Protein AF-A0A8T4HBB5-F1 (afdb_monomer)

Foldseek 3Di:
DDDDDDDDDDDDDDDDDDDDDDDDDDDDDDDDDDDDDPPPPPDDPDLPADDLVLFDDDAFDPDPLPFQFWKDFPDQWFWWFNDQDPSGRTHIDGDDPPWTWTFDDDDDQWTFTWTADVPDRNSIGTTIGGCVGIDTLQPDFCVPPDQQAFQWKAAQNRIDRDDRGCVVWFDKDFDDPVVLVVLLVLFQWDQFAADPQWDDPPFWTDGDDPQQHDLIGGQWDQDPPQGIKGWDWRHDDQLQCWTWTFIDGPPDPWIKIFTARSRPRDGQDIDRFDWTANPVQQKTWFKAADPAFAIKIWIAHQHRHGGPGRTRMITGGGWKHFPPRFPSWGDNDDFKIKGKIATRSRDAGSVRRHDITMMITGTDPVRD

Organism: NCBI:txid2820698

Sequence (368 aa):
MSAQLAFYIALGVILLSSCEGESSKKNATDQIKESPTAEMQPAPKGLKKLTFEDFKSIKGVASVQDVPFFVYSKLDSLHFFAQPDKYAASMKVKNEVLNNYYGFKELEDFYLLHFSVENNLSQSKAVYVLKSEFTAAYKLTLAGVNLQEIRSSTLHGVDDFEIKSFTKFGHIEEISAEAFAMASKHKITYNFQKNPALKFDGKAWSKDSPKSSGFRILQKEDIYEEGVVTRQYSGSFPPLNAEIFLEKLAHDQYVNYSFYDMDQRDIVFYATGFPHVHSAKQWISYIQNNSDVGSDFCIKEYTGKSLQERPLLYVNFTNFKIKDSGVKAFWTDDYTFYVEVFHINARPSLEGKQQTAYLKISLKKELL

Nearest PDB structures (foldseek):
  3iul-assembly1_A  TM=4.028E-01  e=3.862E-01  Aeromonas caviae
  3iur-assembly1_A  TM=3.819E-01  e=8.006E-01  Aeromonas caviae
  7wb4-assembly1_N  TM=3.144E-01  e=1.279E+00  Xenopus laevis
  3iuq-assembly1_A  TM=2.608E-01  e=1.279E+00  Aeromonas caviae
  7ram-assembly1_A  TM=1.305E-01  e=4.953E+00  Human herpesvirus 5 strain AD169

Mean predicted aligned error: 12.15 Å

Solvent-accessible surface area (backbone atoms only — not comparable to full-atom values): 21287 Å² total; per-residue (Å²): 140,80,84,88,88,81,90,90,87,85,89,85,87,82,82,88,82,87,85,87,88,78,90,82,90,86,87,82,90,86,81,90,80,91,80,74,84,76,74,75,74,74,77,78,87,75,81,72,82,63,52,81,81,74,32,53,74,44,82,46,83,90,50,82,85,78,43,50,29,46,46,43,62,90,52,68,55,44,56,39,20,76,45,91,44,95,87,44,66,59,33,82,42,76,56,49,94,85,64,66,48,36,31,73,43,82,53,93,65,25,35,37,27,47,40,45,53,94,76,32,46,90,52,13,26,48,36,24,31,46,50,89,60,34,44,49,16,28,70,35,62,65,79,93,55,66,69,42,42,25,61,30,36,29,50,69,77,46,76,39,72,79,63,45,48,40,66,84,54,29,49,60,43,82,48,52,71,67,58,52,58,55,49,60,78,51,48,56,39,62,77,62,46,74,54,85,69,57,43,74,78,89,56,33,42,32,34,89,41,100,78,25,76,78,45,69,47,61,32,63,44,82,42,88,96,64,43,45,39,37,46,42,85,60,19,37,41,74,66,53,50,20,43,31,27,40,38,39,39,78,82,53,92,62,51,32,34,40,26,29,23,52,78,79,71,42,75,56,43,79,31,68,13,41,73,41,30,39,70,95,76,32,31,44,27,29,32,25,61,51,95,76,58,16,21,39,39,38,34,30,42,51,48,78,80,46,49,60,87,44,47,43,37,37,37,34,30,48,61,36,26,55,44,81,44,30,67,80,38,42,29,52,55,99,42,37,38,35,39,48,29,27,24,54,78,42,41,58,29,73,87,64,48,54,44,70,49,33,37,42,40,37,46,47,77,92,76,113

Structure (mmCIF, N/CA/C/O backbone):
data_AF-A0A8T4HBB5-F1
#
_entry.id   AF-A0A8T4HBB5-F1
#
loop_
_atom_site.group_PDB
_atom_site.id
_atom_site.type_symbol
_atom_site.label_atom_id
_atom_site.label_alt_id
_atom_site.label_comp_id
_atom_site.label_asym_id
_atom_site.label_entity_id
_atom_site.label_seq_id
_atom_site.pdbx_PDB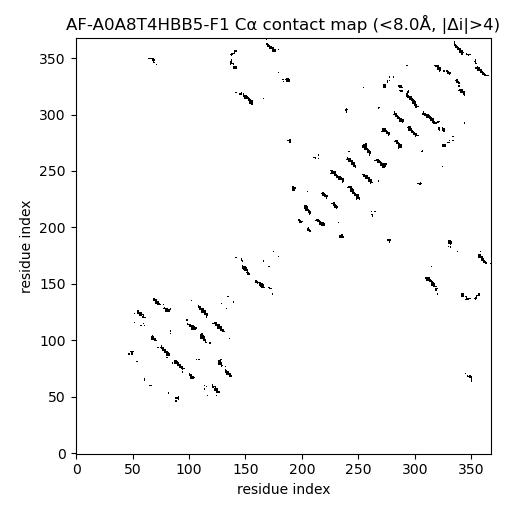_ins_code
_atom_site.Cartn_x
_atom_site.Cartn_y
_atom_site.Cartn_z
_atom_site.occupancy
_atom_site.B_iso_or_equiv
_atom_site.auth_seq_id
_atom_site.auth_comp_id
_atom_site.auth_asym_id
_atom_site.auth_atom_id
_atom_site.pdbx_PDB_model_num
ATOM 1 N N . MET A 1 1 ? 62.523 -15.046 9.045 1.00 33.78 1 MET A N 1
ATOM 2 C CA . MET A 1 1 ? 63.175 -14.510 10.259 1.00 33.78 1 MET A CA 1
ATOM 3 C C . MET A 1 1 ? 62.511 -13.176 10.559 1.00 33.78 1 MET A C 1
ATOM 5 O O . MET A 1 1 ? 62.481 -12.366 9.651 1.00 33.78 1 MET A O 1
ATOM 9 N N . SER A 1 2 ? 61.899 -12.872 11.697 1.00 30.39 2 SER A N 1
ATOM 10 C CA . SER A 1 2 ? 61.655 -13.599 12.946 1.00 30.39 2 SER A CA 1
ATOM 11 C C . SER A 1 2 ? 60.607 -12.798 13.743 1.00 30.39 2 SER A C 1
ATOM 13 O O . SER A 1 2 ? 60.622 -11.578 13.654 1.00 30.39 2 SER A O 1
ATOM 15 N N . ALA A 1 3 ? 59.749 -13.519 14.480 1.00 29.00 3 ALA A N 1
ATOM 16 C CA . ALA A 1 3 ? 59.192 -13.252 15.822 1.00 29.00 3 ALA A CA 1
ATOM 17 C C . ALA A 1 3 ? 58.707 -11.827 16.203 1.00 29.00 3 ALA A C 1
ATOM 19 O O . ALA A 1 3 ? 59.451 -10.865 16.105 1.00 29.00 3 ALA A O 1
ATOM 20 N N . GLN A 1 4 ? 57.436 -11.620 16.581 1.00 30.69 4 GLN A N 1
ATOM 21 C CA . GLN A 1 4 ? 56.715 -12.041 17.812 1.00 30.69 4 GLN A CA 1
ATOM 22 C C . GLN A 1 4 ? 57.048 -11.252 19.097 1.00 30.69 4 GLN A C 1
ATOM 24 O O . GLN A 1 4 ? 58.199 -10.906 19.336 1.00 30.69 4 GLN A O 1
ATOM 29 N N . LEU A 1 5 ? 56.003 -11.162 19.947 1.00 29.25 5 LEU A N 1
ATOM 30 C CA . LEU A 1 5 ? 55.916 -10.775 21.374 1.00 29.25 5 LEU A CA 1
ATOM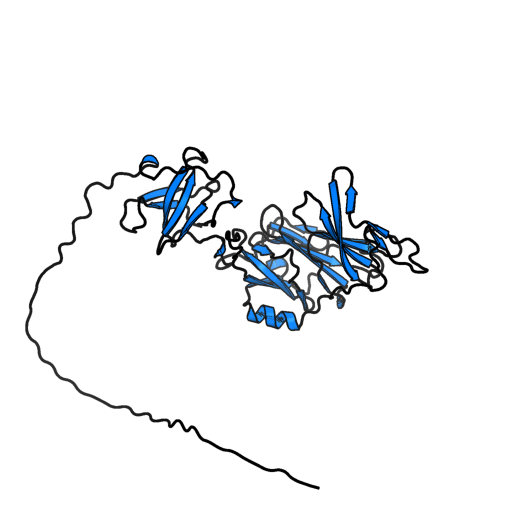 31 C C . LEU A 1 5 ? 55.715 -9.264 21.668 1.00 29.25 5 LEU A C 1
ATOM 33 O O . LEU A 1 5 ? 56.335 -8.434 21.026 1.00 29.25 5 LEU A O 1
ATOM 37 N N . ALA A 1 6 ? 54.868 -8.821 22.615 1.00 31.39 6 ALA A N 1
ATOM 38 C CA . ALA A 1 6 ? 54.281 -9.503 23.776 1.00 31.39 6 ALA A CA 1
ATOM 39 C C . ALA A 1 6 ? 53.008 -8.813 24.356 1.00 31.39 6 ALA A C 1
ATOM 41 O O . ALA A 1 6 ? 52.857 -7.601 24.256 1.00 31.39 6 ALA A O 1
ATOM 42 N N . PHE A 1 7 ? 52.161 -9.644 24.992 1.00 29.22 7 PHE A N 1
ATOM 43 C CA . PHE A 1 7 ? 51.482 -9.537 26.309 1.00 29.22 7 PHE A CA 1
ATOM 44 C C . PHE A 1 7 ? 50.795 -8.246 26.813 1.00 29.22 7 PHE A C 1
ATOM 46 O O . PHE A 1 7 ? 51.444 -7.223 26.969 1.00 29.22 7 PHE A O 1
ATOM 53 N N . TYR A 1 8 ? 49.547 -8.388 27.305 1.00 29.36 8 TYR A N 1
ATOM 54 C CA . TYR A 1 8 ? 49.213 -8.348 28.750 1.00 29.36 8 TYR A CA 1
ATOM 55 C C . TYR A 1 8 ? 47.852 -9.021 29.065 1.00 29.36 8 TYR A C 1
ATOM 57 O O . TYR A 1 8 ? 46.937 -9.032 28.247 1.00 29.36 8 TYR A O 1
ATOM 65 N N . ILE A 1 9 ? 47.783 -9.613 30.264 1.00 32.62 9 ILE A N 1
ATOM 66 C CA . ILE A 1 9 ? 46.740 -10.455 30.891 1.00 32.62 9 ILE A CA 1
ATOM 67 C C . ILE A 1 9 ? 45.911 -9.634 31.900 1.00 32.62 9 ILE A C 1
ATOM 69 O O . ILE A 1 9 ? 46.500 -8.790 32.567 1.00 32.62 9 ILE A O 1
ATOM 73 N N . ALA A 1 10 ? 44.619 -9.957 32.095 1.00 28.81 10 ALA A N 1
ATOM 74 C CA . ALA A 1 10 ? 43.946 -10.154 33.408 1.00 28.81 10 ALA A CA 1
ATOM 75 C C . ALA A 1 10 ? 42.440 -10.439 33.197 1.00 28.81 10 ALA A C 1
ATOM 77 O O . ALA A 1 10 ? 41.741 -9.643 32.584 1.00 28.81 10 ALA A O 1
ATOM 78 N N . LEU A 1 11 ? 41.960 -11.666 33.433 1.00 29.11 11 LEU A N 1
ATOM 79 C CA . LEU A 1 11 ? 41.441 -12.246 34.691 1.00 29.11 11 LEU A CA 1
ATOM 80 C C . LEU A 1 11 ? 40.091 -11.672 35.165 1.00 29.11 11 LEU A C 1
ATOM 82 O O . LEU A 1 11 ? 40.005 -10.549 35.643 1.00 29.11 11 LEU A O 1
ATOM 86 N N . GLY A 1 12 ? 39.064 -12.523 35.122 1.00 28.70 12 GLY A N 1
ATOM 87 C CA . GLY A 1 12 ? 37.751 -12.309 35.729 1.00 28.70 12 GLY A CA 1
ATOM 88 C C . GLY A 1 12 ? 37.007 -13.638 35.836 1.00 28.70 12 GLY A C 1
ATOM 89 O O . GLY A 1 12 ? 36.216 -13.987 34.968 1.00 28.70 12 GLY A O 1
ATOM 90 N N . VAL A 1 13 ? 37.346 -14.406 36.871 1.00 34.53 13 VAL A N 1
ATOM 91 C CA . VAL A 1 13 ? 36.716 -15.670 37.277 1.00 34.53 13 VAL A CA 1
ATOM 92 C C . VAL A 1 13 ? 35.344 -15.370 37.889 1.00 34.53 13 VAL A C 1
ATOM 94 O O . VAL A 1 13 ? 35.267 -14.559 38.807 1.00 34.53 13 VAL A O 1
ATOM 97 N N . ILE A 1 14 ? 34.283 -16.055 37.451 1.00 35.94 14 ILE A N 1
ATOM 98 C CA . ILE A 1 14 ? 33.047 -16.191 38.237 1.00 35.94 14 ILE A CA 1
ATOM 99 C C . ILE A 1 14 ? 32.809 -17.681 38.479 1.00 35.94 14 ILE A C 1
ATOM 101 O O . ILE A 1 14 ? 32.631 -18.467 37.550 1.00 35.94 14 ILE A O 1
ATOM 105 N N . LEU A 1 15 ? 32.877 -18.036 39.761 1.00 29.42 15 LEU A N 1
ATOM 106 C CA . LEU A 1 15 ? 32.621 -19.352 40.326 1.00 29.42 15 LEU A CA 1
ATOM 107 C C . LEU A 1 15 ? 31.115 -19.624 40.420 1.00 29.42 15 LEU A C 1
ATOM 109 O O . LEU A 1 15 ? 30.336 -18.777 40.855 1.00 29.42 15 LEU A O 1
ATOM 113 N N . LEU A 1 16 ? 30.757 -20.852 40.052 1.00 36.88 16 LEU A N 1
ATOM 114 C CA . LEU A 1 16 ? 29.544 -21.560 40.452 1.00 36.88 16 LEU A CA 1
ATOM 115 C C . LEU A 1 16 ? 29.580 -21.853 41.956 1.00 36.88 16 LEU A C 1
ATOM 117 O O . LEU A 1 16 ? 30.608 -22.331 42.427 1.00 36.88 16 LEU A O 1
ATOM 121 N N . SER A 1 17 ? 28.439 -21.710 42.637 1.00 31.77 17 SER A N 1
ATOM 122 C CA . SER A 1 17 ? 28.103 -22.504 43.827 1.00 31.77 17 SER A CA 1
ATOM 123 C C . SER A 1 17 ? 26.586 -22.642 43.973 1.00 31.77 17 SER A C 1
ATOM 125 O O . SER A 1 17 ? 25.877 -21.669 44.217 1.00 31.77 17 SER A O 1
ATOM 127 N N . SER A 1 18 ? 26.126 -23.881 43.822 1.00 28.12 18 SER A N 1
ATOM 128 C CA . SER A 1 18 ? 24.863 -24.423 44.329 1.00 28.12 18 SER A CA 1
ATOM 129 C C . SER A 1 18 ? 24.952 -24.624 45.850 1.00 28.12 18 SER A C 1
ATOM 131 O O . SER A 1 18 ? 26.054 -24.854 46.346 1.00 28.12 18 SER A O 1
ATOM 133 N N . CYS A 1 19 ? 23.826 -24.583 46.573 1.00 27.73 19 CYS A N 1
ATOM 134 C CA . CYS A 1 19 ? 23.407 -25.697 47.439 1.00 27.73 19 CYS A CA 1
ATOM 135 C C . CYS A 1 19 ? 22.044 -25.463 48.111 1.00 27.73 19 CYS A C 1
ATOM 137 O O . CYS A 1 19 ? 21.688 -24.354 48.502 1.00 27.73 19 CYS A O 1
ATOM 139 N N . GLU A 1 20 ? 21.329 -26.581 48.223 1.00 30.94 20 GLU A N 1
ATOM 140 C CA . GLU A 1 20 ? 20.019 -26.839 48.821 1.00 30.94 20 GLU A CA 1
ATOM 141 C C . GLU A 1 20 ? 20.019 -26.902 50.364 1.00 30.94 20 GLU A C 1
ATOM 143 O O . GLU A 1 20 ? 21.069 -26.972 51.002 1.00 30.94 20 GLU A O 1
ATOM 148 N N . GLY A 1 21 ? 18.801 -27.020 50.916 1.00 25.89 21 GLY A N 1
ATOM 149 C CA . GLY A 1 21 ? 18.490 -27.648 52.211 1.00 25.89 21 GLY A CA 1
ATOM 150 C C . GLY A 1 21 ? 17.962 -26.688 53.285 1.00 25.89 21 GLY A C 1
ATOM 151 O O . GLY A 1 21 ? 18.425 -25.563 53.391 1.00 25.89 21 GLY A O 1
ATOM 152 N N . GLU A 1 22 ? 17.052 -27.031 54.198 1.00 27.97 22 GLU A N 1
ATOM 153 C CA . GLU A 1 22 ? 16.028 -28.074 54.339 1.00 27.97 22 GLU A CA 1
ATOM 154 C C . GLU A 1 22 ? 15.310 -27.775 55.678 1.00 27.97 22 GLU A C 1
ATOM 156 O O . GLU A 1 22 ? 15.992 -27.505 56.663 1.00 27.97 22 GLU A O 1
ATOM 161 N N . SER A 1 23 ? 13.978 -27.945 55.761 1.00 26.61 23 SER A N 1
ATOM 162 C CA . SER A 1 23 ? 13.177 -28.113 57.007 1.00 26.61 23 SER A CA 1
ATOM 163 C C . SER A 1 23 ? 13.178 -26.929 58.025 1.00 26.61 23 SER A C 1
ATOM 165 O O . SER A 1 23 ? 14.062 -26.096 58.039 1.00 26.61 23 SER A O 1
ATOM 167 N N . SER A 1 24 ? 12.226 -26.705 58.939 1.00 27.11 24 SER A N 1
ATOM 168 C CA . SER A 1 24 ? 11.228 -27.566 59.570 1.00 27.11 24 SER A CA 1
ATOM 169 C C . SER A 1 24 ? 10.088 -26.738 60.223 1.00 27.11 24 SER A C 1
ATOM 171 O O . SER A 1 24 ? 10.203 -25.540 60.463 1.00 27.11 24 SER A O 1
ATOM 173 N N . LYS A 1 25 ? 8.992 -27.444 60.518 1.00 27.84 25 LYS A N 1
ATOM 174 C CA . LYS A 1 25 ? 7.702 -27.076 61.138 1.00 27.84 25 LYS A CA 1
ATOM 175 C C . LYS A 1 25 ? 7.797 -26.428 62.541 1.00 27.84 25 LYS A C 1
ATOM 177 O O . LYS A 1 25 ? 8.600 -26.894 63.342 1.00 27.84 25 LYS A O 1
ATOM 182 N N . LYS A 1 26 ? 6.817 -25.585 62.929 1.00 27.11 26 LYS A N 1
ATOM 183 C CA . LYS A 1 26 ? 5.796 -25.882 63.979 1.00 27.11 26 LYS A CA 1
ATOM 184 C C . LYS A 1 26 ? 4.866 -24.699 64.320 1.00 27.11 26 LYS A C 1
ATOM 186 O O . LYS A 1 26 ? 5.244 -23.539 64.269 1.00 27.11 26 LYS A O 1
ATOM 191 N N . ASN A 1 27 ? 3.647 -25.103 64.676 1.00 27.78 27 ASN A N 1
ATOM 192 C CA . ASN A 1 27 ? 2.424 -24.382 65.043 1.00 27.78 27 ASN A CA 1
ATOM 193 C C . ASN A 1 27 ? 2.553 -23.369 66.194 1.00 27.78 27 ASN A C 1
ATOM 195 O O . ASN A 1 27 ? 3.285 -23.641 67.140 1.00 27.78 27 ASN A O 1
ATOM 199 N N . ALA A 1 28 ? 1.671 -22.361 66.210 1.00 26.02 28 ALA A N 1
ATOM 200 C CA . ALA A 1 28 ? 0.791 -22.075 67.354 1.00 26.02 28 ALA A CA 1
ATOM 201 C C . ALA A 1 28 ? -0.320 -21.079 66.968 1.00 26.02 28 ALA A C 1
ATOM 203 O O . ALA A 1 28 ? -0.065 -20.006 66.430 1.00 26.02 28 ALA A O 1
ATOM 204 N N . THR A 1 29 ? -1.552 -21.487 67.252 1.00 25.80 29 THR A N 1
ATOM 205 C CA . THR A 1 29 ? -2.793 -20.712 67.289 1.00 25.80 29 THR A CA 1
ATOM 206 C C . THR A 1 29 ? -2.710 -19.625 68.364 1.00 25.80 29 THR A C 1
ATOM 208 O O . THR A 1 29 ? -2.249 -19.931 69.459 1.00 25.80 29 THR A O 1
ATOM 211 N N . ASP A 1 30 ? -3.158 -18.397 68.078 1.00 27.36 30 ASP A N 1
ATOM 212 C CA . ASP A 1 30 ? -4.219 -17.719 68.844 1.00 27.36 30 ASP A CA 1
ATOM 213 C C . ASP A 1 30 ? -4.396 -16.232 68.472 1.00 27.36 30 ASP A C 1
ATOM 215 O O . ASP A 1 30 ? -3.447 -15.494 68.225 1.00 27.36 30 ASP A O 1
ATOM 219 N N . GLN A 1 31 ? -5.663 -15.818 68.571 1.00 28.92 31 GLN A N 1
ATOM 220 C CA . GLN A 1 31 ? -6.196 -14.458 68.752 1.00 28.92 31 GLN A CA 1
ATOM 221 C C . GLN A 1 31 ? -6.670 -13.677 67.517 1.00 28.92 31 GLN A C 1
ATOM 223 O O . GLN A 1 31 ? -5.977 -12.887 66.882 1.00 28.92 31 GLN A O 1
ATOM 228 N N . ILE A 1 32 ? -7.972 -13.864 67.305 1.00 30.31 32 ILE A N 1
ATOM 229 C CA . ILE A 1 32 ? -8.959 -12.950 66.735 1.00 30.31 32 ILE A CA 1
ATOM 230 C C . ILE A 1 32 ? -8.726 -11.500 67.199 1.00 30.31 32 ILE A C 1
ATOM 232 O O . ILE A 1 32 ? -8.744 -11.208 68.394 1.00 30.31 32 ILE A O 1
ATOM 236 N N . LYS A 1 33 ? -8.644 -10.580 66.233 1.00 27.03 33 LYS A N 1
ATOM 237 C CA . LYS A 1 33 ? -9.165 -9.212 66.351 1.00 27.03 33 LYS A CA 1
ATOM 238 C C . LYS A 1 33 ? -9.857 -8.847 65.041 1.00 27.03 33 LYS A C 1
ATOM 240 O O . LYS A 1 33 ? -9.225 -8.430 64.077 1.00 27.03 33 LYS A O 1
ATOM 245 N N . GLU A 1 34 ? -11.169 -9.045 65.025 1.00 27.09 34 GLU A N 1
ATOM 246 C CA . GLU A 1 34 ? -12.069 -8.409 64.070 1.00 27.09 34 GLU A CA 1
ATOM 247 C C . GLU A 1 34 ? -12.151 -6.907 64.356 1.00 27.09 34 GLU A C 1
ATOM 249 O O . GLU A 1 34 ? -12.453 -6.504 65.481 1.00 27.09 34 GLU A O 1
ATOM 254 N N . SER A 1 35 ? -11.915 -6.094 63.326 1.00 27.72 35 SER A N 1
ATOM 255 C CA . SER A 1 35 ? -12.729 -4.935 62.906 1.00 27.72 35 SER A CA 1
ATOM 256 C C . SER A 1 35 ? -11.877 -3.921 62.125 1.00 27.72 35 SER A C 1
ATOM 258 O O . SER A 1 35 ? -10.677 -3.833 62.378 1.00 27.72 35 SER A O 1
ATOM 260 N N . PRO A 1 36 ? -12.466 -3.074 61.260 1.00 31.78 36 PRO A N 1
ATOM 261 C CA . PRO A 1 36 ? -13.857 -3.042 60.825 1.00 31.78 36 PRO A CA 1
ATOM 262 C C . PRO A 1 36 ? -14.001 -3.344 59.329 1.00 31.78 36 PRO A C 1
ATOM 264 O O . PRO A 1 36 ? -13.165 -2.992 58.498 1.00 31.78 36 PRO A O 1
ATOM 267 N N . THR A 1 37 ? -15.135 -3.952 59.002 1.00 33.38 37 THR A N 1
ATOM 268 C CA . THR A 1 37 ? -15.809 -3.861 57.712 1.00 33.38 37 THR A CA 1
ATOM 269 C C . THR A 1 37 ? -15.728 -2.414 57.230 1.00 33.38 37 THR A C 1
ATOM 271 O O . THR A 1 37 ? -16.402 -1.541 57.774 1.00 33.38 37 THR A O 1
ATOM 274 N N . ALA A 1 38 ? -14.861 -2.141 56.253 1.00 32.28 38 ALA A N 1
ATOM 275 C CA . ALA A 1 38 ? -14.931 -0.893 55.518 1.00 32.28 38 ALA A CA 1
ATOM 276 C C . ALA A 1 38 ? -16.302 -0.898 54.849 1.00 32.28 38 ALA A C 1
ATOM 278 O O . ALA A 1 38 ? -16.572 -1.726 53.976 1.00 32.28 38 ALA A O 1
ATOM 279 N N . GLU A 1 39 ? -17.184 -0.046 55.366 1.00 30.08 39 GLU A N 1
ATOM 280 C CA . GLU A 1 39 ? -18.483 0.241 54.795 1.00 30.08 39 GLU A CA 1
ATOM 281 C C . GLU A 1 39 ? -18.309 0.397 53.290 1.00 30.08 39 GLU A C 1
ATOM 283 O O . GLU A 1 39 ? -17.669 1.329 52.797 1.00 30.08 39 GLU A O 1
ATOM 288 N N . MET A 1 40 ? -18.862 -0.566 52.560 1.00 34.62 40 MET A N 1
ATOM 289 C CA . MET A 1 40 ? -19.099 -0.428 51.143 1.00 34.62 40 MET A CA 1
ATOM 290 C C . MET A 1 40 ? -20.034 0.772 51.027 1.00 34.62 40 MET A C 1
ATOM 292 O O . MET A 1 40 ? -21.220 0.670 51.353 1.00 34.62 40 MET A O 1
ATOM 296 N N . GLN A 1 41 ? -19.474 1.929 50.662 1.00 33.06 41 GLN A N 1
ATOM 297 C CA . GLN A 1 41 ? -20.264 3.114 50.377 1.00 33.06 41 GLN A CA 1
ATOM 298 C C . GLN A 1 41 ? -21.383 2.685 49.421 1.00 33.06 41 GLN A C 1
ATOM 300 O O . GLN A 1 41 ? -21.097 2.074 48.384 1.00 33.06 41 GLN A O 1
ATOM 305 N N . PRO A 1 42 ? -22.657 2.928 49.766 1.00 33.16 42 PRO A N 1
ATOM 306 C CA . PRO A 1 42 ? -23.747 2.585 48.878 1.00 33.16 42 PRO A CA 1
ATOM 307 C C . PRO A 1 42 ? -23.534 3.325 47.559 1.00 33.16 42 PRO A C 1
ATOM 309 O O . PRO A 1 42 ? -23.281 4.531 47.554 1.00 33.16 42 PRO A O 1
ATOM 312 N N . ALA A 1 43 ? -23.635 2.588 46.448 1.00 36.78 43 ALA A N 1
ATOM 313 C CA . ALA A 1 43 ? -23.637 3.159 45.109 1.00 36.78 43 ALA A CA 1
ATOM 314 C C . ALA A 1 43 ? -24.566 4.389 45.088 1.00 36.78 43 ALA A C 1
ATOM 316 O O . ALA A 1 43 ? -25.700 4.289 45.582 1.00 36.78 43 ALA A O 1
ATOM 317 N N . PRO A 1 44 ? -24.110 5.549 44.580 1.00 38.31 44 PRO A N 1
ATOM 318 C CA . PRO A 1 44 ? -24.894 6.771 44.632 1.00 38.31 44 PRO A CA 1
ATOM 319 C C . PRO A 1 44 ? -26.248 6.540 43.955 1.00 38.31 44 PRO A C 1
ATOM 321 O O . PRO A 1 44 ? -26.345 6.212 42.771 1.00 38.31 44 PRO A O 1
ATOM 324 N N . LYS A 1 45 ? -27.312 6.672 44.754 1.00 38.22 45 LYS A N 1
ATOM 325 C CA . LYS A 1 45 ? -28.704 6.604 44.312 1.00 38.22 45 LYS A CA 1
ATOM 326 C C . LYS A 1 45 ? -28.956 7.722 43.300 1.00 38.22 45 LYS A C 1
ATOM 328 O O . LYS A 1 45 ? -28.880 8.896 43.647 1.00 38.22 45 LYS A O 1
ATOM 333 N N . GLY A 1 46 ? -29.307 7.325 42.077 1.00 44.19 46 GLY A N 1
ATOM 334 C CA . GLY A 1 46 ? -29.712 8.214 40.989 1.00 44.19 46 GLY A CA 1
ATOM 335 C C . GLY A 1 46 ? -28.610 8.434 39.957 1.00 44.19 46 GLY A C 1
ATOM 336 O O . GLY A 1 46 ? -28.081 9.535 39.849 1.00 44.19 46 GLY A O 1
ATOM 337 N N . LEU A 1 47 ? -28.288 7.411 39.157 1.00 52.88 47 LEU A N 1
ATOM 338 C CA . LEU A 1 47 ? -27.561 7.614 37.901 1.00 52.88 47 LEU A CA 1
ATOM 339 C C . LEU A 1 47 ? -28.431 8.507 37.007 1.00 52.88 47 LEU A C 1
ATOM 341 O O . LEU A 1 47 ? -29.346 8.030 36.336 1.00 52.88 47 LEU A O 1
ATOM 345 N N . LYS A 1 48 ? -28.182 9.821 37.045 1.00 66.94 48 LYS A N 1
ATOM 346 C CA . LYS A 1 48 ? -28.715 10.771 36.070 1.00 66.94 48 LYS A CA 1
ATOM 347 C C . LYS A 1 48 ? -28.413 10.180 34.695 1.00 66.94 48 LYS A C 1
ATOM 349 O O . LYS A 1 48 ? -27.246 9.969 34.366 1.00 66.94 48 LYS A O 1
ATOM 354 N N . LYS A 1 49 ? -29.454 9.854 33.923 1.00 81.62 49 LYS A N 1
ATOM 355 C CA . LYS A 1 49 ? -29.276 9.399 32.545 1.00 81.62 49 LYS A CA 1
ATOM 356 C C . LYS A 1 49 ? -28.603 10.543 31.799 1.00 81.62 49 LYS A C 1
ATOM 358 O O . LYS A 1 49 ? -29.225 11.583 31.602 1.00 81.62 49 LYS A O 1
ATOM 363 N N . LEU A 1 50 ? -27.330 10.360 31.466 1.00 89.31 50 LEU A N 1
ATOM 364 C CA . LEU A 1 50 ? -26.585 11.354 30.714 1.00 89.31 50 LEU A CA 1
ATOM 365 C C . LEU A 1 50 ? -27.224 11.541 29.339 1.00 89.31 50 LEU A C 1
ATOM 367 O O . LEU A 1 50 ? -27.702 10.592 28.713 1.00 89.31 50 LEU A O 1
ATOM 371 N N . THR A 1 51 ? -27.205 12.784 28.888 1.00 90.88 51 THR A N 1
ATOM 372 C CA . THR A 1 51 ? -27.563 13.217 27.540 1.00 90.88 51 THR A CA 1
ATOM 373 C C . THR A 1 51 ? -26.372 13.955 26.932 1.00 90.88 51 THR A C 1
ATOM 375 O O . THR A 1 51 ? -25.433 14.324 27.637 1.00 90.88 51 THR A O 1
ATOM 378 N N . PHE A 1 52 ? -26.389 14.223 25.624 1.00 89.94 52 PHE A N 1
ATOM 379 C CA . PHE A 1 52 ? -25.313 14.992 24.985 1.00 89.94 52 PHE A CA 1
ATOM 380 C C . PHE A 1 52 ? -25.141 16.412 25.557 1.00 89.94 52 PHE A C 1
ATOM 382 O O . PHE A 1 52 ? -24.068 17.005 25.423 1.00 89.94 52 PHE A O 1
ATOM 389 N N . GLU A 1 53 ? -26.164 16.966 26.209 1.00 90.69 53 GLU A N 1
ATOM 390 C CA . GLU A 1 53 ? -26.105 18.275 26.867 1.00 90.69 53 GLU A CA 1
ATOM 391 C C . GLU A 1 53 ? -25.189 18.279 28.094 1.00 90.69 53 GLU A C 1
ATOM 393 O O . GLU A 1 53 ? -24.591 19.308 28.401 1.00 90.69 53 GLU A O 1
ATOM 398 N N . ASP A 1 54 ? -25.008 17.125 28.740 1.00 91.88 54 ASP A N 1
ATOM 399 C CA . ASP A 1 54 ? -24.149 16.980 29.917 1.00 91.88 54 ASP A CA 1
ATOM 400 C C . ASP A 1 54 ? -22.646 16.989 29.571 1.00 91.88 54 ASP A C 1
ATOM 402 O O . ASP A 1 54 ? -21.799 17.087 30.459 1.00 91.88 54 ASP A O 1
ATOM 406 N N . PHE A 1 55 ? -22.293 16.908 28.284 1.00 92.81 55 PHE A N 1
ATOM 407 C CA . PHE A 1 55 ? -20.909 16.951 27.814 1.00 92.81 55 PHE A CA 1
ATOM 408 C C . PHE A 1 55 ? -20.497 18.369 27.423 1.00 92.81 55 PHE A C 1
ATOM 410 O O . PHE A 1 55 ? -21.272 19.147 26.855 1.00 92.81 55 PHE A O 1
ATOM 417 N N . LYS A 1 56 ? -19.222 18.691 27.664 1.00 93.56 56 LYS A N 1
ATOM 418 C CA . LYS A 1 56 ? -18.647 20.001 27.349 1.00 93.56 56 LYS A CA 1
ATOM 419 C C . LYS A 1 56 ? -18.760 20.292 25.850 1.00 93.56 56 LYS A C 1
ATOM 421 O O . LYS A 1 56 ? -18.176 19.585 25.028 1.00 93.56 56 LYS A O 1
ATOM 426 N N . SER A 1 57 ? -19.465 21.368 25.505 1.00 92.69 57 SER A N 1
ATOM 427 C CA . SER A 1 57 ? -19.515 21.882 24.135 1.00 92.69 57 SER A CA 1
ATOM 428 C C . SER A 1 57 ? -18.149 22.417 23.706 1.00 92.69 57 SER A C 1
ATOM 430 O O . SER A 1 57 ? -17.458 23.096 24.470 1.00 92.69 57 SER A O 1
ATOM 432 N N . ILE A 1 58 ? -17.767 22.113 22.471 1.00 89.88 58 ILE A N 1
ATOM 433 C CA . ILE A 1 58 ? -16.502 22.524 21.859 1.00 89.88 58 ILE A CA 1
ATOM 434 C C . ILE A 1 58 ? -16.745 23.013 20.433 1.00 89.88 58 ILE A C 1
ATOM 436 O O . ILE A 1 58 ? -17.768 22.707 19.823 1.00 89.88 58 ILE A O 1
ATOM 440 N N . LYS A 1 59 ? -15.791 23.767 19.880 1.00 88.31 59 LYS A N 1
ATOM 441 C CA . LYS A 1 59 ? -15.837 24.151 18.467 1.00 88.31 59 LYS A CA 1
ATOM 442 C C . LYS A 1 59 ? -15.704 22.900 17.585 1.00 88.31 59 LYS A C 1
ATOM 444 O O . LYS A 1 59 ? -14.915 22.004 17.886 1.00 88.31 59 LYS A O 1
ATOM 449 N N . GLY A 1 60 ? -16.467 22.848 16.496 1.00 83.94 60 GLY A N 1
ATOM 450 C CA . GLY A 1 60 ? -16.317 21.836 15.450 1.00 83.94 60 GLY A CA 1
ATOM 451 C C . GLY A 1 60 ? -14.909 21.819 14.846 1.00 83.94 60 GLY A C 1
ATOM 452 O O . GLY A 1 60 ? -14.266 22.865 14.733 1.00 83.94 60 GLY A O 1
ATOM 453 N N . VAL A 1 61 ? -14.440 20.636 14.446 1.00 82.12 61 VAL A N 1
ATOM 454 C CA . VAL A 1 61 ? -13.213 20.484 13.654 1.00 82.12 61 VAL A CA 1
ATOM 455 C C . VAL A 1 61 ? -13.540 20.849 12.208 1.00 82.12 61 VAL A C 1
ATOM 457 O O . VAL A 1 61 ? -14.367 20.196 11.581 1.00 82.12 61 VAL A O 1
ATOM 460 N N . ALA A 1 62 ? -12.916 21.910 11.695 1.00 79.81 62 ALA A N 1
ATOM 461 C CA . ALA A 1 62 ? -13.143 22.379 10.326 1.00 79.81 62 ALA A CA 1
ATOM 462 C C . ALA A 1 62 ? -12.333 21.588 9.285 1.00 79.81 62 ALA A C 1
ATOM 464 O O . ALA A 1 62 ? -12.779 21.441 8.152 1.00 79.81 62 ALA A O 1
ATOM 465 N N . SER A 1 63 ? -11.163 21.066 9.671 1.00 81.12 63 SER A N 1
ATOM 466 C CA . SER A 1 63 ? -10.306 20.232 8.828 1.00 81.12 63 SER A CA 1
ATOM 467 C C . SER A 1 63 ? -9.778 19.042 9.619 1.00 81.12 63 SER A C 1
ATOM 469 O O . SER A 1 63 ? -9.247 19.189 10.718 1.00 81.12 63 SER A O 1
ATOM 471 N N . VAL A 1 64 ? -9.873 17.848 9.035 1.00 77.56 64 VAL A N 1
ATOM 472 C CA . VAL A 1 64 ? -9.326 16.612 9.620 1.00 77.56 64 VAL A CA 1
ATOM 473 C C . VAL A 1 64 ? -7.795 16.617 9.712 1.00 77.56 64 VAL A C 1
ATOM 475 O O . VAL A 1 64 ? -7.230 15.787 10.416 1.00 77.56 64 VAL A O 1
ATOM 478 N N . GLN A 1 65 ? -7.126 17.544 9.019 1.00 78.25 65 GLN A N 1
ATOM 479 C CA . GLN A 1 65 ? -5.671 17.729 9.078 1.00 78.25 65 GLN A CA 1
ATOM 480 C C . GLN A 1 65 ? -5.218 18.357 10.404 1.00 78.25 65 GLN A C 1
ATOM 482 O O . GLN A 1 65 ? -4.076 18.164 10.809 1.00 78.25 65 GLN A O 1
ATOM 487 N N . ASP A 1 66 ? -6.121 19.050 11.104 1.00 80.44 66 ASP A N 1
ATOM 488 C CA . ASP A 1 66 ? -5.831 19.723 12.376 1.00 80.44 66 ASP A CA 1
ATOM 489 C C . ASP A 1 66 ? -6.017 18.791 13.588 1.00 80.44 66 ASP A C 1
ATOM 491 O O . ASP A 1 66 ? -5.859 19.197 14.742 1.00 80.44 66 ASP A O 1
ATOM 495 N N . VAL A 1 67 ? -6.395 17.534 13.343 1.00 83.19 67 VAL A N 1
ATOM 496 C CA . VAL A 1 67 ? -6.652 16.543 14.386 1.00 83.19 67 VAL A CA 1
ATOM 497 C C . VAL A 1 67 ? -5.337 15.868 14.805 1.00 83.19 67 VAL A C 1
ATOM 499 O O . VAL A 1 67 ? -4.650 15.307 13.952 1.00 83.19 67 VAL A O 1
ATOM 502 N N . PRO A 1 68 ? -5.004 15.819 16.111 1.00 85.12 68 PRO A N 1
ATOM 503 C CA . PRO A 1 68 ? -3.794 15.155 16.601 1.00 85.12 68 PRO A CA 1
ATOM 504 C C . PRO A 1 68 ? -3.684 13.672 16.220 1.00 85.12 68 PRO A C 1
ATOM 506 O O . PRO A 1 68 ? -2.615 13.211 15.810 1.00 85.12 68 PRO A O 1
ATOM 509 N N . PHE A 1 69 ? -4.771 12.910 16.380 1.00 87.06 69 PHE A N 1
ATOM 510 C CA . PHE A 1 69 ? -4.854 11.509 15.965 1.00 87.06 69 PHE A CA 1
ATOM 511 C C . PHE A 1 69 ? -6.305 11.038 15.810 1.00 87.06 69 PHE A C 1
ATOM 513 O O . PHE A 1 69 ? -7.232 11.601 16.381 1.00 87.06 69 PHE A O 1
ATOM 520 N N . PHE A 1 70 ? -6.500 9.949 15.074 1.00 88.00 70 PHE A N 1
ATOM 521 C CA . PHE A 1 70 ? -7.788 9.263 14.954 1.00 88.00 70 PHE A CA 1
ATOM 522 C C . PHE A 1 70 ? -7.845 8.096 15.937 1.00 88.00 70 PHE A C 1
ATOM 524 O O . PHE A 1 70 ? -6.805 7.524 16.273 1.00 88.00 70 PHE A O 1
ATOM 531 N N . VAL A 1 71 ? -9.041 7.701 16.363 1.00 87.81 71 VAL A N 1
ATOM 532 C CA . VAL A 1 71 ? -9.248 6.450 17.104 1.00 87.81 71 VAL A CA 1
ATOM 533 C C . VAL A 1 71 ? -10.213 5.539 16.357 1.00 87.81 71 VAL A C 1
ATOM 535 O O . VAL A 1 71 ? -11.054 5.992 15.587 1.00 87.81 71 VAL A O 1
ATOM 538 N N . TYR A 1 72 ? -10.071 4.240 16.582 1.00 87.44 72 TYR A N 1
ATOM 539 C CA . TYR A 1 72 ? -10.836 3.192 15.927 1.00 87.44 72 TYR A CA 1
ATOM 540 C C . TYR A 1 72 ? -11.392 2.223 16.970 1.00 87.44 72 TYR A C 1
ATOM 542 O O . TYR A 1 72 ? -10.683 1.853 17.905 1.00 87.44 72 TYR A O 1
ATOM 550 N N . SER A 1 73 ? -12.638 1.788 16.794 1.00 86.50 73 SER A N 1
ATOM 551 C CA . SER A 1 73 ? -13.259 0.744 17.610 1.00 86.50 73 SER A CA 1
ATOM 552 C C . SER A 1 73 ? -13.917 -0.308 16.722 1.00 86.50 73 SER A C 1
ATOM 554 O O . SER A 1 73 ? -14.488 0.024 15.685 1.00 86.50 73 SER A O 1
ATOM 556 N N . LYS A 1 74 ? -13.853 -1.570 17.161 1.00 82.25 74 LYS A N 1
ATOM 557 C CA . LYS A 1 74 ? -14.589 -2.702 16.572 1.00 82.25 74 LYS A CA 1
ATOM 558 C C . LYS A 1 74 ? -15.900 -3.002 17.313 1.00 82.25 74 LYS A C 1
ATOM 560 O O . LYS A 1 74 ? -16.576 -3.959 16.964 1.00 82.25 74 LYS A O 1
ATOM 565 N N . LEU A 1 75 ? -16.224 -2.249 18.367 1.00 87.50 75 LEU A N 1
ATOM 566 C CA . LEU A 1 75 ? -17.416 -2.489 19.181 1.00 87.50 75 LEU A CA 1
ATOM 567 C C . LEU A 1 75 ? -18.645 -1.858 18.526 1.00 87.50 75 LEU A C 1
ATOM 569 O O . LEU A 1 75 ? -18.565 -0.729 18.058 1.00 87.50 75 LEU A O 1
ATOM 573 N N . ASP A 1 76 ? -19.798 -2.523 18.584 1.00 88.25 76 ASP A N 1
ATOM 574 C CA . ASP A 1 76 ? -21.073 -1.979 18.074 1.00 88.25 76 ASP A CA 1
ATOM 575 C C . ASP A 1 76 ? -21.617 -0.818 18.923 1.00 88.25 76 ASP A C 1
ATOM 577 O O . ASP A 1 76 ? -22.524 -0.080 18.530 1.00 88.25 76 ASP A O 1
ATOM 581 N N . SER A 1 77 ? -21.081 -0.655 20.130 1.00 89.44 77 SER A N 1
ATOM 582 C CA . SER A 1 77 ? -21.482 0.383 21.067 1.00 89.44 77 SER A CA 1
ATOM 583 C C . SER A 1 77 ? -20.331 0.777 21.974 1.00 89.44 77 SER A C 1
ATOM 585 O O . SER A 1 77 ? -19.532 -0.073 22.358 1.00 89.44 77 SER A O 1
ATOM 587 N N . LEU A 1 78 ? -20.302 2.051 22.341 1.00 91.25 78 LEU A N 1
ATOM 588 C CA . LEU A 1 78 ? -19.198 2.722 23.014 1.00 91.25 78 LEU A CA 1
ATOM 589 C C . LEU A 1 78 ? -19.724 3.432 24.254 1.00 91.25 78 LEU A C 1
ATOM 591 O O . LEU A 1 78 ? -20.889 3.844 24.279 1.00 91.25 78 LEU A O 1
ATOM 595 N N . HIS A 1 79 ? -18.873 3.622 25.257 1.00 93.69 79 HIS A N 1
ATOM 596 C CA . HIS A 1 79 ? -19.230 4.393 26.440 1.00 93.69 79 HIS A CA 1
ATOM 597 C C . HIS A 1 79 ? -18.562 5.764 26.411 1.00 93.69 79 HIS A C 1
ATOM 599 O O . HIS A 1 79 ? -17.340 5.894 26.357 1.00 93.69 79 HIS A O 1
ATOM 605 N N . PHE A 1 80 ? -19.386 6.808 26.473 1.00 94.25 80 PHE A N 1
ATOM 606 C CA . PHE A 1 80 ? -18.930 8.177 26.670 1.00 94.25 80 PHE A CA 1
ATOM 607 C C . PHE A 1 80 ? -19.041 8.529 28.142 1.00 94.25 80 PHE A C 1
ATOM 609 O O . PHE A 1 80 ? -20.136 8.533 28.701 1.00 94.25 80 PHE A O 1
ATOM 616 N N . PHE A 1 81 ? -17.914 8.853 28.755 1.00 94.38 81 PHE A N 1
ATOM 617 C CA . PHE A 1 81 ? -17.819 9.241 30.153 1.00 94.38 81 PHE A CA 1
ATOM 618 C C . PHE A 1 81 ? -17.770 10.764 30.264 1.00 94.38 81 PHE A C 1
ATOM 620 O O . PHE A 1 81 ? -17.127 11.441 29.456 1.00 94.38 81 PHE A O 1
ATOM 627 N N . ALA A 1 82 ? -18.447 11.312 31.275 1.00 89.69 82 ALA A N 1
ATOM 628 C CA . ALA A 1 82 ? -18.435 12.753 31.540 1.00 89.69 82 ALA A CA 1
ATOM 629 C C . ALA A 1 82 ? -17.069 13.247 32.064 1.00 89.69 82 ALA A C 1
ATOM 631 O O . ALA A 1 82 ? -16.733 14.423 31.923 1.00 89.69 82 ALA A O 1
ATOM 632 N N . GLN A 1 83 ? -16.280 12.348 32.659 1.00 92.00 83 GLN A N 1
ATOM 633 C CA . GLN A 1 83 ? -14.942 12.589 33.206 1.00 92.00 83 GLN A CA 1
ATOM 634 C C . GLN A 1 83 ? -14.050 11.356 32.959 1.00 92.00 83 GLN A C 1
ATOM 636 O O . GLN A 1 83 ? -14.592 10.269 32.757 1.00 92.00 83 GLN A O 1
ATOM 641 N N . PRO A 1 84 ? -12.709 11.484 32.964 1.00 93.38 84 PRO A N 1
ATOM 642 C CA . PRO A 1 84 ? -11.791 10.370 32.714 1.00 93.38 84 PRO A CA 1
ATOM 643 C C . PRO A 1 84 ? -11.620 9.473 33.954 1.00 93.38 84 PRO A C 1
ATOM 645 O O . PRO A 1 84 ? -10.517 9.313 34.469 1.00 93.38 84 PRO A O 1
ATOM 648 N N . ASP A 1 85 ? -12.725 8.909 34.435 1.00 92.00 85 ASP A N 1
ATOM 649 C CA . ASP A 1 85 ? -12.796 7.977 35.560 1.00 92.00 85 ASP A CA 1
ATOM 650 C C . ASP A 1 85 ? -13.732 6.815 35.187 1.00 92.00 85 ASP A C 1
ATOM 652 O O . ASP A 1 85 ? -14.842 7.029 34.696 1.00 92.00 85 ASP A O 1
ATOM 656 N N . LYS A 1 86 ? -13.283 5.573 35.407 1.00 87.88 86 LYS A N 1
ATOM 657 C CA . LYS A 1 86 ? -14.036 4.344 35.095 1.00 87.88 86 LYS A CA 1
ATOM 658 C C . LYS A 1 86 ? -15.339 4.236 35.888 1.00 87.88 86 LYS A C 1
ATOM 660 O O . LYS A 1 86 ? -16.249 3.538 35.448 1.00 87.88 86 LYS A O 1
ATOM 665 N N . TYR A 1 87 ? -15.428 4.919 37.027 1.00 88.50 87 TYR A N 1
ATOM 666 C CA . TYR A 1 87 ? -16.619 4.954 37.872 1.00 88.50 87 TYR A CA 1
ATOM 667 C C . TYR A 1 87 ? -17.504 6.183 37.618 1.00 88.50 87 TYR A C 1
ATOM 669 O O . TYR A 1 87 ? -18.561 6.314 38.240 1.00 88.50 87 TYR A O 1
ATOM 677 N N . ALA A 1 88 ? -17.110 7.083 36.709 1.00 89.88 88 ALA A N 1
ATOM 678 C CA . ALA A 1 88 ? -17.937 8.222 36.336 1.00 89.88 88 ALA A CA 1
ATOM 679 C C . ALA A 1 88 ? -19.209 7.772 35.604 1.00 89.88 88 ALA A C 1
ATOM 681 O O . ALA A 1 88 ? -19.257 6.724 34.956 1.00 89.88 88 ALA A O 1
ATOM 682 N N . ALA A 1 89 ? -20.241 8.616 35.658 1.00 91.31 89 ALA A N 1
ATOM 683 C CA . ALA A 1 89 ? -21.434 8.417 34.850 1.00 91.31 89 ALA A CA 1
ATOM 684 C C . ALA A 1 89 ? -21.055 8.331 33.361 1.00 91.31 89 ALA A C 1
ATOM 686 O O . ALA A 1 89 ? -20.264 9.140 32.855 1.00 91.31 89 ALA A O 1
ATOM 687 N N . SER A 1 90 ? -21.645 7.357 32.669 1.00 93.25 90 SER A N 1
ATOM 688 C CA . SER A 1 90 ? -21.417 7.123 31.250 1.00 93.25 90 SER A CA 1
ATOM 689 C C . SER A 1 90 ? -22.723 6.997 30.472 1.00 93.25 90 SER A C 1
ATOM 691 O O . SER A 1 90 ? -23.785 6.669 31.006 1.00 93.25 90 SER A O 1
ATOM 693 N N . MET A 1 91 ? -22.640 7.305 29.185 1.00 93.19 91 MET A N 1
ATOM 694 C CA . MET A 1 91 ? -23.710 7.142 28.215 1.00 93.19 91 MET A CA 1
ATOM 695 C C . MET A 1 91 ? -23.261 6.138 27.164 1.00 93.19 91 MET A C 1
ATOM 697 O O . MET A 1 91 ? -22.191 6.285 26.576 1.00 93.19 91 MET A O 1
ATOM 701 N N . LYS A 1 92 ? -24.099 5.137 26.905 1.00 92.31 92 LYS A N 1
ATOM 702 C CA . LYS A 1 92 ? -23.877 4.185 25.821 1.00 92.31 92 LYS A CA 1
ATOM 703 C C . LYS A 1 92 ? -24.329 4.801 24.501 1.00 92.31 92 LYS A C 1
ATOM 705 O O . LYS A 1 92 ? -25.480 5.215 24.377 1.00 92.31 92 LYS A O 1
ATOM 710 N N . VAL A 1 93 ? -23.438 4.830 23.520 1.00 89.19 93 VAL A N 1
ATOM 711 C CA . VAL A 1 93 ? -23.687 5.364 22.178 1.00 89.19 93 VAL A CA 1
ATOM 712 C C . VAL A 1 93 ? -23.434 4.258 21.164 1.00 89.19 93 VAL A C 1
ATOM 714 O O . VAL A 1 93 ? -22.495 3.478 21.307 1.00 89.19 93 VAL A O 1
ATOM 717 N N . LYS A 1 94 ? -24.288 4.151 20.147 1.00 88.62 94 LYS A N 1
ATOM 718 C CA . LYS A 1 94 ? -24.092 3.195 19.056 1.00 88.62 94 LYS A CA 1
ATOM 719 C C . LYS A 1 94 ? -22.891 3.625 18.207 1.00 88.62 94 LYS A C 1
ATOM 721 O O . LYS A 1 94 ? -22.761 4.802 17.875 1.00 88.62 94 LYS A O 1
ATOM 726 N N . ASN A 1 95 ? -22.022 2.679 17.871 1.00 85.88 95 ASN A N 1
ATOM 727 C CA . ASN A 1 95 ? -20.925 2.919 16.945 1.00 85.88 95 ASN A CA 1
ATOM 728 C C . ASN A 1 95 ? -21.464 2.815 15.516 1.00 85.88 95 ASN A C 1
ATOM 730 O O . ASN A 1 95 ? -21.772 1.723 15.041 1.00 85.88 95 ASN A O 1
ATOM 734 N N . GLU A 1 96 ? -21.651 3.950 14.851 1.00 80.69 96 GLU A N 1
ATOM 735 C CA . GLU A 1 96 ? -22.140 3.991 13.474 1.00 80.69 96 GLU A CA 1
ATOM 736 C C . GLU A 1 96 ? -21.000 4.302 12.508 1.00 80.69 96 GLU A C 1
ATOM 738 O O . GLU A 1 96 ? -20.090 5.056 12.836 1.00 80.69 96 GLU A O 1
ATOM 743 N N . VAL A 1 97 ? -21.071 3.756 11.292 1.00 66.75 97 VAL A N 1
ATOM 744 C CA . VAL A 1 97 ? -20.012 3.867 10.267 1.00 66.75 97 VAL A CA 1
ATOM 745 C C . VAL A 1 97 ? -19.669 5.321 9.924 1.00 66.75 97 VAL A C 1
ATOM 747 O O . VAL A 1 97 ? -18.531 5.625 9.581 1.00 66.75 97 VAL A O 1
ATOM 750 N N . LEU A 1 98 ? -20.643 6.227 10.027 1.00 69.38 98 LEU A N 1
ATOM 751 C CA . LEU A 1 98 ? -20.458 7.648 9.729 1.00 69.38 98 LEU A CA 1
ATOM 752 C C . LEU A 1 98 ? -19.875 8.445 10.904 1.00 69.38 98 LEU A C 1
ATOM 754 O O . LEU A 1 98 ? -19.489 9.599 10.715 1.00 69.38 98 LEU A O 1
ATOM 758 N N . ASN A 1 99 ? -19.794 7.856 12.101 1.00 73.69 99 ASN A N 1
ATOM 759 C CA . ASN A 1 99 ? -19.211 8.530 13.250 1.00 73.69 99 ASN A CA 1
ATOM 760 C C . ASN A 1 99 ? -17.693 8.564 13.095 1.00 73.69 99 ASN A C 1
ATOM 762 O O . ASN A 1 99 ? -17.012 7.540 13.146 1.00 73.69 99 ASN A O 1
ATOM 766 N N . ASN A 1 100 ? -17.149 9.767 12.956 1.00 69.56 100 ASN A N 1
ATOM 767 C CA . ASN A 1 100 ? -15.711 9.972 12.992 1.00 69.56 100 ASN A CA 1
ATOM 768 C C . ASN A 1 100 ? -15.279 10.338 14.414 1.00 69.56 100 ASN A C 1
ATOM 770 O O . ASN A 1 100 ? -15.760 11.314 14.989 1.00 69.56 100 ASN A O 1
ATOM 774 N N . TYR A 1 101 ? -14.357 9.553 14.971 1.00 82.88 101 TYR A N 1
ATOM 775 C CA . TYR A 1 101 ? -13.828 9.748 16.316 1.00 82.88 101 TYR A CA 1
ATOM 776 C C . TYR A 1 101 ? -12.422 10.349 16.258 1.00 82.88 101 TYR A C 1
ATOM 778 O O . TYR A 1 101 ? -11.439 9.674 15.934 1.00 82.88 101 TYR A O 1
ATOM 786 N N . TYR A 1 102 ? -12.328 11.636 16.587 1.00 85.12 102 TYR A N 1
ATOM 787 C CA . TYR A 1 102 ? -11.073 12.385 16.562 1.00 85.12 102 TYR A CA 1
ATOM 788 C C . TYR A 1 102 ? -10.507 12.513 17.973 1.00 85.12 102 TYR A C 1
ATOM 790 O O . TYR A 1 102 ? -11.172 13.034 18.863 1.00 85.12 102 TYR A O 1
ATOM 798 N N . GLY A 1 103 ? -9.281 12.052 18.190 1.00 82.31 103 GLY A N 1
ATOM 799 C CA . GLY A 1 103 ? -8.585 12.160 19.464 1.00 82.31 103 GLY A CA 1
ATOM 800 C C . GLY A 1 103 ? -7.831 13.477 19.602 1.00 82.31 103 GLY A C 1
ATOM 801 O O . GLY A 1 103 ? -7.066 13.868 18.723 1.00 82.31 103 GLY A O 1
ATOM 802 N N . PHE A 1 104 ? -8.020 14.150 20.737 1.00 84.31 104 PHE A N 1
ATOM 803 C CA . PHE A 1 104 ? -7.316 15.389 21.076 1.00 84.31 104 PHE A CA 1
ATOM 804 C C . PHE A 1 104 ? -6.248 15.204 22.143 1.00 84.31 104 PHE A C 1
ATOM 806 O O . PHE A 1 104 ? -5.221 15.879 22.115 1.00 84.31 104 PHE A O 1
ATOM 813 N N . LYS A 1 105 ? -6.490 14.313 23.105 1.00 89.06 105 LYS A N 1
ATOM 814 C CA . LYS A 1 105 ? -5.560 14.069 24.205 1.00 89.06 105 LYS A CA 1
ATOM 815 C C . LYS A 1 105 ? -5.602 12.610 24.625 1.00 89.06 105 LYS A C 1
ATOM 817 O O . LYS A 1 105 ? -6.680 12.043 24.804 1.00 89.06 105 LYS A O 1
ATOM 822 N N . GLU A 1 106 ? -4.426 12.030 24.829 1.00 90.38 106 GLU A N 1
ATOM 823 C CA . GLU A 1 106 ? -4.288 10.774 25.557 1.00 90.38 106 GLU A CA 1
ATOM 824 C C . GLU A 1 106 ? -4.163 11.071 27.049 1.00 90.38 106 GLU A C 1
ATOM 826 O O . GLU A 1 106 ? -3.334 11.876 27.475 1.00 90.38 106 GLU A O 1
ATOM 831 N N . LEU A 1 107 ? -5.012 10.427 27.837 1.00 91.69 107 LEU A N 1
ATOM 832 C CA . LEU A 1 107 ? -4.891 10.329 29.287 1.00 91.69 107 LEU A CA 1
ATOM 833 C C . LEU A 1 107 ? -4.418 8.911 29.617 1.00 91.69 107 LEU A C 1
ATOM 835 O O . LEU A 1 107 ? -4.085 8.166 28.700 1.00 91.69 107 LEU A O 1
ATOM 839 N N . GLU A 1 108 ? -4.350 8.532 30.887 1.00 92.00 108 GLU A N 1
ATOM 840 C CA . GLU A 1 108 ? -3.899 7.196 31.296 1.00 92.00 108 GLU A CA 1
ATOM 841 C C . GLU A 1 108 ? -4.752 6.092 30.640 1.00 92.00 108 GLU A C 1
ATOM 843 O O . GLU A 1 108 ? -4.344 5.497 29.637 1.00 92.00 108 GLU A O 1
ATOM 848 N N . ASP A 1 109 ? -5.989 5.932 31.113 1.00 93.88 109 ASP A N 1
ATOM 849 C CA . ASP A 1 109 ? -6.940 4.924 30.626 1.00 93.88 109 ASP A CA 1
ATOM 850 C C . ASP A 1 109 ? -7.931 5.449 29.579 1.00 93.88 109 ASP A C 1
ATOM 852 O O . ASP A 1 109 ? -8.737 4.686 29.038 1.00 93.88 109 ASP A O 1
ATOM 856 N N . PHE A 1 110 ? -7.876 6.748 29.275 1.00 95.06 110 PHE A N 1
ATOM 857 C CA . PHE A 1 110 ? -8.869 7.424 28.444 1.00 95.06 110 PHE A CA 1
ATOM 858 C C . PHE A 1 110 ? -8.267 8.123 27.225 1.00 95.06 110 PHE A C 1
ATOM 860 O O . PHE A 1 110 ? -7.129 8.601 27.241 1.00 95.06 110 PHE A O 1
ATOM 867 N N . TYR A 1 111 ? -9.084 8.260 26.186 1.00 94.50 111 TYR A N 1
ATOM 868 C CA . TYR A 1 111 ? -8.935 9.285 25.162 1.00 94.50 111 TYR A CA 1
ATOM 869 C C . TYR A 1 111 ? -9.965 10.390 25.397 1.00 94.50 111 TYR A C 1
ATOM 871 O O . TYR A 1 111 ? -11.123 10.108 25.699 1.00 94.50 111 TYR A O 1
ATOM 879 N N . LEU A 1 112 ? -9.551 11.646 25.233 1.00 94.06 112 LEU A N 1
ATOM 880 C CA . LEU A 1 112 ? -10.474 12.762 25.053 1.00 94.06 112 LEU A CA 1
ATOM 881 C C . LEU A 1 112 ? -10.736 12.928 23.559 1.00 94.06 112 LEU A C 1
ATOM 883 O O . LEU A 1 112 ? -9.805 13.236 22.807 1.00 94.06 112 LEU A O 1
ATOM 887 N N . LEU A 1 113 ? -11.986 12.735 23.152 1.00 92.62 113 LEU A N 1
ATOM 888 C CA . LEU A 1 113 ? -12.408 12.821 21.764 1.00 92.62 113 LEU A CA 1
ATOM 889 C C . LEU A 1 113 ? -13.236 14.069 21.481 1.00 92.62 113 LEU A C 1
ATOM 891 O O . LEU A 1 113 ? -13.955 14.576 22.345 1.00 92.62 113 LEU A O 1
ATOM 895 N N . HIS A 1 114 ? -13.179 14.498 20.228 1.00 91.00 114 HIS A N 1
ATOM 896 C CA . HIS A 1 114 ? -14.207 15.305 19.590 1.00 91.00 114 HIS A CA 1
ATOM 897 C C . HIS A 1 114 ? -15.273 14.391 19.000 1.00 91.00 114 HIS A C 1
ATOM 899 O O . HIS A 1 114 ? -14.954 13.458 18.261 1.00 91.00 114 HIS A O 1
ATOM 905 N N . PHE A 1 115 ? -16.528 14.674 19.320 1.00 89.38 115 PHE A N 1
ATOM 906 C CA . PHE A 1 115 ? -17.675 13.973 18.770 1.00 89.38 115 PHE A CA 1
ATOM 907 C C . PHE A 1 115 ? -18.712 14.983 18.281 1.00 89.38 115 PHE A C 1
ATOM 909 O O . PHE A 1 115 ? -19.198 15.800 19.064 1.00 89.38 115 PHE A O 1
ATOM 916 N N . SER A 1 116 ? -19.070 14.932 17.000 1.00 87.62 116 SER A N 1
ATOM 917 C CA . SER A 1 116 ? -20.167 15.729 16.446 1.00 87.62 116 SER A CA 1
ATOM 918 C C . SER A 1 116 ? -21.472 14.951 16.542 1.00 87.62 116 SER A C 1
ATOM 920 O O . SER A 1 116 ? -21.635 13.925 15.885 1.00 87.62 116 SER A O 1
ATOM 922 N N . VAL A 1 117 ? -22.409 15.451 17.347 1.00 85.31 117 VAL A N 1
ATOM 923 C CA . VAL A 1 117 ? -23.751 14.867 17.445 1.00 85.31 117 VAL A CA 1
ATOM 924 C C . VAL A 1 117 ? -24.429 14.985 16.080 1.00 85.31 117 VAL A C 1
ATOM 926 O O . VAL A 1 117 ? -24.459 16.072 15.504 1.00 85.31 117 VAL A O 1
ATOM 929 N N . GLU A 1 118 ? -24.900 13.857 15.539 1.00 84.31 118 GLU A N 1
ATOM 930 C CA . GLU A 1 118 ? -25.579 13.779 14.232 1.00 84.31 118 GLU A CA 1
ATOM 931 C C . GLU A 1 118 ? -24.779 14.419 13.078 1.00 84.31 118 GLU A C 1
ATOM 933 O O . GLU A 1 118 ? -25.343 14.997 12.152 1.00 84.31 118 GLU A O 1
ATOM 938 N N . ASN A 1 119 ? -23.442 14.348 13.138 1.00 79.19 119 ASN A N 1
ATOM 939 C CA . ASN A 1 119 ? -22.536 14.976 12.167 1.00 79.19 119 ASN A CA 1
ATOM 940 C C . ASN A 1 119 ? -22.707 16.503 12.028 1.00 79.19 119 ASN A C 1
ATOM 942 O O . ASN A 1 119 ? -22.289 17.100 11.035 1.00 79.19 119 ASN A O 1
ATOM 946 N N . ASN A 1 120 ? -23.267 17.165 13.044 1.00 85.19 120 ASN A N 1
ATOM 947 C CA . ASN A 1 120 ? -23.393 18.614 13.093 1.00 85.19 120 ASN A CA 1
ATOM 948 C C . ASN A 1 120 ? -22.199 19.238 13.831 1.00 85.19 120 ASN A C 1
ATOM 950 O O . ASN A 1 120 ? -22.066 19.133 15.054 1.00 85.19 120 ASN A O 1
ATOM 954 N N . LEU A 1 121 ? -21.338 19.946 13.092 1.00 83.88 121 LEU A N 1
ATOM 955 C CA . LEU A 1 121 ? -20.147 20.603 13.645 1.00 83.88 121 LEU A CA 1
ATOM 956 C C . LEU A 1 121 ? -20.475 21.619 14.752 1.00 83.88 121 LEU A C 1
ATOM 958 O O . LEU A 1 121 ? -19.684 21.770 15.687 1.00 83.88 121 LEU A O 1
ATOM 962 N N . SER A 1 122 ? -21.637 22.275 14.696 1.00 86.56 122 SER A N 1
ATOM 963 C CA . SER A 1 122 ? -22.085 23.231 15.720 1.00 86.56 122 SER A CA 1
ATOM 964 C C . SER A 1 122 ? -22.542 22.554 17.014 1.00 86.56 122 SER A C 1
ATOM 966 O O . SER A 1 122 ? -22.649 23.214 18.044 1.00 86.56 122 SER A O 1
ATOM 968 N N . GLN A 1 123 ? -22.780 21.240 16.984 1.00 89.38 123 GLN A N 1
ATOM 969 C CA . GLN A 1 123 ? -23.179 20.433 18.138 1.00 89.38 123 GLN A CA 1
ATOM 970 C C . GLN A 1 123 ? -22.052 19.500 18.599 1.00 89.38 123 GLN A C 1
ATOM 972 O O . GLN A 1 123 ? -22.282 18.376 19.045 1.00 89.38 123 GLN A O 1
ATOM 977 N N . SER A 1 124 ? -20.808 19.962 18.492 1.00 90.81 124 SER A N 1
ATOM 978 C CA . SER A 1 124 ? -19.648 19.157 18.862 1.00 90.81 124 SER A CA 1
ATOM 979 C C . SER A 1 124 ? -19.425 19.104 20.373 1.00 90.81 124 SER A C 1
ATOM 981 O O . SER A 1 124 ? -19.531 20.111 21.082 1.00 90.81 124 SER A O 1
ATOM 983 N N . LYS A 1 125 ? -19.074 17.915 20.862 1.00 92.38 125 LYS A N 1
ATOM 984 C CA . LYS A 1 125 ? -18.885 17.583 22.274 1.00 92.38 125 LYS A CA 1
ATOM 985 C C . LYS A 1 125 ? -17.497 17.009 22.521 1.00 92.38 125 LYS A C 1
ATOM 987 O O . LYS A 1 125 ? -16.972 16.242 21.718 1.00 92.38 125 LYS A O 1
ATOM 992 N N . ALA A 1 126 ? -16.921 17.382 23.656 1.00 93.50 126 ALA A N 1
ATOM 993 C CA . ALA A 1 126 ? -15.755 16.728 24.227 1.00 93.50 126 ALA A CA 1
ATOM 994 C C . ALA A 1 126 ? -16.221 15.534 25.068 1.00 93.50 126 ALA A C 1
ATOM 996 O O . ALA A 1 126 ? -16.953 15.724 26.042 1.00 93.50 126 ALA A O 1
ATOM 997 N N . VAL A 1 127 ? -15.801 14.324 24.698 1.00 93.88 127 VAL A N 1
ATOM 998 C CA . VAL A 1 127 ? -16.205 13.079 25.371 1.00 93.88 127 VAL A CA 1
ATOM 999 C C . VAL A 1 127 ? -14.983 12.268 25.784 1.00 93.88 127 VAL A C 1
ATOM 1001 O O . VAL A 1 127 ? -13.998 12.210 25.049 1.00 93.88 127 VAL A O 1
ATOM 1004 N N . TYR A 1 128 ? -15.029 11.642 26.960 1.00 95.06 128 TYR A N 1
ATOM 1005 C CA . TYR A 1 128 ? -13.987 10.712 27.390 1.00 95.06 128 TYR A CA 1
ATOM 1006 C C . TYR A 1 128 ? -14.389 9.288 27.017 1.00 95.06 128 TYR A C 1
ATOM 1008 O O . TYR A 1 128 ? -15.525 8.888 27.263 1.00 95.06 128 TYR A O 1
ATOM 1016 N N . VAL A 1 129 ? -13.468 8.519 26.441 1.00 94.25 129 VAL A N 1
ATOM 1017 C CA . VAL A 1 129 ? -13.684 7.105 26.093 1.00 94.25 129 VAL A CA 1
ATOM 1018 C C . VAL A 1 129 ? -12.536 6.246 26.588 1.00 94.25 129 VAL A C 1
ATOM 1020 O O . VAL A 1 129 ? -11.405 6.724 26.678 1.00 94.25 129 VAL A O 1
ATOM 1023 N N . LEU A 1 130 ? -12.802 4.976 26.878 1.00 94.25 130 LEU A N 1
ATOM 1024 C CA . LEU A 1 130 ? -11.778 4.056 27.361 1.00 94.25 130 LEU A CA 1
ATOM 1025 C C . LEU A 1 130 ? -10.848 3.598 26.235 1.00 94.25 130 LEU A C 1
ATOM 1027 O O . LEU A 1 130 ? -11.295 3.213 25.154 1.00 94.25 130 LEU A O 1
ATOM 1031 N N . LYS A 1 131 ? -9.545 3.522 26.521 1.00 93.25 131 LYS A N 1
ATOM 1032 C CA . LYS A 1 131 ? -8.560 2.904 25.615 1.00 93.25 131 LYS A CA 1
ATOM 1033 C C . LYS A 1 131 ? -8.754 1.393 25.449 1.00 93.25 131 LYS A C 1
ATOM 1035 O O . LYS A 1 131 ? -8.207 0.804 24.530 1.00 93.25 131 LYS A O 1
ATOM 1040 N N . SER A 1 132 ? -9.528 0.745 26.319 1.00 91.56 132 SER A N 1
ATOM 1041 C CA . SER A 1 132 ? -9.933 -0.652 26.120 1.00 91.56 132 SER A CA 1
ATOM 1042 C C . SER A 1 132 ? -11.016 -0.807 25.048 1.00 91.56 132 SER A C 1
ATOM 1044 O O . SER A 1 132 ? -11.178 -1.892 24.502 1.00 91.56 132 SER A O 1
ATOM 1046 N N . GLU A 1 133 ? -11.761 0.260 24.745 1.00 91.06 133 GLU A N 1
ATOM 1047 C CA . GLU A 1 133 ? -12.817 0.271 23.722 1.00 91.06 133 GLU A CA 1
ATOM 1048 C C . GLU A 1 133 ? -12.322 0.814 22.379 1.00 91.06 133 GLU A C 1
ATOM 1050 O O . GLU A 1 133 ? -12.949 0.580 21.346 1.00 91.06 133 GLU A O 1
ATOM 1055 N N . PHE A 1 134 ? -11.195 1.526 22.384 1.00 90.00 134 PHE A N 1
ATOM 1056 C CA . PHE A 1 134 ? -10.633 2.199 21.222 1.00 90.00 134 PHE A CA 1
ATOM 1057 C C . PHE A 1 134 ? -9.140 1.950 21.093 1.00 90.00 134 PHE A C 1
ATOM 1059 O O . PHE A 1 134 ? -8.397 1.987 22.061 1.00 90.00 134 PHE A O 1
ATOM 1066 N N . THR A 1 135 ? -8.668 1.831 19.862 1.00 89.69 135 THR A N 1
ATOM 1067 C CA . THR A 1 135 ? -7.244 1.868 19.533 1.00 89.69 135 THR A CA 1
ATOM 1068 C C . THR A 1 135 ? -6.959 3.126 18.730 1.00 89.69 135 THR A C 1
ATOM 1070 O O . THR A 1 135 ? -7.667 3.420 17.767 1.00 89.69 135 THR A O 1
ATOM 1073 N N . ALA A 1 136 ? -5.930 3.891 19.096 1.00 89.81 136 ALA A N 1
ATOM 1074 C CA . ALA A 1 136 ? -5.486 4.994 18.249 1.00 89.81 136 ALA A CA 1
ATOM 1075 C C . ALA A 1 136 ? -5.080 4.463 16.864 1.00 89.81 136 ALA A C 1
ATOM 1077 O O . ALA A 1 136 ? -4.341 3.486 16.769 1.00 89.81 136 ALA A O 1
ATOM 1078 N N . ALA A 1 137 ? -5.536 5.106 15.789 1.00 89.94 137 ALA A N 1
ATOM 1079 C CA . ALA A 1 137 ? -5.362 4.626 14.420 1.00 89.94 137 ALA A CA 1
ATOM 1080 C C . ALA A 1 137 ? -3.886 4.415 14.056 1.00 89.94 137 ALA A C 1
ATOM 1082 O O . ALA A 1 137 ? -3.541 3.455 13.376 1.00 89.94 137 ALA A O 1
ATOM 1083 N N . TYR A 1 138 ? -2.996 5.268 14.565 1.00 89.00 138 TYR A N 1
ATOM 1084 C CA . TYR A 1 138 ? -1.558 5.149 14.337 1.00 89.00 138 TYR A CA 1
ATOM 1085 C C . TYR A 1 138 ? -0.904 3.964 15.073 1.00 89.00 138 TYR A C 1
ATOM 1087 O O . TYR A 1 138 ? 0.237 3.630 14.767 1.00 89.00 138 TYR A O 1
ATOM 1095 N N . LYS A 1 139 ? -1.607 3.335 16.027 1.00 91.94 139 LYS A N 1
ATOM 1096 C CA . LYS A 1 139 ? -1.198 2.126 16.766 1.00 91.94 139 LYS A CA 1
ATOM 1097 C C . LYS A 1 139 ? -1.845 0.846 16.218 1.00 91.94 139 LYS A C 1
ATOM 1099 O O . LYS A 1 139 ? -1.592 -0.224 16.763 1.00 91.94 139 LYS A O 1
ATOM 1104 N N . LEU A 1 140 ? -2.700 0.934 15.193 1.00 92.69 140 LEU A N 1
ATOM 1105 C CA . LEU A 1 140 ? -3.364 -0.245 14.634 1.00 92.69 140 LEU A CA 1
ATOM 1106 C C . LEU A 1 140 ? -2.345 -1.202 14.011 1.00 92.69 140 LEU A C 1
ATOM 1108 O O . LEU A 1 140 ? -1.508 -0.800 13.205 1.00 92.69 140 LEU A O 1
ATOM 1112 N N . THR A 1 141 ? -2.461 -2.477 14.371 1.00 93.75 141 THR A N 1
ATOM 1113 C CA . THR A 1 141 ? -1.660 -3.584 13.839 1.00 93.75 141 THR A CA 1
ATOM 1114 C C . THR A 1 141 ? -2.519 -4.470 12.939 1.00 93.75 141 THR A C 1
ATOM 1116 O O . THR A 1 141 ? -3.733 -4.284 12.851 1.00 93.75 141 THR A O 1
ATOM 1119 N N . LEU A 1 142 ? -1.907 -5.457 12.283 1.00 94.50 142 LEU A N 1
ATOM 1120 C CA . LEU A 1 142 ? -2.628 -6.482 11.519 1.00 94.50 142 LEU A CA 1
ATOM 1121 C C . LEU A 1 142 ? -3.123 -7.651 12.390 1.00 94.50 142 LEU A C 1
ATOM 1123 O O . LEU A 1 142 ? -3.675 -8.623 11.876 1.00 94.50 142 LEU A O 1
ATOM 1127 N N . ALA A 1 143 ? -2.989 -7.563 13.716 1.00 91.12 143 ALA A N 1
ATOM 1128 C CA . ALA A 1 143 ? -3.420 -8.626 14.614 1.00 91.12 143 ALA A CA 1
ATOM 1129 C C . ALA A 1 143 ? -4.932 -8.897 14.480 1.00 91.12 143 ALA A C 1
ATOM 1131 O O . ALA A 1 143 ? -5.771 -8.002 14.623 1.00 91.12 143 ALA A O 1
ATOM 1132 N N . GLY A 1 144 ? -5.280 -10.158 14.209 1.00 87.88 144 GLY A N 1
ATOM 1133 C CA . GLY A 1 144 ? -6.664 -10.593 14.004 1.00 87.88 144 GLY A CA 1
ATOM 1134 C C . GLY A 1 144 ? -7.289 -10.134 12.682 1.00 87.88 144 GLY A C 1
ATOM 1135 O O . GLY A 1 144 ? -8.504 -10.240 12.523 1.00 87.88 144 GLY A O 1
ATOM 1136 N N . VAL A 1 145 ? -6.495 -9.604 11.748 1.00 92.50 145 VAL A N 1
ATOM 1137 C CA . VAL A 1 145 ? -6.934 -9.278 10.388 1.00 92.50 145 VAL A CA 1
ATOM 1138 C C . VAL A 1 145 ? -6.870 -10.525 9.506 1.00 92.50 145 VAL A C 1
ATOM 1140 O O . VAL A 1 145 ? -5.895 -11.274 9.542 1.00 92.50 145 VAL A O 1
ATOM 1143 N N . ASN A 1 146 ? -7.890 -10.740 8.670 1.00 95.88 146 ASN A N 1
ATOM 1144 C CA . ASN A 1 146 ? -7.865 -11.805 7.671 1.00 95.88 146 ASN A CA 1
ATOM 1145 C C . ASN A 1 146 ? -7.006 -11.393 6.464 1.00 95.88 146 ASN A C 1
ATOM 1147 O O . ASN A 1 146 ? -7.496 -10.789 5.509 1.00 95.88 146 ASN A O 1
ATOM 1151 N N . LEU A 1 147 ? -5.717 -11.731 6.501 1.00 97.12 147 LEU A N 1
ATOM 1152 C CA . LEU A 1 147 ? -4.771 -11.405 5.425 1.00 97.12 147 LEU A CA 1
ATOM 1153 C C . LEU A 1 147 ? -5.064 -12.128 4.105 1.00 97.12 147 LEU A C 1
ATOM 1155 O O . LEU A 1 147 ? -4.602 -11.676 3.064 1.00 97.12 147 LEU A O 1
ATOM 1159 N N . GLN A 1 148 ? -5.814 -13.234 4.129 1.00 97.62 148 GLN A N 1
ATOM 1160 C CA . GLN A 1 148 ? -6.162 -13.964 2.907 1.00 97.62 148 GLN A CA 1
ATOM 1161 C C . GLN A 1 148 ? -7.369 -13.363 2.190 1.00 97.62 148 GLN A C 1
ATOM 1163 O O . GLN A 1 148 ? -7.721 -13.848 1.122 1.00 97.62 148 GLN A O 1
ATOM 1168 N N . GLU A 1 149 ? -8.067 -12.394 2.775 1.00 97.19 149 GLU A N 1
ATOM 1169 C CA . GLU A 1 149 ? -9.264 -11.830 2.162 1.00 97.19 149 GLU A CA 1
ATOM 1170 C C . GLU A 1 149 ? -8.914 -10.981 0.938 1.00 97.19 149 GLU A C 1
ATOM 1172 O O . GLU A 1 149 ? -8.029 -10.122 0.980 1.00 97.19 149 GLU A O 1
ATOM 1177 N N . ILE A 1 150 ? -9.634 -11.227 -0.153 1.00 97.12 150 ILE A N 1
ATOM 1178 C CA . ILE A 1 150 ? -9.538 -10.447 -1.385 1.00 97.12 150 ILE A CA 1
ATOM 1179 C C . ILE A 1 150 ? -10.940 -10.102 -1.864 1.00 97.12 150 ILE A C 1
ATOM 1181 O O . ILE A 1 150 ? -11.898 -10.837 -1.622 1.00 97.12 150 ILE A O 1
ATOM 1185 N N . ARG A 1 151 ? -11.073 -8.999 -2.591 1.00 95.50 151 ARG A N 1
ATOM 1186 C CA . ARG A 1 151 ? -12.344 -8.622 -3.211 1.00 95.50 151 ARG A CA 1
ATOM 1187 C C . ARG A 1 151 ? -12.548 -9.313 -4.548 1.00 95.50 151 ARG A C 1
ATOM 1189 O O . ARG A 1 151 ? -13.669 -9.700 -4.874 1.00 95.50 151 ARG A O 1
ATOM 1196 N N . SER A 1 152 ? -11.491 -9.404 -5.336 1.00 95.81 152 SER A N 1
ATOM 1197 C CA . SER A 1 152 ? -11.507 -9.936 -6.690 1.00 95.81 152 SER A CA 1
ATOM 1198 C C . SER A 1 152 ? -10.096 -10.306 -7.113 1.00 95.81 152 SER A C 1
ATOM 1200 O O . SER A 1 152 ? -9.104 -9.933 -6.475 1.00 95.81 152 SER A O 1
ATOM 1202 N N . SER A 1 153 ? -10.024 -11.048 -8.207 1.00 96.94 153 SER A N 1
ATOM 1203 C CA . SER A 1 153 ? -8.768 -11.422 -8.833 1.00 96.94 153 SER A CA 1
ATOM 1204 C C . SER A 1 153 ? -8.942 -11.617 -10.330 1.00 96.94 153 SER A C 1
ATOM 1206 O O . SER A 1 153 ? -10.053 -11.841 -10.797 1.00 96.94 153 SER A O 1
ATOM 1208 N N . THR A 1 154 ? -7.831 -11.588 -11.052 1.00 96.19 154 THR A N 1
ATOM 1209 C CA . THR A 1 154 ? -7.748 -11.981 -12.460 1.00 96.19 154 THR A CA 1
ATOM 1210 C C . THR A 1 154 ? -6.555 -12.910 -12.602 1.00 96.19 154 THR A C 1
ATOM 1212 O O . THR A 1 154 ? -5.468 -12.574 -12.133 1.00 96.19 154 THR A O 1
ATOM 1215 N N . LEU A 1 155 ? -6.729 -14.064 -13.241 1.00 95.50 155 LEU A N 1
ATOM 1216 C CA . LEU A 1 155 ? -5.643 -15.006 -13.527 1.00 95.50 155 LEU A CA 1
ATOM 1217 C C . LEU A 1 155 ? -5.617 -15.287 -15.028 1.00 95.50 155 LEU A C 1
ATOM 1219 O O . LEU A 1 155 ? -6.627 -15.718 -15.579 1.00 95.50 155 LEU A O 1
ATOM 1223 N N . HIS A 1 156 ? -4.485 -15.033 -15.690 1.00 92.12 156 HIS A N 1
ATOM 1224 C CA . HIS A 1 156 ? -4.331 -15.183 -17.149 1.00 92.12 156 HIS A CA 1
ATOM 1225 C C . HIS A 1 156 ? -5.451 -14.500 -17.955 1.00 92.12 156 HIS A C 1
ATOM 1227 O O . HIS A 1 156 ? -5.961 -15.045 -18.932 1.00 92.12 156 HIS A O 1
ATOM 1233 N N . GLY A 1 157 ? -5.873 -13.313 -17.509 1.00 89.75 157 GLY A N 1
ATOM 1234 C CA . GLY A 1 157 ? -6.958 -12.539 -18.125 1.00 89.75 157 GLY A CA 1
ATOM 1235 C C . GLY A 1 157 ? -8.383 -13.018 -17.814 1.00 89.75 157 GLY A C 1
ATOM 1236 O O . GLY A 1 157 ? -9.326 -12.466 -18.372 1.00 89.75 157 GLY A O 1
ATOM 1237 N N . VAL A 1 158 ? -8.565 -14.018 -16.943 1.00 93.50 158 VAL A N 1
ATOM 1238 C CA . VAL A 1 158 ? -9.888 -14.486 -16.499 1.00 93.50 158 VAL A CA 1
ATOM 1239 C C . VAL A 1 158 ? -10.214 -13.908 -15.127 1.00 93.50 158 VAL A C 1
ATOM 1241 O O . VAL A 1 158 ? -9.547 -14.232 -14.141 1.00 93.50 158 VAL A O 1
ATOM 1244 N N . ASP A 1 159 ? -11.244 -13.068 -15.071 1.00 96.38 159 ASP A N 1
ATOM 1245 C CA . ASP A 1 159 ? -11.705 -12.431 -13.838 1.00 96.38 159 ASP A CA 1
ATOM 1246 C C . ASP A 1 159 ? -12.486 -13.397 -12.935 1.00 96.38 159 ASP A C 1
ATOM 1248 O O . ASP A 1 159 ? -13.251 -14.248 -13.392 1.00 96.38 159 ASP A O 1
ATOM 1252 N N . ASP A 1 160 ? -12.320 -13.225 -11.626 1.00 96.19 160 ASP A N 1
ATOM 1253 C CA . ASP A 1 160 ? -13.024 -13.947 -10.572 1.00 96.19 160 ASP A CA 1
ATOM 1254 C C . ASP A 1 160 ? -13.453 -12.959 -9.481 1.00 96.19 160 ASP A C 1
ATOM 1256 O O . ASP A 1 160 ? -12.635 -12.398 -8.739 1.00 96.19 160 ASP A O 1
ATOM 1260 N N . PHE A 1 161 ? -14.767 -12.749 -9.403 1.00 95.88 161 PHE A N 1
ATOM 1261 C CA . PHE A 1 161 ? -15.425 -11.915 -8.402 1.00 95.88 161 PHE A CA 1
ATOM 1262 C C . PHE A 1 161 ? -16.167 -12.740 -7.349 1.00 95.88 161 PHE A C 1
ATOM 1264 O O . PHE A 1 161 ? -16.800 -12.149 -6.481 1.00 95.88 161 PHE A O 1
ATOM 1271 N N . GLU A 1 162 ? -16.102 -14.069 -7.386 1.00 96.38 162 GLU A N 1
ATOM 1272 C CA . GLU A 1 162 ? -16.829 -14.934 -6.451 1.00 96.38 162 GLU A CA 1
ATOM 1273 C C . GLU A 1 162 ? -15.909 -15.398 -5.320 1.00 96.38 162 GLU A C 1
ATOM 1275 O O . GLU A 1 162 ? -16.271 -15.353 -4.142 1.00 96.38 162 GLU A O 1
ATOM 1280 N N . ILE A 1 163 ? -14.673 -15.782 -5.649 1.00 94.75 163 ILE A N 1
ATOM 1281 C CA . ILE A 1 163 ? -13.719 -16.289 -4.664 1.00 94.75 163 ILE A CA 1
ATOM 1282 C C . ILE A 1 163 ? -13.056 -15.120 -3.928 1.00 94.75 163 ILE A C 1
ATOM 1284 O O . ILE A 1 163 ? -12.137 -14.473 -4.424 1.00 94.75 163 ILE A O 1
ATOM 1288 N N . LYS A 1 164 ? -13.486 -14.883 -2.685 1.00 96.38 164 LYS A N 1
ATOM 1289 C CA . LYS A 1 164 ? -12.983 -13.803 -1.811 1.00 96.38 164 LYS A CA 1
ATOM 1290 C C . LYS A 1 164 ? -11.751 -14.180 -0.984 1.00 96.38 164 LYS A C 1
ATOM 1292 O O . LYS A 1 164 ? -11.521 -13.632 0.093 1.00 96.38 164 LYS A O 1
ATOM 1297 N N . SER A 1 165 ? -10.965 -15.152 -1.453 1.00 97.12 165 SER A N 1
ATOM 1298 C CA . SER A 1 165 ? -9.776 -15.627 -0.743 1.00 97.12 165 SER A CA 1
ATOM 1299 C C . SER A 1 165 ? -8.555 -15.798 -1.647 1.00 97.12 165 SER A C 1
ATOM 1301 O O . SER A 1 165 ? -8.604 -16.486 -2.665 1.00 97.12 165 SER A O 1
ATOM 1303 N N . PHE A 1 166 ? -7.420 -15.261 -1.201 1.00 97.62 166 PHE A N 1
ATOM 1304 C CA . PHE A 1 166 ? -6.104 -15.417 -1.813 1.00 97.62 166 PHE A CA 1
ATOM 1305 C C . PHE A 1 166 ? -5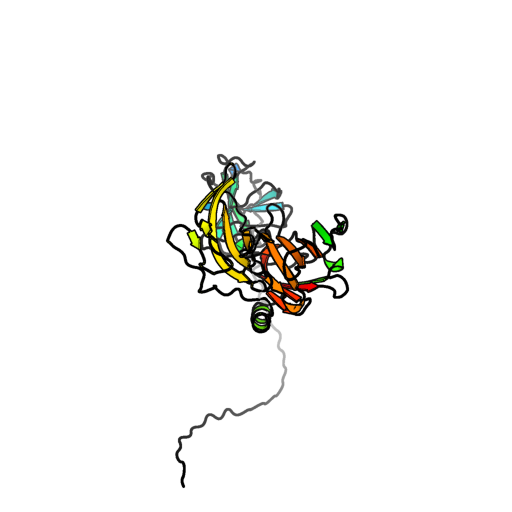.563 -16.851 -1.745 1.00 97.62 166 PHE A C 1
ATOM 1307 O O . PHE A 1 166 ? -4.649 -17.199 -2.486 1.00 97.62 166 PHE A O 1
ATOM 1314 N N . THR A 1 167 ? -6.148 -17.718 -0.915 1.00 96.62 167 THR A N 1
ATOM 1315 C CA . THR A 1 167 ? -5.717 -19.122 -0.756 1.00 96.62 167 THR A CA 1
ATOM 1316 C C . THR A 1 167 ? -5.734 -19.926 -2.057 1.00 96.62 167 THR A C 1
ATOM 1318 O O . THR A 1 167 ? -5.000 -20.908 -2.196 1.00 96.62 167 THR A O 1
ATOM 1321 N N . LYS A 1 168 ? -6.532 -19.502 -3.048 1.00 94.06 168 LYS A N 1
ATOM 1322 C CA . LYS A 1 168 ? -6.489 -20.032 -4.417 1.00 94.06 168 LYS A CA 1
ATOM 1323 C C . LYS A 1 168 ? -5.109 -19.827 -5.045 1.00 94.06 168 LYS A C 1
ATOM 1325 O O . LYS A 1 168 ? -4.579 -20.779 -5.612 1.00 94.06 168 LYS A O 1
ATOM 1330 N N . PHE A 1 169 ? -4.523 -18.644 -4.860 1.00 96.56 169 PHE A N 1
ATOM 1331 C CA . PHE A 1 169 ? -3.295 -18.171 -5.501 1.00 96.56 169 PHE A CA 1
ATOM 1332 C C . PHE A 1 169 ? -2.022 -18.427 -4.700 1.00 96.56 169 PHE A C 1
ATOM 1334 O O . PHE A 1 169 ? -0.937 -18.546 -5.268 1.00 96.56 169 PHE A O 1
ATOM 1341 N N . GLY A 1 170 ? -2.143 -18.515 -3.380 1.00 97.31 170 GLY A N 1
ATOM 1342 C CA . GLY A 1 170 ? -0.979 -18.522 -2.519 1.00 97.31 170 GLY A CA 1
ATOM 1343 C C . GLY A 1 170 ? -1.319 -18.449 -1.042 1.00 97.31 170 GLY A C 1
ATOM 1344 O O . GLY A 1 170 ? -2.394 -18.856 -0.608 1.00 97.31 170 GLY A O 1
ATOM 1345 N N . HIS A 1 171 ? -0.375 -17.930 -0.271 1.00 97.88 171 HIS A N 1
ATOM 1346 C CA . HIS A 1 171 ? -0.518 -17.687 1.151 1.00 97.88 171 HIS A CA 1
ATOM 1347 C C . HIS A 1 171 ? 0.162 -16.378 1.540 1.00 97.88 171 HIS A C 1
ATOM 1349 O O . HIS A 1 171 ? 1.270 -16.086 1.087 1.00 97.88 171 HIS A O 1
ATOM 1355 N N . ILE A 1 172 ? -0.507 -15.612 2.396 1.00 98.44 172 ILE A N 1
ATOM 1356 C CA . ILE A 1 172 ? 0.030 -14.380 2.984 1.00 98.44 172 ILE A CA 1
ATOM 1357 C C . ILE A 1 172 ? 0.253 -14.574 4.476 1.00 98.44 172 ILE A C 1
ATOM 1359 O O . ILE A 1 172 ? -0.676 -14.932 5.195 1.00 98.44 172 ILE A O 1
ATOM 1363 N N . GLU A 1 173 ? 1.457 -14.284 4.945 1.00 97.69 173 GLU A N 1
ATOM 1364 C CA . GLU A 1 173 ? 1.786 -14.296 6.368 1.00 97.69 173 GLU A CA 1
ATOM 1365 C C . GLU A 1 173 ? 2.406 -12.963 6.795 1.00 97.69 173 GLU A C 1
ATOM 1367 O O . GLU A 1 173 ? 3.162 -12.341 6.043 1.00 97.69 173 GLU A O 1
ATOM 1372 N N . GLU A 1 174 ? 2.071 -12.519 8.007 1.00 98.19 174 GLU A N 1
ATOM 1373 C CA . GLU A 1 174 ? 2.789 -11.433 8.671 1.00 98.19 174 GLU A CA 1
ATOM 1374 C C . GLU A 1 174 ? 4.109 -11.974 9.221 1.00 98.19 174 GLU A C 1
ATOM 1376 O O . GLU A 1 174 ? 4.153 -13.034 9.846 1.00 98.19 174 GLU A O 1
ATOM 1381 N N . ILE A 1 175 ? 5.190 -11.237 8.988 1.00 98.38 175 ILE A N 1
ATOM 1382 C CA . ILE A 1 175 ? 6.538 -11.590 9.429 1.00 98.38 175 ILE A CA 1
ATOM 1383 C C . ILE A 1 175 ? 7.142 -10.464 10.267 1.00 98.38 175 ILE A C 1
ATOM 1385 O O . ILE A 1 175 ? 6.715 -9.309 10.205 1.00 98.38 175 ILE A O 1
ATOM 1389 N N . SER A 1 176 ? 8.186 -10.788 11.030 1.00 97.88 176 SER A N 1
ATOM 1390 C CA . SER A 1 176 ? 8.899 -9.785 11.818 1.00 97.88 176 SER A CA 1
ATOM 1391 C C . SER A 1 176 ? 9.735 -8.842 10.941 1.00 97.88 176 SER A C 1
ATOM 1393 O O . SER A 1 176 ? 10.126 -9.175 9.815 1.00 97.88 176 SER A O 1
ATOM 1395 N N . ALA A 1 177 ? 10.066 -7.668 11.484 1.00 97.25 177 ALA A N 1
ATOM 1396 C CA . ALA A 1 177 ? 10.954 -6.708 10.829 1.00 97.25 177 ALA A CA 1
ATOM 1397 C C . ALA A 1 177 ? 12.344 -7.309 10.556 1.00 97.25 177 ALA A C 1
ATOM 1399 O O . ALA A 1 177 ? 12.948 -7.049 9.515 1.00 97.25 177 ALA A O 1
ATOM 1400 N N . GLU A 1 178 ? 12.841 -8.148 11.468 1.00 98.12 178 GLU A N 1
ATOM 1401 C CA . GLU A 1 178 ? 14.122 -8.845 11.344 1.00 98.12 178 GLU A CA 1
ATOM 1402 C C . GLU A 1 178 ? 14.090 -9.859 10.198 1.00 98.12 178 GLU A C 1
ATOM 1404 O O . GLU A 1 178 ? 15.035 -9.916 9.409 1.00 98.12 178 GLU A O 1
ATOM 1409 N N . ALA A 1 179 ? 12.999 -10.623 10.068 1.00 98.19 179 ALA A N 1
ATOM 1410 C CA . ALA A 1 179 ? 12.814 -11.571 8.973 1.00 98.19 179 ALA A CA 1
ATOM 1411 C C . ALA A 1 179 ? 12.741 -10.852 7.617 1.00 98.19 179 ALA A C 1
ATOM 1413 O O . ALA A 1 179 ? 13.419 -11.253 6.670 1.00 98.19 179 ALA A O 1
ATOM 1414 N N . PHE A 1 180 ? 11.999 -9.743 7.536 1.00 98.25 180 PHE A N 1
ATOM 1415 C CA . PHE A 1 180 ? 11.933 -8.902 6.338 1.00 98.25 180 PHE A CA 1
ATOM 1416 C C . PHE A 1 180 ? 13.309 -8.327 5.965 1.00 98.25 180 PHE A C 1
ATOM 1418 O O . PHE A 1 180 ? 13.746 -8.416 4.814 1.00 98.25 180 PHE A O 1
ATOM 1425 N N . ALA A 1 181 ? 14.039 -7.783 6.944 1.00 97.94 181 ALA A N 1
ATOM 1426 C CA . ALA A 1 181 ? 15.382 -7.249 6.738 1.00 97.94 181 ALA A CA 1
ATOM 1427 C C . ALA A 1 181 ? 16.370 -8.337 6.290 1.00 97.94 181 ALA A C 1
ATOM 1429 O O . ALA A 1 181 ? 17.201 -8.091 5.414 1.00 97.94 181 ALA A O 1
ATOM 1430 N N . MET A 1 182 ? 16.274 -9.547 6.845 1.00 97.81 182 MET A N 1
ATOM 1431 C CA . MET A 1 182 ? 17.085 -10.690 6.429 1.00 97.81 182 MET A CA 1
ATOM 1432 C C . MET A 1 182 ? 16.770 -11.104 4.988 1.00 97.81 182 MET A C 1
ATOM 1434 O O . MET A 1 182 ? 17.692 -11.230 4.185 1.00 97.81 182 MET A O 1
ATOM 1438 N N . ALA A 1 183 ? 15.487 -11.225 4.637 1.00 97.62 183 ALA A N 1
ATOM 1439 C CA . ALA A 1 183 ? 15.037 -11.546 3.284 1.00 97.62 183 ALA A CA 1
ATOM 1440 C C . ALA A 1 183 ? 15.517 -10.511 2.252 1.00 97.62 183 ALA A C 1
ATOM 1442 O O . ALA A 1 183 ? 15.973 -10.877 1.169 1.00 97.62 183 ALA A O 1
ATOM 1443 N N . SER A 1 184 ? 15.520 -9.220 2.609 1.00 96.69 184 SER A N 1
ATOM 1444 C CA . SER A 1 184 ? 15.953 -8.136 1.713 1.00 96.69 184 SER A CA 1
ATOM 1445 C C . SER A 1 184 ? 17.407 -8.257 1.233 1.00 96.69 184 SER A C 1
ATOM 1447 O O . SER A 1 184 ? 17.745 -7.747 0.163 1.00 96.69 184 SER A O 1
ATOM 1449 N N . LYS A 1 185 ? 18.268 -8.971 1.976 1.00 96.31 185 LYS A N 1
ATOM 1450 C CA . LYS A 1 185 ? 19.665 -9.246 1.589 1.00 96.31 185 LYS A CA 1
ATOM 1451 C C . LYS A 1 185 ? 19.778 -10.242 0.433 1.00 96.31 185 LYS A C 1
ATOM 1453 O O . LYS A 1 185 ? 20.810 -10.280 -0.229 1.00 96.31 185 LYS A O 1
ATOM 1458 N N . HIS A 1 186 ? 18.725 -11.017 0.191 1.00 94.31 186 HIS A N 1
ATOM 1459 C CA . HIS A 1 186 ? 18.632 -12.032 -0.858 1.00 94.31 186 HIS A CA 1
ATOM 1460 C C . HIS A 1 186 ? 17.653 -11.631 -1.966 1.00 94.31 186 HIS A C 1
ATOM 1462 O O . HIS A 1 186 ? 17.218 -12.480 -2.739 1.00 94.31 186 HIS A O 1
ATOM 1468 N N . LYS A 1 187 ? 17.279 -10.348 -2.047 1.00 95.19 187 LYS A N 1
ATOM 1469 C CA . LYS A 1 187 ? 16.365 -9.883 -3.087 1.00 95.19 187 LYS A CA 1
ATOM 1470 C C . LYS A 1 187 ? 16.945 -10.130 -4.482 1.00 95.19 187 LYS A C 1
ATOM 1472 O O . LYS A 1 187 ? 18.111 -9.835 -4.744 1.00 95.19 187 LYS A O 1
ATOM 1477 N N . ILE A 1 188 ? 16.093 -10.599 -5.384 1.00 95.00 188 ILE A N 1
ATOM 1478 C CA . ILE A 1 188 ? 16.401 -10.807 -6.805 1.00 95.00 188 ILE A CA 1
ATOM 1479 C C . ILE A 1 188 ? 15.730 -9.763 -7.704 1.00 95.00 188 ILE A C 1
ATOM 1481 O O . ILE A 1 188 ? 15.940 -9.769 -8.916 1.00 95.00 188 ILE A O 1
ATOM 1485 N N . THR A 1 189 ? 14.940 -8.853 -7.119 1.00 90.06 189 THR A N 1
ATOM 1486 C CA . THR A 1 189 ? 14.350 -7.724 -7.842 1.00 90.06 189 THR A CA 1
ATOM 1487 C C . THR A 1 189 ? 15.431 -6.919 -8.552 1.00 90.06 189 THR A C 1
ATOM 1489 O O . THR A 1 189 ? 16.420 -6.507 -7.937 1.00 90.06 189 THR A O 1
ATOM 1492 N N . TYR A 1 190 ? 15.216 -6.644 -9.837 1.00 88.69 190 TYR A N 1
ATOM 1493 C CA . TYR A 1 190 ? 16.107 -5.786 -10.609 1.00 88.69 190 TYR A CA 1
ATOM 1494 C C . TYR A 1 190 ? 16.209 -4.390 -9.980 1.00 88.69 190 TYR A C 1
ATOM 1496 O O . TYR A 1 190 ? 15.201 -3.727 -9.737 1.00 88.69 190 TYR A O 1
ATOM 1504 N N . ASN A 1 191 ? 17.435 -3.919 -9.757 1.00 91.56 191 ASN A N 1
ATOM 1505 C CA . ASN A 1 191 ? 17.674 -2.554 -9.303 1.00 91.56 191 ASN A CA 1
ATOM 1506 C C . ASN A 1 191 ? 17.870 -1.652 -10.527 1.00 91.56 191 ASN A C 1
ATOM 1508 O O . ASN A 1 191 ? 18.878 -1.777 -11.224 1.00 91.56 191 ASN A O 1
ATOM 1512 N N . PHE A 1 192 ? 16.937 -0.730 -10.772 1.00 93.19 192 PHE A N 1
ATOM 1513 C CA . PHE A 1 192 ? 17.069 0.224 -11.873 1.00 93.19 192 PHE A CA 1
ATOM 1514 C C . PHE A 1 192 ? 18.290 1.118 -11.680 1.00 93.19 192 PHE A C 1
ATOM 1516 O O . PHE A 1 192 ? 18.454 1.771 -10.648 1.00 93.19 192 PHE A O 1
ATOM 1523 N N . GLN A 1 193 ? 19.142 1.168 -12.700 1.00 93.88 193 GLN A N 1
ATOM 1524 C CA . GLN A 1 193 ? 20.324 2.018 -12.708 1.00 93.88 193 GLN A CA 1
ATOM 1525 C C . GLN A 1 193 ? 20.100 3.215 -13.621 1.00 93.88 193 GLN A C 1
ATOM 1527 O O . GLN A 1 193 ? 19.522 3.091 -14.703 1.00 93.88 193 GLN A O 1
ATOM 1532 N N . LYS A 1 194 ? 20.574 4.386 -13.188 1.00 93.69 194 LYS A N 1
ATOM 1533 C CA . LYS A 1 194 ? 20.589 5.586 -14.026 1.00 93.69 194 LYS A CA 1
ATOM 1534 C C . LYS A 1 194 ? 21.475 5.330 -15.240 1.00 93.69 194 LYS A C 1
ATOM 1536 O O . LYS A 1 194 ? 22.643 4.984 -15.085 1.00 93.69 194 LYS A O 1
ATOM 1541 N N . ASN A 1 195 ? 20.939 5.546 -16.431 1.00 91.62 195 ASN A N 1
ATOM 1542 C CA . ASN A 1 195 ? 21.712 5.544 -17.657 1.00 91.62 195 ASN A CA 1
ATOM 1543 C C . ASN A 1 195 ? 22.520 6.856 -17.741 1.00 91.62 195 ASN A C 1
ATOM 1545 O O . ASN A 1 195 ? 21.929 7.930 -17.876 1.00 91.62 195 ASN A O 1
ATOM 1549 N N . PRO A 1 196 ? 23.865 6.809 -17.702 1.00 90.31 196 PRO A N 1
ATOM 1550 C CA . PRO A 1 196 ? 24.704 8.009 -17.721 1.00 90.31 196 PRO A CA 1
ATOM 1551 C C . PRO A 1 196 ? 24.645 8.784 -19.046 1.00 90.31 196 PRO A C 1
ATOM 1553 O O . PRO A 1 196 ? 25.042 9.953 -19.086 1.00 90.31 196 PRO A O 1
ATOM 1556 N N . ALA A 1 197 ? 24.175 8.154 -20.127 1.00 88.94 197 ALA A N 1
ATOM 1557 C CA . ALA A 1 197 ? 23.998 8.794 -21.426 1.00 88.94 197 ALA A CA 1
ATOM 1558 C C . ALA A 1 197 ? 22.732 9.663 -21.497 1.00 88.94 197 ALA A C 1
ATOM 1560 O O . ALA A 1 197 ? 22.639 10.512 -22.379 1.00 88.94 197 ALA A O 1
ATOM 1561 N N . LEU A 1 198 ? 21.776 9.479 -20.580 1.00 90.25 198 LEU A N 1
ATOM 1562 C CA . LEU A 1 198 ? 20.599 10.333 -20.491 1.00 90.25 198 LEU A CA 1
ATOM 1563 C C . LEU A 1 198 ? 20.966 11.634 -19.761 1.00 90.25 198 LEU A C 1
ATOM 1565 O O . LEU A 1 198 ? 21.466 11.614 -18.634 1.00 90.25 198 LEU A O 1
ATOM 1569 N N . LYS A 1 199 ? 20.738 12.775 -20.410 1.00 91.88 199 LYS A N 1
ATOM 1570 C CA . LYS A 1 199 ? 21.064 14.114 -19.911 1.00 91.88 199 LYS A CA 1
ATOM 1571 C C . LYS A 1 199 ? 19.801 14.933 -19.700 1.00 91.88 199 LYS A C 1
ATOM 1573 O O . LYS A 1 199 ? 18.856 14.833 -20.476 1.00 91.88 199 LYS A O 1
ATOM 1578 N N . PHE A 1 200 ? 19.812 15.760 -18.661 1.00 93.19 200 PHE A N 1
ATOM 1579 C CA . PHE A 1 200 ? 18.745 16.708 -18.367 1.00 93.19 200 PHE A CA 1
ATOM 1580 C C . PHE A 1 200 ? 19.224 18.129 -18.665 1.00 93.19 200 PHE A C 1
ATOM 1582 O O . PHE A 1 200 ? 20.242 18.554 -18.122 1.00 93.19 200 PHE A O 1
ATOM 1589 N N . ASP A 1 201 ? 18.501 18.851 -19.521 1.00 92.19 201 ASP A N 1
ATOM 1590 C CA . ASP A 1 201 ? 18.850 20.217 -19.948 1.00 92.19 201 ASP A CA 1
ATOM 1591 C C . ASP A 1 201 ? 18.160 21.320 -19.114 1.00 92.19 201 ASP A C 1
ATOM 1593 O O . ASP A 1 201 ? 18.239 22.498 -19.453 1.00 92.19 201 ASP A O 1
ATOM 1597 N N . GLY A 1 202 ? 17.465 20.953 -18.030 1.00 91.81 202 GLY A N 1
ATOM 1598 C CA . GLY A 1 202 ? 16.625 21.867 -17.244 1.00 91.81 202 GLY A CA 1
ATOM 1599 C C . GLY A 1 202 ? 15.151 21.881 -17.668 1.00 91.81 202 GLY A C 1
ATOM 1600 O O . GLY A 1 202 ? 14.313 22.380 -16.923 1.00 91.81 202 GLY A O 1
ATOM 1601 N N . LYS A 1 203 ? 14.814 21.299 -18.825 1.00 93.00 203 LYS A N 1
ATOM 1602 C CA . LYS A 1 203 ? 13.445 21.207 -19.357 1.00 93.00 203 LYS A CA 1
ATOM 1603 C C . LYS A 1 203 ? 13.053 19.779 -19.735 1.00 93.00 203 LYS A C 1
ATOM 1605 O O . LYS A 1 203 ? 11.908 19.378 -19.533 1.00 93.00 203 LYS A O 1
ATOM 1610 N N . ALA A 1 204 ? 13.975 19.016 -20.306 1.00 92.44 204 ALA A N 1
ATOM 1611 C CA . ALA A 1 204 ? 13.731 17.684 -20.824 1.00 92.44 204 ALA A CA 1
ATOM 1612 C C . ALA A 1 204 ? 14.917 16.751 -20.595 1.00 92.44 204 ALA A C 1
ATOM 1614 O O . ALA A 1 204 ? 16.077 17.164 -20.538 1.00 92.44 204 ALA A O 1
ATOM 1615 N N . TRP A 1 205 ? 14.597 15.468 -20.515 1.00 92.44 205 TRP A N 1
ATOM 1616 C CA . TRP A 1 205 ? 15.551 14.376 -20.556 1.00 92.44 205 TRP A CA 1
ATOM 1617 C C . TRP A 1 205 ? 15.786 13.982 -22.007 1.00 92.44 205 TRP A C 1
ATOM 1619 O O . TRP A 1 205 ? 14.830 13.802 -22.756 1.00 92.44 205 TRP A O 1
ATOM 1629 N N . SER A 1 206 ? 17.044 13.862 -22.413 1.00 89.56 206 SER A N 1
ATOM 1630 C CA . SER A 1 206 ? 17.421 13.520 -23.783 1.00 89.56 206 SER A CA 1
ATOM 1631 C C . SER A 1 206 ? 18.668 12.650 -23.822 1.00 89.56 206 SER A C 1
ATOM 1633 O O . SER A 1 206 ? 19.479 12.660 -22.896 1.00 89.56 206 SER A O 1
ATOM 1635 N N . LYS A 1 207 ? 18.806 11.861 -24.885 1.00 83.38 207 LYS A N 1
ATOM 1636 C CA . LYS A 1 207 ? 19.975 11.016 -25.125 1.00 83.38 207 LYS A CA 1
ATOM 1637 C C . LYS A 1 207 ? 20.347 11.103 -26.594 1.00 83.38 207 LYS A C 1
ATOM 1639 O O . LYS A 1 207 ? 19.580 10.671 -27.455 1.00 83.38 207 LYS A O 1
ATOM 1644 N N . ASP A 1 208 ? 21.556 11.574 -26.856 1.00 71.56 208 ASP A N 1
ATOM 1645 C CA . ASP A 1 208 ? 22.120 11.546 -28.197 1.00 71.56 208 ASP A CA 1
ATOM 1646 C C . ASP A 1 208 ? 22.742 10.173 -28.448 1.00 71.56 208 ASP A C 1
ATOM 1648 O O . ASP A 1 208 ? 23.700 9.762 -27.791 1.00 71.56 208 ASP A O 1
ATOM 1652 N N . SER A 1 209 ? 22.177 9.427 -29.394 1.00 63.34 209 SER A N 1
ATOM 1653 C CA . SER A 1 209 ? 22.828 8.237 -29.932 1.00 63.34 209 SER A CA 1
ATOM 1654 C C . SER A 1 209 ? 22.517 8.073 -31.420 1.00 63.34 209 SER A C 1
ATOM 1656 O O . SER A 1 209 ? 21.472 8.546 -31.873 1.00 63.34 209 SER A O 1
ATOM 1658 N N . PRO A 1 210 ? 23.364 7.354 -32.179 1.00 57.28 210 PRO A N 1
ATOM 1659 C CA . PRO A 1 210 ? 23.130 7.088 -33.600 1.00 57.28 210 PRO A CA 1
ATOM 1660 C C . PRO A 1 210 ? 21.809 6.360 -33.899 1.00 57.28 210 PRO A C 1
ATOM 1662 O O . PRO A 1 210 ? 21.327 6.429 -35.022 1.00 57.28 210 PRO A O 1
ATOM 1665 N N . LYS A 1 211 ? 21.232 5.655 -32.911 1.00 58.91 211 LYS A N 1
ATOM 1666 C CA . LYS A 1 211 ? 19.953 4.929 -33.025 1.00 58.91 211 LYS A CA 1
ATOM 1667 C C . LYS A 1 211 ? 18.769 5.653 -32.372 1.00 58.91 211 LYS A C 1
ATOM 1669 O O . LYS A 1 211 ? 17.633 5.296 -32.636 1.00 58.91 211 LYS A O 1
ATOM 1674 N N . SER A 1 212 ? 19.028 6.666 -31.544 1.00 59.75 212 SER A N 1
ATOM 1675 C CA . SER A 1 212 ? 18.017 7.371 -30.741 1.00 59.75 212 SER A CA 1
AT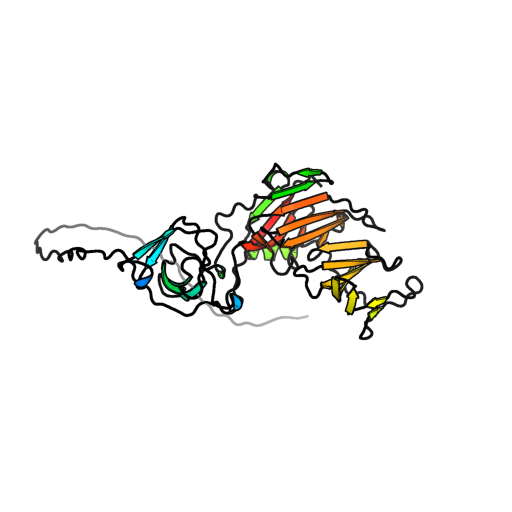OM 1676 C C . SER A 1 212 ? 18.013 8.879 -30.995 1.00 59.75 212 SER A C 1
ATOM 1678 O O . SER A 1 212 ? 17.664 9.647 -30.097 1.00 59.75 212 SER A O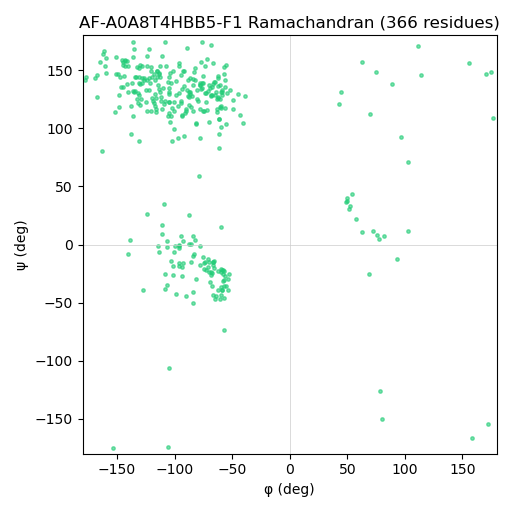 1
ATOM 1680 N N . SER A 1 213 ? 18.450 9.327 -32.181 1.00 58.22 213 SER A N 1
ATOM 1681 C CA . SER A 1 213 ? 18.540 10.751 -32.524 1.00 58.22 213 SER A CA 1
ATOM 1682 C C . SER A 1 213 ? 17.180 11.425 -32.321 1.00 58.22 213 SER A C 1
ATOM 1684 O O . SER A 1 213 ? 16.270 11.230 -33.125 1.00 58.22 213 SER A O 1
ATOM 1686 N N . GLY A 1 214 ? 17.026 12.187 -31.234 1.00 66.81 214 GLY A N 1
ATOM 1687 C CA . GLY A 1 214 ? 15.785 12.883 -30.884 1.00 66.81 214 GLY A CA 1
ATOM 1688 C C . GLY A 1 214 ? 14.921 12.256 -29.781 1.00 66.81 214 GLY A C 1
ATOM 1689 O O . GLY A 1 214 ? 13.790 12.710 -29.619 1.00 66.81 214 GLY A O 1
ATOM 1690 N N . PHE A 1 215 ? 15.393 11.265 -29.009 1.00 78.25 215 PHE A N 1
ATOM 1691 C CA . PHE A 1 215 ? 14.708 10.892 -27.759 1.00 78.25 215 PHE A CA 1
ATOM 1692 C C . PHE A 1 215 ? 14.673 12.101 -26.815 1.00 78.25 215 PHE A C 1
ATOM 1694 O O . PHE A 1 215 ? 15.726 12.603 -26.405 1.00 78.25 215 PHE A O 1
ATOM 1701 N N . ARG A 1 216 ? 13.469 12.579 -26.489 1.00 86.62 216 ARG A N 1
ATOM 1702 C CA . ARG A 1 216 ? 13.255 13.751 -25.640 1.00 86.62 216 ARG A CA 1
ATOM 1703 C C . ARG A 1 216 ? 11.963 13.597 -24.845 1.00 86.62 216 ARG A C 1
ATOM 1705 O O . ARG A 1 216 ? 10.893 13.557 -25.435 1.00 86.62 216 ARG A O 1
ATOM 1712 N N . ILE A 1 217 ? 12.070 13.583 -23.520 1.00 89.00 217 ILE A N 1
ATOM 1713 C CA . ILE A 1 217 ? 10.933 13.514 -22.594 1.00 89.00 217 ILE A CA 1
ATOM 1714 C C . ILE A 1 217 ? 10.905 14.788 -21.757 1.00 89.00 217 ILE A C 1
ATOM 1716 O O . ILE A 1 217 ? 11.862 15.087 -21.040 1.00 89.00 217 ILE A O 1
ATOM 1720 N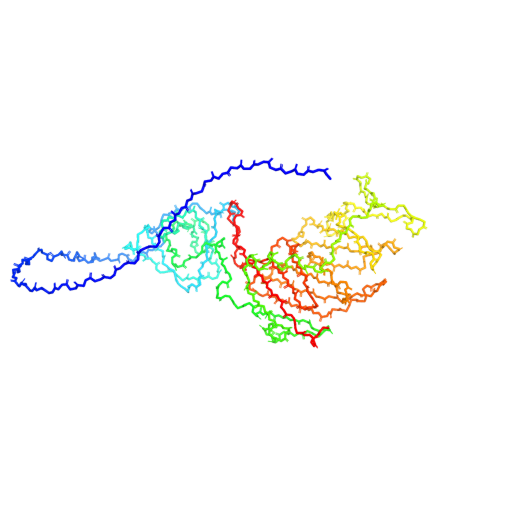 N . LEU A 1 218 ? 9.824 15.564 -21.851 1.00 90.94 218 LEU A N 1
ATOM 1721 C CA . LEU A 1 218 ? 9.660 16.783 -21.059 1.00 90.94 218 LEU A CA 1
ATOM 1722 C C . LEU A 1 218 ? 9.499 16.436 -19.574 1.00 90.94 218 LEU A C 1
ATOM 1724 O O . LEU A 1 218 ? 8.738 15.540 -19.213 1.00 90.94 218 LEU A O 1
ATOM 1728 N N . GLN A 1 219 ? 10.193 17.176 -18.703 1.00 93.00 219 GLN A N 1
ATOM 1729 C CA . GLN A 1 219 ? 10.018 17.042 -17.254 1.00 93.00 219 GLN A CA 1
ATOM 1730 C C . GLN A 1 219 ? 8.635 17.520 -16.818 1.00 93.00 219 GLN A C 1
ATOM 1732 O O . GLN A 1 219 ? 8.073 16.971 -15.880 1.00 93.00 219 GLN A O 1
ATOM 1737 N N . LYS A 1 220 ? 8.112 18.559 -17.468 1.00 91.94 220 LYS A N 1
ATOM 1738 C CA . LYS A 1 220 ? 6.799 19.129 -17.192 1.00 91.94 220 LYS A CA 1
ATOM 1739 C C . LYS A 1 220 ? 6.068 19.314 -18.510 1.00 91.94 220 LYS A C 1
ATOM 1741 O O . LYS A 1 220 ? 6.600 19.964 -19.411 1.00 91.94 220 LYS A O 1
ATOM 1746 N N . GLU A 1 221 ? 4.876 18.755 -18.600 1.00 88.25 221 GLU A N 1
ATOM 1747 C CA . GLU A 1 221 ? 4.035 18.802 -19.789 1.00 88.25 221 GLU A CA 1
ATOM 1748 C C . GLU A 1 221 ? 2.594 19.082 -19.376 1.00 88.25 221 GLU A C 1
ATOM 1750 O O . GLU A 1 221 ? 2.140 18.584 -18.347 1.00 88.25 221 GLU A O 1
ATOM 1755 N N . ASP A 1 222 ? 1.919 19.933 -20.142 1.00 86.19 222 ASP A N 1
ATOM 1756 C CA . ASP A 1 222 ? 0.499 20.224 -19.967 1.00 86.19 222 ASP A CA 1
ATOM 1757 C C . ASP A 1 222 ? -0.278 19.286 -20.890 1.00 86.19 222 ASP A C 1
ATOM 1759 O O . ASP A 1 222 ? -0.139 19.367 -22.114 1.00 86.19 222 ASP A O 1
ATOM 1763 N N . ILE A 1 223 ? -1.011 18.348 -20.295 1.00 80.00 223 ILE A N 1
ATOM 1764 C CA . ILE A 1 223 ? -1.853 17.398 -21.009 1.00 80.00 223 ILE A CA 1
ATOM 1765 C C . ILE A 1 223 ? -3.286 17.895 -20.862 1.00 80.00 223 ILE A C 1
ATOM 1767 O O . ILE A 1 223 ? -3.811 18.015 -19.754 1.00 80.00 223 ILE A O 1
ATOM 1771 N N . TYR A 1 224 ? -3.906 18.226 -21.994 1.00 65.38 224 TYR A N 1
ATOM 1772 C CA . TYR A 1 224 ? -5.271 18.742 -22.036 1.00 65.38 224 TYR A CA 1
ATOM 1773 C C . TYR A 1 224 ? -6.217 17.816 -21.252 1.00 65.38 224 TYR A C 1
ATOM 1775 O O . TYR A 1 224 ? -6.146 16.603 -21.411 1.00 65.38 224 TYR A O 1
ATOM 1783 N N . GLU A 1 225 ? -7.062 18.394 -20.391 1.00 72.12 225 GLU A N 1
ATOM 1784 C CA . GLU A 1 225 ? -7.995 17.710 -19.466 1.00 72.12 225 GLU A CA 1
ATOM 1785 C C . GLU A 1 225 ? -7.368 16.930 -18.291 1.00 72.12 225 GLU A C 1
ATOM 1787 O O . GLU A 1 225 ? -8.006 16.829 -17.243 1.00 72.12 225 GLU A O 1
ATOM 1792 N N . GLU A 1 226 ? -6.121 16.464 -18.390 1.00 69.69 226 GLU A N 1
ATOM 1793 C CA . GLU A 1 226 ? -5.411 15.758 -17.303 1.00 69.69 226 GLU A CA 1
ATOM 1794 C C . GLU A 1 226 ? -4.561 16.696 -16.421 1.00 69.69 226 GLU A C 1
ATOM 1796 O O . GLU A 1 226 ? -4.163 16.360 -15.299 1.00 69.69 226 GLU A O 1
ATOM 1801 N N . GLY A 1 227 ? -4.313 17.911 -16.912 1.00 81.62 227 GLY A N 1
ATOM 1802 C CA . GLY A 1 227 ? -3.511 18.927 -16.253 1.00 81.62 227 GLY A CA 1
ATOM 1803 C C . GLY A 1 227 ? -2.015 18.699 -16.444 1.00 81.62 227 GLY A C 1
ATOM 1804 O O . GLY A 1 227 ? -1.540 18.184 -17.453 1.00 81.62 227 GLY A O 1
ATOM 1805 N N . VAL A 1 228 ? -1.228 19.134 -15.463 1.00 86.19 228 VAL A N 1
ATOM 1806 C CA . VAL A 1 228 ? 0.230 19.098 -15.573 1.00 86.19 228 VAL A CA 1
ATOM 1807 C C . VAL A 1 228 ? 0.776 17.750 -15.109 1.00 86.19 228 VAL A C 1
ATOM 1809 O O . VAL A 1 228 ? 0.676 17.415 -13.925 1.00 86.19 228 VAL A O 1
ATOM 1812 N N . VAL A 1 229 ? 1.468 17.049 -16.009 1.00 88.75 229 VAL A N 1
ATOM 1813 C CA . VAL A 1 229 ? 2.313 15.896 -15.680 1.00 88.75 229 VAL A CA 1
ATOM 1814 C C . VAL A 1 229 ? 3.723 16.364 -15.358 1.00 88.75 229 VAL A C 1
ATOM 1816 O O . VAL A 1 229 ? 4.333 17.149 -16.088 1.00 88.75 229 VAL A O 1
ATOM 1819 N N . THR A 1 230 ? 4.268 15.843 -14.262 1.00 91.94 230 THR A N 1
ATOM 1820 C CA . THR A 1 230 ? 5.681 15.978 -13.908 1.00 91.94 230 THR A CA 1
ATOM 1821 C C . THR A 1 230 ? 6.376 14.625 -13.950 1.00 91.94 230 THR A C 1
ATOM 1823 O O . THR A 1 230 ? 5.864 13.644 -13.417 1.00 91.94 230 THR A O 1
ATOM 1826 N N . ARG A 1 231 ? 7.552 14.573 -14.579 1.00 93.00 231 ARG A N 1
ATOM 1827 C CA . ARG A 1 231 ? 8.332 13.352 -14.796 1.00 93.00 231 ARG A CA 1
ATOM 1828 C C . ARG A 1 231 ? 9.688 13.442 -14.121 1.00 93.00 231 ARG A C 1
ATOM 1830 O O . ARG A 1 231 ? 10.491 14.335 -14.400 1.00 93.00 231 ARG A O 1
ATOM 1837 N N . GLN A 1 232 ? 9.972 12.480 -13.258 1.00 93.69 232 GLN A N 1
ATOM 1838 C CA . GLN A 1 232 ? 11.258 12.312 -12.604 1.00 93.69 232 GLN A CA 1
ATOM 1839 C C . GLN A 1 232 ? 11.916 11.043 -13.132 1.00 93.69 232 GLN A C 1
ATOM 1841 O O . GLN A 1 232 ? 11.355 9.957 -13.035 1.00 93.69 232 GLN A O 1
ATOM 1846 N N . TYR A 1 233 ? 13.125 11.165 -13.676 1.00 94.94 233 TYR A N 1
ATOM 1847 C CA . TYR A 1 233 ? 13.855 9.998 -14.154 1.00 94.94 233 TYR A CA 1
ATOM 1848 C C . TYR A 1 233 ? 14.092 9.014 -13.005 1.00 94.94 233 TYR A C 1
ATOM 1850 O O . TYR A 1 233 ? 14.603 9.417 -11.957 1.00 94.94 233 TYR A O 1
ATOM 1858 N N . SER A 1 234 ? 13.785 7.734 -13.215 1.00 94.38 234 SER A N 1
ATOM 1859 C CA . SER A 1 234 ? 13.875 6.652 -12.223 1.00 94.38 234 SER A CA 1
ATOM 1860 C C . SER A 1 234 ? 15.026 5.695 -12.530 1.00 94.38 234 SER A C 1
ATOM 1862 O O . SER A 1 234 ? 15.799 5.389 -11.624 1.00 94.38 234 SER A O 1
ATOM 1864 N N . GLY A 1 235 ? 15.280 5.377 -13.796 1.00 94.94 235 GLY A N 1
ATOM 1865 C CA . GLY A 1 235 ? 16.425 4.570 -14.219 1.00 94.94 235 GLY A CA 1
ATOM 1866 C C . GLY A 1 235 ? 16.186 3.941 -15.583 1.00 94.94 235 GLY A C 1
ATOM 1867 O O . GLY A 1 235 ? 15.247 4.315 -16.269 1.00 94.94 235 GLY A O 1
ATOM 1868 N N . SER A 1 236 ? 17.016 2.983 -15.964 1.00 93.25 236 SER A N 1
ATOM 1869 C CA . SER A 1 236 ? 16.898 2.249 -17.223 1.00 93.25 236 SER A CA 1
ATOM 1870 C C . SER A 1 236 ? 16.538 0.788 -16.981 1.00 93.25 236 SER A C 1
ATOM 1872 O O . SER A 1 236 ? 16.859 0.217 -15.932 1.00 93.25 236 SER A O 1
ATOM 1874 N N . PHE A 1 237 ? 15.891 0.180 -17.971 1.00 92.12 237 PHE A N 1
ATOM 1875 C CA . PHE A 1 237 ? 15.608 -1.244 -18.021 1.00 92.12 237 PHE A CA 1
ATOM 1876 C C . PHE A 1 237 ? 16.018 -1.828 -19.383 1.00 92.12 237 PHE A C 1
ATOM 1878 O O . PHE A 1 237 ? 15.216 -1.882 -20.320 1.00 92.12 237 PHE A O 1
ATOM 1885 N N . PRO A 1 238 ? 17.282 -2.280 -19.505 1.00 89.31 238 PRO A N 1
ATOM 1886 C CA . PRO A 1 238 ? 17.848 -2.769 -20.760 1.00 89.31 238 PRO A CA 1
ATOM 1887 C C . PRO A 1 238 ? 17.078 -3.908 -21.447 1.00 89.31 238 PRO A C 1
ATOM 1889 O O . PRO A 1 238 ? 17.018 -3.878 -22.674 1.00 89.31 238 PRO A O 1
ATOM 1892 N N . PRO A 1 239 ? 16.459 -4.881 -20.737 1.00 87.00 239 PRO A N 1
ATOM 1893 C CA . PRO A 1 239 ? 15.693 -5.948 -21.390 1.00 87.00 239 PRO A CA 1
ATOM 1894 C C . PRO A 1 239 ? 14.522 -5.471 -22.259 1.00 87.00 239 PRO A C 1
ATOM 1896 O O . PRO A 1 239 ? 14.099 -6.214 -23.138 1.00 87.00 239 PRO A O 1
ATOM 1899 N N . LEU A 1 240 ? 14.010 -4.257 -22.025 1.00 85.94 240 LEU A N 1
ATOM 1900 C CA . LEU A 1 240 ? 12.985 -3.615 -22.857 1.00 85.94 240 LEU A CA 1
ATOM 1901 C C . LEU A 1 240 ? 13.518 -2.414 -23.646 1.00 85.94 240 LEU A C 1
ATOM 1903 O O . LEU A 1 240 ? 12.723 -1.673 -24.209 1.00 85.94 240 LEU A O 1
ATOM 1907 N N . ASN A 1 241 ? 14.838 -2.188 -23.660 1.00 87.31 241 ASN A N 1
ATOM 1908 C CA . ASN A 1 241 ? 15.444 -0.976 -24.221 1.00 87.31 241 ASN A CA 1
ATOM 1909 C C . ASN A 1 241 ? 14.770 0.315 -23.706 1.00 87.31 241 ASN A C 1
ATOM 1911 O O . ASN A 1 241 ? 14.592 1.274 -24.454 1.00 87.31 241 ASN A O 1
ATOM 1915 N N . ALA A 1 242 ? 14.366 0.325 -22.429 1.00 89.81 242 ALA A N 1
ATOM 1916 C CA . ALA A 1 242 ? 13.477 1.351 -21.903 1.00 89.81 242 ALA A CA 1
ATOM 1917 C C . ALA A 1 242 ? 14.133 2.259 -20.857 1.00 89.81 242 ALA A C 1
ATOM 1919 O O . ALA A 1 242 ? 14.937 1.812 -20.034 1.00 89.81 242 ALA A O 1
ATOM 1920 N N . GLU A 1 243 ? 13.727 3.526 -20.842 1.00 93.44 243 GLU A N 1
ATOM 1921 C CA . GLU A 1 243 ? 13.998 4.476 -19.762 1.00 93.44 243 GLU A CA 1
ATOM 1922 C C . GLU A 1 243 ? 12.732 4.687 -18.934 1.00 93.44 243 GLU A C 1
ATOM 1924 O O . GLU A 1 243 ? 11.642 4.878 -19.464 1.00 93.44 243 GLU A O 1
ATOM 1929 N N . ILE A 1 244 ? 12.878 4.656 -17.617 1.00 94.44 244 ILE A N 1
ATOM 1930 C CA . ILE A 1 244 ? 11.770 4.666 -16.668 1.00 94.44 244 ILE A CA 1
ATOM 1931 C C . ILE A 1 244 ? 11.664 6.040 -16.035 1.00 94.44 244 ILE A C 1
ATOM 1933 O O . ILE A 1 244 ? 12.641 6.561 -15.482 1.00 94.44 244 ILE A O 1
ATOM 1937 N N . PHE A 1 245 ? 10.454 6.579 -16.025 1.00 94.44 245 PHE A N 1
ATOM 1938 C CA . PHE A 1 245 ? 10.120 7.831 -15.370 1.00 94.44 245 PHE A CA 1
ATOM 1939 C C . PHE A 1 245 ? 9.011 7.607 -14.355 1.00 94.44 245 PHE A C 1
ATOM 1941 O O . PHE A 1 245 ? 8.013 6.959 -14.642 1.00 94.44 245 PHE A O 1
ATOM 1948 N N . LEU A 1 246 ? 9.213 8.148 -13.159 1.00 93.81 246 LEU A N 1
ATOM 1949 C CA . LEU A 1 246 ? 8.151 8.389 -12.200 1.00 93.81 246 LEU A CA 1
ATOM 1950 C C . LEU A 1 246 ? 7.322 9.578 -12.697 1.00 93.81 246 LEU A C 1
ATOM 1952 O O . LEU A 1 246 ? 7.864 10.671 -12.864 1.00 93.81 246 LEU A O 1
ATOM 1956 N N . GLU A 1 247 ? 6.029 9.374 -12.889 1.00 91.25 247 GLU A N 1
ATOM 1957 C CA . GLU A 1 247 ? 5.070 10.374 -13.333 1.00 91.25 247 GLU A CA 1
ATOM 1958 C C . GLU A 1 247 ? 4.120 10.748 -12.198 1.00 91.25 247 GLU A C 1
ATOM 1960 O O . GLU A 1 247 ? 3.609 9.892 -11.471 1.00 91.25 247 GLU A O 1
ATOM 1965 N N . LYS A 1 248 ? 3.904 12.054 -12.038 1.00 88.69 248 LYS A N 1
ATOM 1966 C CA . LYS A 1 248 ? 2.934 12.621 -11.103 1.00 88.69 248 LYS A CA 1
ATOM 1967 C C . LYS A 1 248 ? 2.072 13.630 -11.838 1.00 88.69 248 LYS A C 1
ATOM 1969 O O . LYS A 1 248 ? 2.594 14.631 -12.339 1.00 88.69 248 LYS A O 1
ATOM 1974 N N . LEU A 1 249 ? 0.776 13.372 -11.861 1.00 83.94 249 LEU A N 1
ATOM 1975 C CA . LEU A 1 249 ? -0.247 14.309 -12.309 1.00 83.94 249 LEU A CA 1
ATOM 1976 C C . LEU A 1 249 ? -0.611 15.240 -11.147 1.00 83.94 249 LEU A C 1
ATOM 1978 O O . LEU A 1 249 ? -0.680 14.809 -9.998 1.00 83.94 249 LEU A O 1
ATOM 1982 N N . ALA A 1 250 ? -0.855 16.519 -11.434 1.00 75.75 250 ALA A N 1
ATOM 1983 C CA . ALA A 1 250 ? -1.141 17.529 -10.409 1.00 75.75 250 ALA A CA 1
ATOM 1984 C C . ALA A 1 250 ? -2.365 17.211 -9.525 1.00 75.75 250 ALA A C 1
ATOM 1986 O O . ALA A 1 250 ? -2.442 17.687 -8.391 1.00 75.75 250 ALA A O 1
ATOM 1987 N N . HIS A 1 251 ? -3.308 16.418 -10.037 1.00 70.56 251 HIS A N 1
ATOM 1988 C CA . HIS A 1 251 ? -4.554 16.056 -9.359 1.00 70.56 251 HIS A CA 1
ATOM 1989 C C . HIS A 1 251 ? -4.662 14.567 -9.026 1.00 70.56 251 HIS A C 1
ATOM 1991 O O . HIS A 1 251 ? -5.654 14.158 -8.425 1.00 70.56 251 HIS A O 1
ATOM 1997 N N . ASP A 1 252 ? -3.658 13.768 -9.395 1.00 69.75 252 ASP A N 1
ATOM 1998 C CA . ASP A 1 252 ? -3.672 12.339 -9.123 1.00 69.75 252 ASP A CA 1
ATOM 1999 C C . ASP A 1 252 ? -2.983 12.035 -7.790 1.00 69.75 252 ASP A C 1
ATOM 2001 O O . ASP A 1 252 ? -1.925 12.567 -7.449 1.00 69.75 252 ASP A O 1
ATOM 2005 N N . GLN A 1 253 ? -3.621 11.160 -7.027 1.00 69.12 253 GLN A N 1
ATOM 2006 C CA . GLN A 1 253 ? -3.075 10.580 -5.806 1.00 69.12 253 GLN A CA 1
ATOM 2007 C C . GLN A 1 253 ? -2.208 9.350 -6.100 1.00 69.12 253 GLN A C 1
ATOM 2009 O O . GLN A 1 253 ? -1.460 8.907 -5.223 1.00 69.12 253 GLN A O 1
ATOM 2014 N N . TYR A 1 254 ? -2.300 8.797 -7.313 1.00 72.19 254 TYR A N 1
ATOM 2015 C CA . TYR A 1 254 ? -1.499 7.667 -7.748 1.00 72.19 254 TYR A CA 1
ATOM 2016 C C . TYR A 1 254 ? -0.120 8.101 -8.238 1.00 72.19 254 TYR A C 1
ATOM 2018 O O . TYR A 1 254 ? 0.116 9.198 -8.745 1.00 72.19 254 TYR A O 1
ATOM 2026 N N . VAL A 1 255 ? 0.826 7.195 -8.025 1.00 82.06 255 VAL A N 1
ATOM 2027 C CA . VAL A 1 255 ? 2.224 7.345 -8.399 1.00 82.06 255 VAL A CA 1
ATOM 2028 C C . VAL A 1 255 ? 2.476 6.363 -9.525 1.00 82.06 255 VAL A C 1
ATOM 2030 O O . VAL A 1 255 ? 2.387 5.155 -9.310 1.00 82.06 255 VAL A O 1
ATOM 2033 N N . ASN A 1 256 ? 2.815 6.871 -10.703 1.00 90.00 256 ASN A N 1
ATOM 2034 C CA . ASN A 1 256 ? 2.882 6.052 -11.903 1.00 90.00 256 ASN A CA 1
ATOM 2035 C C . ASN A 1 256 ? 4.316 5.938 -12.416 1.00 90.00 256 ASN A C 1
ATOM 2037 O O . ASN A 1 256 ? 5.122 6.848 -12.241 1.00 90.00 256 ASN A O 1
ATOM 2041 N N . TYR A 1 257 ? 4.656 4.804 -13.018 1.00 93.38 257 TYR A N 1
ATOM 2042 C CA . TYR A 1 257 ? 5.959 4.558 -13.622 1.00 93.38 257 TYR A CA 1
ATOM 2043 C C . TYR A 1 257 ? 5.783 4.172 -15.084 1.00 93.38 257 TYR A C 1
ATOM 2045 O O . TYR A 1 257 ? 5.257 3.102 -15.391 1.00 93.38 257 TYR A O 1
ATOM 2053 N N . SER A 1 258 ? 6.285 5.030 -15.964 1.00 92.38 258 SER A N 1
ATOM 2054 C CA . SER A 1 258 ? 6.205 4.873 -17.415 1.00 92.38 258 SER A CA 1
ATOM 2055 C C . SER A 1 258 ? 7.560 4.448 -17.968 1.00 92.38 258 SER A C 1
ATOM 2057 O O . SER A 1 258 ? 8.590 5.048 -17.649 1.00 92.38 258 SER A O 1
ATOM 2059 N N . PHE A 1 259 ? 7.567 3.385 -18.771 1.00 92.44 259 PHE A N 1
ATOM 2060 C CA . PHE A 1 259 ? 8.754 2.844 -19.429 1.00 92.44 259 PHE A CA 1
ATOM 2061 C C . PHE A 1 259 ? 8.705 3.277 -20.886 1.00 92.44 259 PHE A C 1
ATOM 2063 O O . PHE A 1 259 ? 7.864 2.798 -21.641 1.00 92.44 259 PHE A O 1
ATOM 2070 N N . TYR A 1 260 ? 9.605 4.166 -21.274 1.00 89.56 260 TYR A N 1
ATOM 2071 C CA . TYR A 1 260 ? 9.703 4.682 -22.630 1.00 89.56 260 TYR A CA 1
ATOM 2072 C C . TYR A 1 260 ? 10.714 3.872 -23.426 1.00 89.56 260 TYR A C 1
ATOM 2074 O O . TYR A 1 260 ? 11.883 3.831 -23.040 1.00 89.56 260 TYR A O 1
ATOM 2082 N N . ASP A 1 261 ? 10.287 3.268 -24.534 1.00 86.12 261 ASP A N 1
ATOM 2083 C CA . ASP A 1 261 ? 11.206 2.633 -25.480 1.00 86.12 261 ASP A CA 1
ATOM 2084 C C . ASP A 1 261 ? 12.059 3.702 -26.163 1.00 86.12 261 ASP A C 1
ATOM 2086 O O . ASP A 1 261 ? 11.571 4.701 -26.697 1.00 86.12 261 ASP A O 1
ATOM 2090 N N . MET A 1 262 ? 13.366 3.483 -26.135 1.00 78.62 262 MET A N 1
ATOM 2091 C CA . MET A 1 262 ? 14.345 4.380 -26.723 1.00 78.62 262 MET A CA 1
ATOM 2092 C C . MET A 1 262 ? 14.307 4.428 -28.254 1.00 78.62 262 MET A C 1
ATOM 2094 O O . MET A 1 262 ? 14.753 5.429 -28.822 1.00 78.62 262 MET A O 1
ATOM 2098 N N . ASP A 1 263 ? 13.791 3.387 -28.909 1.00 76.56 263 ASP A N 1
ATOM 2099 C CA . ASP A 1 263 ? 13.725 3.295 -30.369 1.00 76.56 263 ASP A CA 1
ATOM 2100 C C . ASP A 1 263 ? 12.409 3.888 -30.899 1.00 76.56 263 ASP A C 1
ATOM 2102 O O . ASP A 1 263 ? 12.420 4.664 -31.857 1.00 76.56 263 ASP A O 1
ATOM 2106 N N . GLN A 1 264 ? 11.281 3.563 -30.255 1.00 69.12 264 GLN A N 1
ATOM 2107 C CA . GLN A 1 264 ? 9.937 3.962 -30.704 1.00 69.12 264 GLN A CA 1
ATOM 2108 C C . GLN A 1 264 ? 9.436 5.264 -30.069 1.00 69.12 264 GLN A C 1
ATOM 2110 O O . GLN A 1 264 ? 8.569 5.918 -30.636 1.00 69.12 264 GLN A O 1
ATOM 2115 N N . ARG A 1 265 ? 10.022 5.688 -28.938 1.00 71.69 265 ARG A N 1
ATOM 2116 C CA . ARG A 1 265 ? 9.600 6.849 -28.122 1.00 71.69 265 ARG A CA 1
ATOM 2117 C C . ARG A 1 265 ? 8.203 6.733 -27.517 1.00 71.69 265 ARG A C 1
ATOM 2119 O O . ARG A 1 265 ? 7.717 7.703 -26.941 1.00 71.69 265 ARG A O 1
ATOM 2126 N N . ASP A 1 266 ? 7.615 5.549 -27.588 1.00 79.44 266 ASP A N 1
ATOM 2127 C CA . ASP A 1 266 ? 6.329 5.239 -26.992 1.00 79.44 266 ASP A CA 1
ATOM 2128 C C . ASP A 1 266 ? 6.505 4.591 -25.620 1.00 79.44 266 ASP A C 1
ATOM 2130 O O . ASP A 1 266 ? 7.545 4.004 -25.290 1.00 79.44 266 ASP A O 1
ATOM 2134 N N . ILE A 1 267 ? 5.463 4.711 -24.802 1.00 84.69 267 ILE A N 1
ATOM 2135 C CA . ILE A 1 267 ? 5.377 4.000 -23.533 1.00 84.69 267 ILE A CA 1
ATOM 2136 C C . ILE A 1 267 ? 5.128 2.524 -23.848 1.00 84.69 267 ILE A C 1
ATOM 2138 O O . ILE A 1 267 ? 4.087 2.161 -24.389 1.00 84.69 267 ILE A O 1
ATOM 2142 N N . VAL A 1 268 ? 6.078 1.667 -23.485 1.00 84.69 268 VAL A N 1
ATOM 2143 C CA . VAL A 1 268 ? 5.973 0.208 -23.651 1.00 84.69 268 VAL A CA 1
ATOM 2144 C C . VAL A 1 268 ? 5.492 -0.501 -22.393 1.00 84.69 268 VAL A C 1
ATOM 2146 O O . VAL A 1 268 ? 5.084 -1.656 -22.471 1.00 84.69 268 VAL A O 1
ATOM 2149 N N . PHE A 1 269 ? 5.532 0.170 -21.240 1.00 87.25 269 PHE A N 1
ATOM 2150 C CA . PHE A 1 269 ? 4.954 -0.318 -19.990 1.00 87.25 269 PHE A CA 1
ATOM 2151 C C . PHE A 1 269 ? 4.482 0.827 -19.115 1.00 87.25 269 PHE A C 1
ATOM 2153 O O . PHE A 1 269 ? 5.149 1.858 -19.012 1.00 87.25 269 PHE A O 1
ATOM 2160 N N . TYR A 1 270 ? 3.411 0.558 -18.382 1.00 87.62 270 TYR A N 1
ATOM 2161 C CA . TYR A 1 270 ? 2.907 1.428 -17.343 1.00 87.62 270 TYR A CA 1
ATOM 2162 C C . TYR A 1 270 ? 2.644 0.626 -16.069 1.00 87.62 270 TYR A C 1
ATOM 2164 O O . TYR A 1 270 ? 1.981 -0.415 -16.099 1.00 87.62 270 TYR A O 1
ATOM 2172 N N . ALA A 1 271 ? 3.181 1.115 -14.954 1.00 90.25 271 ALA A N 1
ATOM 2173 C CA . ALA A 1 271 ? 2.980 0.562 -13.623 1.00 90.25 271 ALA A CA 1
ATOM 2174 C C . ALA A 1 271 ? 2.331 1.616 -12.728 1.00 90.25 271 ALA A C 1
ATOM 2176 O O . ALA A 1 271 ? 2.864 2.712 -12.562 1.00 90.25 271 ALA A O 1
ATOM 2177 N N . THR A 1 272 ? 1.214 1.263 -12.109 1.00 88.12 272 THR A N 1
ATOM 2178 C CA . THR A 1 272 ? 0.558 2.086 -11.095 1.00 88.12 272 THR A CA 1
ATOM 2179 C C . THR A 1 272 ? 1.116 1.652 -9.733 1.00 88.12 272 THR A C 1
ATOM 2181 O O . THR A 1 272 ? 0.702 0.630 -9.183 1.00 88.12 272 THR A O 1
ATOM 2184 N N . GLY A 1 273 ? 2.155 2.339 -9.252 1.00 90.56 273 GLY A N 1
ATOM 2185 C CA . GLY A 1 273 ? 3.024 1.926 -8.140 1.00 90.56 273 GLY A CA 1
ATOM 2186 C C . GLY A 1 273 ? 4.456 1.580 -8.574 1.00 90.56 273 GLY A C 1
ATOM 2187 O O . GLY A 1 273 ? 4.764 1.506 -9.763 1.00 90.56 273 GLY A O 1
ATOM 2188 N N . PHE A 1 274 ? 5.368 1.382 -7.611 1.00 93.81 274 PHE A N 1
ATOM 2189 C CA . PHE A 1 274 ? 6.765 1.070 -7.940 1.00 93.81 274 PHE A CA 1
ATOM 2190 C C . PHE A 1 274 ? 6.876 -0.298 -8.650 1.00 93.81 274 PHE A C 1
ATOM 2192 O O . PHE A 1 274 ? 6.349 -1.292 -8.139 1.00 93.81 274 PHE A O 1
ATOM 2199 N N . PRO A 1 275 ? 7.554 -0.384 -9.811 1.00 95.00 275 PRO A N 1
ATOM 2200 C CA . PRO A 1 275 ? 7.707 -1.635 -10.542 1.00 95.00 275 PRO A CA 1
ATOM 2201 C C . PRO A 1 275 ? 8.825 -2.500 -9.946 1.00 95.00 275 PRO A C 1
ATOM 2203 O O . PRO A 1 275 ? 9.949 -2.052 -9.733 1.00 95.00 275 PRO A O 1
ATOM 2206 N N . HIS A 1 276 ? 8.537 -3.782 -9.752 1.00 96.00 276 HIS A N 1
ATOM 2207 C CA . HIS A 1 276 ? 9.461 -4.801 -9.265 1.00 96.00 276 HIS A CA 1
ATOM 2208 C C . HIS A 1 276 ? 9.650 -5.844 -10.356 1.00 96.00 276 HIS A C 1
ATOM 2210 O O . HIS A 1 276 ? 8.709 -6.550 -10.717 1.00 96.00 276 HIS A O 1
ATOM 2216 N N . VAL A 1 277 ? 10.862 -5.943 -10.895 1.00 94.06 277 VAL A N 1
ATOM 2217 C CA . VAL A 1 277 ? 11.143 -6.856 -12.006 1.00 94.06 277 VAL A CA 1
ATOM 2218 C C . VAL A 1 277 ? 11.776 -8.142 -11.498 1.00 94.06 277 VAL A C 1
ATOM 2220 O O . VAL A 1 277 ? 12.810 -8.102 -10.828 1.00 94.06 277 VAL A O 1
ATOM 2223 N N . HIS A 1 278 ? 11.209 -9.271 -11.911 1.00 93.75 278 HIS A N 1
ATOM 2224 C CA . HIS A 1 278 ? 11.790 -10.597 -11.754 1.00 93.75 278 HIS A CA 1
ATOM 2225 C C . HIS A 1 278 ? 12.403 -11.057 -13.087 1.00 93.75 278 HIS A C 1
ATOM 2227 O O . HIS A 1 278 ? 11.750 -11.707 -13.907 1.00 93.75 278 HIS A O 1
ATOM 2233 N N . SER A 1 279 ? 13.677 -10.731 -13.329 1.00 89.50 279 SER A N 1
ATOM 2234 C CA . SER A 1 279 ? 14.300 -10.903 -14.653 1.00 89.50 279 SER A CA 1
ATOM 2235 C C . SER A 1 279 ? 14.291 -12.342 -15.177 1.00 89.50 279 SER A C 1
ATOM 2237 O O . SER A 1 279 ? 14.025 -12.547 -16.355 1.00 89.50 279 SER A O 1
ATOM 2239 N N . ALA A 1 280 ? 14.516 -13.341 -14.317 1.00 90.00 280 ALA A N 1
ATOM 2240 C CA . ALA A 1 280 ? 14.566 -14.748 -14.732 1.00 90.00 280 ALA A CA 1
ATOM 2241 C C . ALA A 1 280 ? 13.211 -15.310 -15.204 1.00 90.00 280 ALA A C 1
ATOM 2243 O O . ALA A 1 280 ? 13.181 -16.249 -15.991 1.00 90.00 280 ALA A O 1
ATOM 2244 N N . LYS A 1 281 ? 12.104 -14.718 -14.744 1.00 91.19 281 LYS A N 1
ATOM 2245 C CA . LYS A 1 281 ? 10.732 -15.081 -15.132 1.00 91.19 281 LYS A CA 1
ATOM 2246 C C . LYS A 1 281 ? 10.156 -14.138 -16.176 1.00 91.19 281 LYS A C 1
ATOM 2248 O O . LYS A 1 281 ? 9.055 -14.350 -16.655 1.00 91.19 281 LYS A O 1
ATOM 2253 N N . GLN A 1 282 ? 10.894 -13.077 -16.492 1.00 90.81 282 GLN A N 1
ATOM 2254 C CA . GLN A 1 282 ? 10.421 -11.986 -17.324 1.00 90.81 282 GLN A CA 1
ATOM 2255 C C . GLN A 1 282 ? 9.104 -11.389 -16.803 1.00 90.81 282 GLN A C 1
ATOM 2257 O O . GLN A 1 282 ? 8.192 -11.093 -17.568 1.00 90.81 282 GLN A O 1
ATOM 2262 N N . TRP A 1 283 ? 9.005 -11.187 -15.485 1.00 92.88 283 TRP A N 1
ATOM 2263 C CA . TRP A 1 283 ? 7.843 -10.541 -14.872 1.00 92.88 283 TRP A CA 1
ATOM 2264 C C . TRP A 1 283 ? 8.148 -9.110 -14.455 1.00 92.88 283 TRP A C 1
ATOM 2266 O O . TRP A 1 283 ? 9.241 -8.812 -13.962 1.00 92.88 283 TRP A O 1
ATOM 2276 N N . ILE A 1 284 ? 7.152 -8.241 -14.593 1.00 94.00 284 ILE A N 1
ATOM 2277 C CA . ILE A 1 284 ? 7.077 -6.965 -13.891 1.00 94.00 284 ILE A CA 1
ATOM 2278 C C . ILE A 1 284 ? 5.838 -7.009 -13.009 1.00 94.00 284 ILE A C 1
ATOM 2280 O O . ILE A 1 284 ? 4.722 -7.193 -13.489 1.00 94.00 284 ILE A O 1
ATOM 2284 N N . SER A 1 285 ? 6.043 -6.831 -11.711 1.00 95.38 285 SER A N 1
ATOM 2285 C CA . SER A 1 285 ? 4.968 -6.736 -10.732 1.00 95.38 285 SER A CA 1
ATOM 2286 C C . SER A 1 285 ? 4.931 -5.361 -10.092 1.00 95.38 285 SER A C 1
ATOM 2288 O O . SER A 1 285 ? 5.976 -4.752 -9.872 1.00 95.38 285 SER A O 1
ATOM 2290 N N . TYR A 1 286 ? 3.758 -4.898 -9.704 1.00 94.94 286 TYR A N 1
ATOM 2291 C CA . TYR A 1 286 ? 3.600 -3.689 -8.907 1.00 94.94 286 TYR A CA 1
ATOM 2292 C C . TYR A 1 286 ? 2.498 -3.901 -7.878 1.00 94.94 286 TYR A C 1
ATOM 2294 O O . TYR A 1 286 ? 1.605 -4.730 -8.056 1.00 94.94 286 TYR A O 1
ATOM 2302 N N . ILE A 1 287 ? 2.598 -3.165 -6.778 1.00 95.31 287 ILE A N 1
ATOM 2303 C CA . ILE A 1 287 ? 1.578 -3.125 -5.741 1.00 95.31 287 ILE A CA 1
ATOM 2304 C C . ILE A 1 287 ? 1.263 -1.664 -5.436 1.00 95.31 287 ILE A C 1
ATOM 2306 O O . ILE A 1 287 ? 2.181 -0.845 -5.360 1.00 95.31 287 ILE A O 1
ATOM 2310 N N . GLN A 1 288 ? -0.014 -1.332 -5.268 1.00 93.56 288 GLN A N 1
ATOM 2311 C CA . GLN A 1 288 ? -0.462 0.026 -4.955 1.00 93.56 288 GLN A CA 1
ATOM 2312 C C . GLN A 1 288 ? -1.674 0.051 -4.039 1.00 93.56 288 GLN A C 1
ATOM 2314 O O . GLN A 1 288 ? -2.433 -0.906 -3.984 1.00 93.56 288 GLN A O 1
ATOM 2319 N N . ASN A 1 289 ? -1.898 1.170 -3.355 1.00 92.62 289 ASN A N 1
ATOM 2320 C CA . ASN A 1 289 ? -3.159 1.400 -2.656 1.00 92.62 289 ASN A CA 1
ATOM 2321 C C . ASN A 1 289 ? -4.246 1.768 -3.658 1.00 92.62 289 ASN A C 1
ATOM 2323 O O . ASN A 1 289 ? -4.019 2.636 -4.494 1.00 92.62 289 ASN A O 1
ATOM 2327 N N . ASN A 1 290 ? -5.428 1.170 -3.536 1.00 87.94 290 ASN A N 1
ATOM 2328 C CA . ASN A 1 290 ? -6.592 1.608 -4.301 1.00 87.94 290 ASN A CA 1
ATOM 2329 C C . ASN A 1 290 ? -7.368 2.709 -3.540 1.00 87.94 290 ASN A C 1
ATOM 2331 O O . ASN A 1 290 ? -7.082 3.017 -2.373 1.00 87.94 290 ASN A O 1
ATOM 2335 N N . SER A 1 291 ? -8.319 3.350 -4.230 1.00 80.25 291 SER A N 1
ATOM 2336 C CA . SER A 1 291 ? -9.154 4.435 -3.680 1.00 80.25 291 SER A CA 1
ATOM 2337 C C . SER A 1 291 ? -10.237 3.954 -2.717 1.00 80.25 29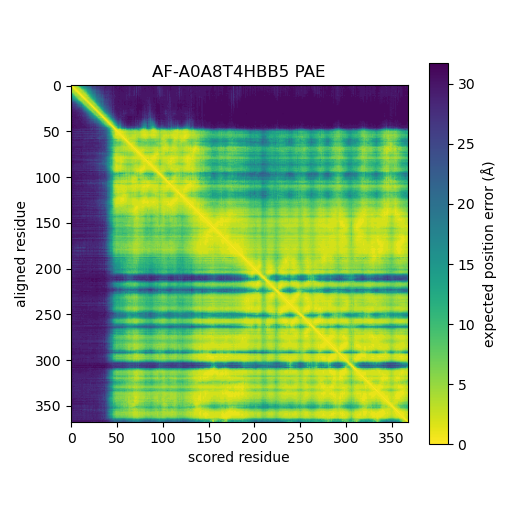1 SER A C 1
ATOM 2339 O O . SER A 1 291 ? -10.786 4.769 -1.979 1.00 80.25 291 SER A O 1
ATOM 2341 N N . ASP A 1 292 ? -10.532 2.658 -2.716 1.00 77.06 292 ASP A N 1
ATOM 2342 C CA . ASP A 1 292 ? -11.575 2.050 -1.902 1.00 77.06 292 ASP A CA 1
ATOM 2343 C C . ASP A 1 292 ? -10.932 1.288 -0.729 1.00 77.06 292 ASP A C 1
ATOM 2345 O O . ASP A 1 292 ? -10.387 1.899 0.203 1.00 77.06 292 ASP A O 1
ATOM 2349 N N . VAL A 1 293 ? -10.926 -0.045 -0.803 1.00 78.69 293 VAL A N 1
ATOM 2350 C CA . VAL A 1 293 ? -10.410 -0.936 0.232 1.00 78.69 293 VAL A CA 1
ATOM 2351 C C . VAL A 1 293 ? -9.061 -1.543 -0.148 1.00 78.69 293 VAL A C 1
ATOM 2353 O O . VAL A 1 293 ? -8.958 -2.374 -1.044 1.00 78.69 293 VAL A O 1
ATOM 2356 N N . GLY A 1 294 ? -8.025 -1.151 0.591 1.00 92.62 294 GLY A N 1
ATOM 2357 C CA . GLY A 1 294 ? -6.732 -1.831 0.631 1.00 92.62 294 GLY A CA 1
ATOM 2358 C C . GLY A 1 294 ? -5.806 -1.561 -0.558 1.00 92.62 294 GLY A C 1
ATOM 2359 O O . GLY A 1 294 ? -5.455 -0.403 -0.822 1.00 92.62 294 GLY A O 1
ATOM 2360 N N . SER A 1 295 ? -5.335 -2.624 -1.217 1.00 95.19 295 SER A N 1
ATOM 2361 C CA . SER A 1 295 ? -4.253 -2.566 -2.207 1.00 95.19 295 SER A CA 1
ATOM 2362 C C . SER A 1 295 ? -4.434 -3.526 -3.382 1.00 95.19 295 SER A C 1
ATOM 2364 O O . SER A 1 295 ? -4.877 -4.655 -3.214 1.00 95.19 295 SER A O 1
ATOM 2366 N N . ASP A 1 296 ? -4.004 -3.098 -4.563 1.00 95.62 296 ASP A N 1
ATOM 2367 C CA . ASP A 1 296 ? -3.928 -3.909 -5.774 1.00 95.62 296 ASP A CA 1
ATOM 2368 C C . ASP A 1 296 ? -2.523 -4.473 -5.949 1.00 95.62 296 ASP A C 1
ATOM 2370 O O . ASP A 1 296 ? -1.558 -3.712 -5.910 1.00 95.62 296 ASP A O 1
ATOM 2374 N N . PHE A 1 297 ? -2.406 -5.775 -6.199 1.00 96.69 297 PHE A N 1
ATOM 2375 C CA . PHE A 1 297 ? -1.164 -6.432 -6.598 1.00 96.69 297 PHE A CA 1
ATOM 2376 C C . PHE A 1 297 ? -1.310 -7.015 -7.997 1.00 96.69 297 PHE A C 1
ATOM 2378 O O . PHE A 1 297 ? -2.237 -7.779 -8.259 1.00 96.69 297 PHE A O 1
ATOM 2385 N N . CYS A 1 298 ? -0.394 -6.659 -8.894 1.00 95.50 298 CYS A N 1
ATOM 2386 C CA . CYS A 1 298 ? -0.412 -7.093 -10.282 1.00 95.50 298 CYS A CA 1
ATOM 2387 C C . CYS A 1 298 ? 0.935 -7.695 -10.684 1.00 95.50 298 CYS A C 1
ATOM 2389 O O . CYS A 1 298 ? 1.985 -7.201 -10.274 1.00 95.50 298 CYS A O 1
ATOM 2391 N N . ILE A 1 299 ? 0.894 -8.735 -11.516 1.00 95.19 299 ILE A N 1
ATOM 2392 C CA . ILE A 1 299 ? 2.038 -9.372 -12.168 1.00 95.19 299 ILE A CA 1
ATOM 2393 C C . ILE A 1 299 ? 1.733 -9.464 -13.665 1.00 95.19 299 ILE A C 1
ATOM 2395 O O . ILE A 1 299 ? 0.714 -10.031 -14.069 1.00 95.19 299 ILE A O 1
ATOM 2399 N N . LYS A 1 300 ? 2.632 -8.923 -14.488 1.00 92.19 300 LYS A N 1
ATOM 2400 C CA . LYS A 1 300 ? 2.581 -8.972 -15.954 1.00 92.19 300 LYS A CA 1
ATOM 2401 C C . LYS A 1 300 ? 3.854 -9.625 -16.499 1.00 92.19 300 LYS A C 1
ATOM 2403 O O . LYS A 1 300 ? 4.940 -9.390 -15.967 1.00 92.19 300 LYS A O 1
ATOM 2408 N N . GLU A 1 301 ? 3.730 -10.410 -17.564 1.00 89.94 301 GLU A N 1
ATOM 2409 C CA . GLU A 1 301 ? 4.870 -10.967 -18.309 1.00 89.94 301 GLU A CA 1
ATOM 2410 C C . GLU A 1 301 ? 5.360 -9.982 -19.383 1.00 89.94 301 GLU A C 1
ATOM 2412 O O . GLU A 1 301 ? 4.545 -9.326 -20.030 1.00 89.94 301 GLU A O 1
ATOM 2417 N N . TYR A 1 302 ? 6.675 -9.898 -19.615 1.00 86.06 302 TYR A N 1
ATOM 2418 C CA . TYR A 1 302 ? 7.268 -9.146 -20.724 1.00 86.06 302 TYR A CA 1
ATOM 2419 C C . TYR A 1 302 ? 8.096 -10.030 -21.661 1.00 86.06 302 TYR A C 1
ATOM 2421 O O . TYR A 1 302 ? 8.752 -10.977 -21.242 1.00 86.06 302 TYR A O 1
ATOM 2429 N N . THR A 1 303 ? 8.151 -9.666 -22.946 1.00 77.25 303 THR A N 1
ATOM 2430 C CA . THR A 1 303 ? 9.040 -10.305 -23.932 1.00 77.25 303 THR A CA 1
ATOM 2431 C C . THR A 1 303 ? 10.002 -9.264 -24.499 1.00 77.25 303 THR A C 1
ATOM 2433 O O . THR A 1 303 ? 9.623 -8.109 -24.650 1.00 77.25 303 THR A O 1
ATOM 2436 N N . GLY A 1 304 ? 11.254 -9.640 -24.786 1.00 66.62 304 GLY A N 1
ATOM 2437 C CA . GLY A 1 304 ? 12.418 -8.739 -24.941 1.00 66.62 304 GLY A CA 1
ATOM 2438 C C . GLY A 1 304 ? 12.401 -7.637 -26.021 1.00 66.62 304 GLY A C 1
ATOM 2439 O O . GLY A 1 304 ? 13.467 -7.125 -26.347 1.00 66.62 304 GLY A O 1
ATOM 2440 N N . LYS A 1 305 ? 11.249 -7.285 -26.606 1.00 59.62 305 LYS A N 1
ATOM 2441 C CA . LYS A 1 305 ? 11.050 -6.103 -27.471 1.00 59.62 305 LYS A CA 1
ATOM 2442 C C . LYS A 1 305 ? 9.711 -5.371 -27.270 1.00 59.62 305 LYS A C 1
ATOM 2444 O O . LYS A 1 305 ? 9.519 -4.318 -27.857 1.00 59.62 305 LYS A O 1
ATOM 2449 N N . SER A 1 306 ? 8.789 -5.919 -26.481 1.00 58.44 306 SER A N 1
ATOM 2450 C CA . SER A 1 306 ? 7.503 -5.303 -26.136 1.00 58.44 306 SER A CA 1
ATOM 2451 C C . SER A 1 306 ? 6.859 -6.106 -25.009 1.00 58.44 306 SER A C 1
ATOM 2453 O O . SER A 1 306 ? 6.907 -7.344 -25.025 1.00 58.44 306 SER A O 1
ATOM 2455 N N . LEU A 1 307 ? 6.173 -5.446 -24.076 1.00 59.28 307 LEU A N 1
ATOM 2456 C CA . LEU A 1 307 ? 5.137 -6.156 -23.337 1.00 59.28 307 LEU A CA 1
ATOM 2457 C C . LEU A 1 307 ? 3.989 -6.418 -24.306 1.00 59.28 307 LEU A C 1
ATOM 2459 O O . LEU A 1 307 ? 3.229 -5.518 -24.639 1.00 59.28 307 LEU A O 1
ATOM 2463 N N . GLN A 1 308 ? 3.842 -7.664 -24.755 1.00 57.47 308 GLN A N 1
ATOM 2464 C CA . GLN A 1 308 ? 2.475 -8.132 -24.923 1.00 57.47 308 GLN A CA 1
ATOM 2465 C C . GLN A 1 308 ? 1.909 -8.108 -23.511 1.00 57.47 308 GLN A C 1
ATOM 2467 O O . GLN A 1 308 ? 2.446 -8.803 -22.653 1.00 57.47 308 GLN A O 1
ATOM 2472 N N . GLU A 1 309 ? 0.929 -7.247 -23.244 1.00 60.31 309 GLU A N 1
ATOM 2473 C CA . GLU A 1 309 ? 0.265 -7.180 -21.947 1.00 60.31 309 GLU A CA 1
ATOM 2474 C C . GLU A 1 309 ? -0.422 -8.517 -21.669 1.00 60.31 309 GLU A C 1
ATOM 2476 O O . GLU A 1 309 ? -1.602 -8.705 -21.945 1.00 60.31 309 GLU A O 1
ATOM 2481 N N . ARG A 1 310 ? 0.337 -9.487 -21.169 1.00 78.75 310 ARG A N 1
ATOM 2482 C CA . ARG A 1 310 ? -0.186 -10.741 -20.654 1.00 78.75 310 ARG A CA 1
ATOM 2483 C C . ARG A 1 310 ? -0.294 -10.563 -19.149 1.00 78.75 310 ARG A C 1
ATOM 2485 O O . ARG A 1 310 ? 0.707 -10.743 -18.446 1.00 78.75 310 ARG A O 1
ATOM 2492 N N . PRO A 1 311 ? -1.456 -10.105 -18.642 1.00 86.44 311 PRO A N 1
ATOM 2493 C CA . PRO A 1 311 ? -1.692 -10.080 -17.211 1.00 86.44 311 PRO A CA 1
ATOM 2494 C C . PRO A 1 311 ? -1.670 -11.523 -16.712 1.00 86.44 311 PRO A C 1
ATOM 2496 O O . PRO A 1 311 ? -2.501 -12.336 -17.112 1.00 86.44 311 PRO A O 1
ATOM 2499 N N . LEU A 1 312 ? -0.704 -11.839 -15.854 1.00 92.56 312 LEU A N 1
ATOM 2500 C CA . LEU A 1 312 ? -0.609 -13.162 -15.246 1.00 92.56 312 LEU A CA 1
ATOM 2501 C C . LEU A 1 312 ? -1.516 -13.228 -14.027 1.00 92.56 312 LEU A C 1
ATOM 2503 O O . LEU A 1 312 ? -2.338 -14.130 -13.915 1.00 92.56 312 LEU A O 1
ATOM 2507 N N . LEU A 1 313 ? -1.400 -12.239 -13.140 1.00 95.88 313 LEU A N 1
ATOM 2508 C CA . LEU A 1 313 ? -2.166 -12.176 -11.905 1.00 95.88 313 LEU A CA 1
ATOM 2509 C C . LEU A 1 313 ? -2.523 -10.734 -11.564 1.00 95.88 313 LEU A C 1
ATOM 2511 O O . LEU A 1 313 ? -1.674 -9.846 -11.600 1.00 95.88 313 LEU A O 1
ATOM 2515 N N . TYR A 1 314 ? -3.766 -10.522 -11.164 1.00 96.12 314 TYR A N 1
ATOM 2516 C CA . TYR A 1 314 ? -4.222 -9.340 -10.447 1.00 96.12 314 TYR A CA 1
ATOM 2517 C C . TYR A 1 314 ? -4.981 -9.789 -9.201 1.00 96.12 314 TYR A C 1
ATOM 2519 O O . TYR A 1 314 ? -5.753 -10.747 -9.256 1.00 96.12 314 TYR A O 1
ATOM 2527 N N . VAL A 1 315 ? -4.762 -9.107 -8.080 1.00 97.25 315 VAL A N 1
ATOM 2528 C CA . VAL A 1 315 ? -5.458 -9.349 -6.814 1.00 97.25 315 VAL A CA 1
ATOM 2529 C C . VAL A 1 315 ? -5.775 -8.026 -6.130 1.00 97.25 315 VAL A C 1
ATOM 2531 O O . VAL A 1 315 ? -4.886 -7.196 -5.947 1.00 97.25 315 VAL A O 1
ATOM 2534 N N . ASN A 1 316 ? -7.026 -7.865 -5.696 1.00 96.69 316 ASN A N 1
ATOM 2535 C CA . ASN A 1 316 ? -7.486 -6.732 -4.894 1.00 96.69 316 ASN A CA 1
ATOM 2536 C C . ASN A 1 316 ? -7.575 -7.134 -3.410 1.00 96.69 316 ASN A C 1
ATOM 2538 O O . ASN A 1 316 ? -8.536 -7.782 -2.991 1.00 96.69 316 ASN A O 1
ATOM 2542 N N . PHE A 1 317 ? -6.566 -6.780 -2.615 1.00 96.88 317 PHE A N 1
ATOM 2543 C CA . PHE A 1 317 ? -6.534 -6.996 -1.165 1.00 96.88 317 PHE A CA 1
ATOM 2544 C C . PHE A 1 317 ? -7.381 -5.955 -0.436 1.00 96.88 317 PHE A C 1
ATOM 2546 O O . PHE A 1 317 ? -7.270 -4.769 -0.731 1.00 96.88 317 PHE A O 1
ATOM 2553 N N . THR A 1 318 ? -8.159 -6.369 0.567 1.00 94.50 318 THR A N 1
ATOM 2554 C CA . THR A 1 318 ? -9.132 -5.486 1.245 1.00 94.50 318 THR A CA 1
ATOM 2555 C C . THR A 1 318 ? -8.666 -4.945 2.593 1.00 94.50 318 THR A C 1
ATOM 2557 O O . THR A 1 318 ? -9.207 -3.956 3.077 1.00 94.50 318 THR A O 1
ATOM 2560 N N . ASN A 1 319 ? -7.666 -5.566 3.217 1.00 93.75 319 ASN A N 1
ATOM 2561 C CA . ASN A 1 319 ? -7.467 -5.444 4.664 1.00 93.75 319 ASN A CA 1
ATOM 2562 C C . ASN A 1 319 ? -6.186 -4.708 5.100 1.00 93.75 319 ASN A C 1
ATOM 2564 O O . ASN A 1 319 ? -5.995 -4.412 6.284 1.00 93.75 319 ASN A O 1
ATOM 2568 N N . PHE A 1 320 ? -5.317 -4.359 4.158 1.00 95.56 320 PHE A N 1
ATOM 2569 C CA . PHE A 1 320 ? -4.097 -3.601 4.420 1.00 95.56 320 PHE A CA 1
ATOM 2570 C C . PHE A 1 320 ? -3.811 -2.628 3.282 1.00 95.56 320 PHE A C 1
ATOM 2572 O O . PHE A 1 320 ? -4.287 -2.805 2.164 1.00 95.56 320 PHE A O 1
ATOM 2579 N N . LYS A 1 321 ? -3.022 -1.600 3.587 1.00 94.81 321 LYS A N 1
ATOM 2580 C CA . LYS A 1 321 ? -2.478 -0.653 2.617 1.00 94.81 321 LYS A CA 1
ATOM 2581 C C . LYS A 1 321 ? -0.958 -0.722 2.630 1.00 94.81 321 LYS A C 1
ATOM 2583 O O . LYS A 1 321 ? -0.351 -0.963 3.670 1.00 94.81 321 LYS A O 1
ATOM 2588 N N . ILE A 1 322 ? -0.332 -0.521 1.481 1.00 94.31 322 ILE A N 1
ATOM 2589 C CA . ILE A 1 322 ? 1.121 -0.482 1.359 1.00 94.31 322 ILE A CA 1
ATOM 2590 C C . ILE A 1 322 ? 1.681 0.885 1.737 1.00 94.31 322 ILE A C 1
ATOM 2592 O O . ILE A 1 322 ? 1.047 1.926 1.530 1.00 94.31 322 ILE A O 1
ATOM 2596 N N . LYS A 1 323 ? 2.921 0.882 2.217 1.00 90.88 323 LYS A N 1
ATOM 2597 C CA . LYS A 1 323 ? 3.691 2.097 2.478 1.00 90.88 323 LYS A CA 1
ATOM 2598 C C . LYS A 1 323 ? 4.534 2.507 1.271 1.00 90.88 323 LYS A C 1
ATOM 2600 O O . LYS A 1 323 ? 4.969 1.662 0.492 1.00 90.88 323 LYS A O 1
ATOM 2605 N N . ASP A 1 324 ? 4.747 3.815 1.119 1.00 86.94 324 ASP A N 1
ATOM 2606 C CA . ASP A 1 324 ? 5.636 4.424 0.119 1.00 86.94 324 ASP A CA 1
ATOM 2607 C C . ASP A 1 324 ? 5.412 3.910 -1.318 1.00 86.94 324 ASP A C 1
ATOM 2609 O O . ASP A 1 324 ? 6.363 3.705 -2.067 1.00 86.94 324 ASP A O 1
ATOM 2613 N N . SER A 1 325 ? 4.156 3.656 -1.707 1.00 85.12 325 SER A N 1
ATOM 2614 C CA . SER A 1 325 ? 3.788 3.100 -3.027 1.00 85.12 325 SER A CA 1
ATOM 2615 C C . SER A 1 325 ? 4.558 1.825 -3.410 1.00 85.12 325 SER A C 1
ATOM 2617 O O . SER A 1 325 ? 4.846 1.586 -4.583 1.00 85.12 325 SER A O 1
ATOM 2619 N N . GLY A 1 326 ? 4.933 1.025 -2.408 1.00 86.25 326 GLY A N 1
ATOM 2620 C CA . GLY A 1 326 ? 5.559 -0.276 -2.608 1.00 86.25 326 GLY A CA 1
ATOM 2621 C C . GLY A 1 326 ? 7.055 -0.222 -2.887 1.00 86.25 326 GLY A C 1
ATOM 2622 O O . GLY A 1 326 ? 7.625 -1.267 -3.141 1.00 86.25 326 GLY A O 1
ATOM 2623 N N . VAL A 1 327 ? 7.724 0.932 -2.787 1.00 90.62 327 VAL A N 1
ATOM 2624 C CA . VAL A 1 327 ? 9.161 1.089 -3.124 1.00 90.62 327 VAL A CA 1
ATOM 2625 C C . VAL A 1 327 ? 10.086 0.096 -2.403 1.00 90.62 327 VAL A C 1
ATOM 2627 O O . VAL A 1 327 ? 11.147 -0.258 -2.917 1.00 90.62 327 VAL A O 1
ATOM 2630 N N . LYS A 1 328 ? 9.715 -0.351 -1.200 1.00 93.12 328 LYS A N 1
ATOM 2631 C CA . LYS A 1 328 ? 10.498 -1.317 -0.414 1.00 93.12 328 LYS A CA 1
ATOM 2632 C C . LYS A 1 328 ? 10.095 -2.772 -0.628 1.00 93.12 328 LYS A C 1
ATOM 2634 O O . LYS A 1 328 ? 10.625 -3.631 0.070 1.00 93.12 328 LYS A O 1
ATOM 2639 N N . ALA A 1 329 ? 9.152 -3.056 -1.516 1.00 96.88 329 ALA A N 1
ATOM 2640 C CA . ALA A 1 329 ? 8.762 -4.423 -1.791 1.00 96.88 329 ALA A CA 1
ATOM 2641 C C . ALA A 1 329 ? 9.798 -5.115 -2.695 1.00 96.88 329 ALA A C 1
ATOM 2643 O O . ALA A 1 329 ? 10.614 -4.465 -3.355 1.00 96.88 329 ALA A O 1
ATOM 2644 N N . PHE A 1 330 ? 9.853 -6.446 -2.665 1.00 97.69 330 PHE A N 1
ATOM 2645 C CA . PHE A 1 330 ? 10.825 -7.201 -3.458 1.00 97.69 330 PHE A CA 1
ATOM 2646 C C . PHE A 1 330 ? 10.494 -8.688 -3.581 1.00 97.69 330 PHE A C 1
ATOM 2648 O O . PHE A 1 330 ? 9.850 -9.272 -2.716 1.00 97.69 330 PHE A O 1
ATOM 2655 N N . TRP A 1 331 ? 11.029 -9.306 -4.632 1.00 97.88 331 TRP A N 1
ATOM 2656 C CA . TRP A 1 331 ? 11.111 -10.752 -4.811 1.00 97.88 331 TRP A CA 1
ATOM 2657 C C . TRP A 1 331 ? 12.400 -11.293 -4.194 1.00 97.88 331 TRP A C 1
ATOM 2659 O O . TRP A 1 331 ? 13.452 -10.660 -4.330 1.00 97.88 331 TRP A O 1
ATOM 2669 N N . THR A 1 332 ? 12.348 -12.467 -3.564 1.00 96.81 332 THR A N 1
ATOM 2670 C CA . THR A 1 332 ? 13.548 -13.224 -3.133 1.00 96.81 332 THR A CA 1
ATOM 2671 C C . THR A 1 332 ? 13.799 -14.479 -3.956 1.00 96.81 332 THR A C 1
ATOM 2673 O O . THR A 1 332 ? 14.930 -14.941 -4.045 1.00 96.81 332 THR A O 1
ATOM 2676 N N . ASP A 1 333 ? 12.747 -15.026 -4.549 1.00 94.69 333 ASP A N 1
ATOM 2677 C CA . ASP A 1 333 ? 12.756 -16.204 -5.407 1.00 94.69 333 ASP A CA 1
ATOM 2678 C C . ASP A 1 333 ? 11.572 -16.125 -6.382 1.00 94.69 333 ASP A C 1
ATOM 2680 O O . ASP A 1 333 ? 10.837 -15.134 -6.391 1.00 94.69 333 ASP A O 1
ATOM 2684 N N . ASP A 1 334 ? 11.394 -17.186 -7.168 1.00 93.94 334 ASP A N 1
ATOM 2685 C CA . ASP A 1 334 ? 10.372 -17.310 -8.207 1.00 93.94 334 ASP A CA 1
ATOM 2686 C C . ASP A 1 334 ? 8.936 -17.033 -7.740 1.00 93.94 334 ASP A C 1
ATOM 2688 O O . ASP A 1 334 ? 8.096 -16.690 -8.567 1.00 93.94 334 ASP A O 1
ATOM 2692 N N . TYR A 1 335 ? 8.625 -17.214 -6.452 1.00 95.56 335 TYR A N 1
ATOM 2693 C CA . TYR A 1 335 ? 7.243 -17.205 -5.969 1.00 95.56 335 TYR A CA 1
ATOM 2694 C C . TYR A 1 335 ? 7.048 -16.467 -4.642 1.00 95.56 335 TYR A C 1
ATOM 2696 O O . TYR A 1 335 ? 5.930 -16.443 -4.133 1.00 95.56 335 TYR A O 1
ATOM 2704 N N . THR A 1 336 ? 8.087 -15.843 -4.085 1.00 97.50 336 THR A N 1
ATOM 2705 C CA . THR A 1 336 ? 8.002 -15.155 -2.792 1.00 97.50 336 THR A CA 1
ATOM 2706 C C . THR A 1 336 ? 8.246 -13.657 -2.932 1.00 97.50 336 THR A C 1
ATOM 2708 O O . THR A 1 336 ? 9.348 -13.215 -3.273 1.00 97.50 336 THR A O 1
ATOM 2711 N N . PHE A 1 337 ? 7.216 -12.878 -2.603 1.00 97.94 337 PHE A N 1
ATOM 2712 C CA . PHE A 1 337 ? 7.212 -11.421 -2.614 1.00 97.94 337 PHE A CA 1
ATOM 2713 C C . PHE A 1 337 ? 7.048 -10.865 -1.197 1.00 97.94 337 PHE A C 1
ATOM 2715 O O . PHE A 1 337 ? 6.225 -11.342 -0.421 1.00 97.94 337 PHE A O 1
ATOM 2722 N N . TYR A 1 338 ? 7.814 -9.839 -0.854 1.00 98.56 338 TYR A N 1
ATOM 2723 C CA . TYR A 1 338 ? 7.797 -9.197 0.457 1.00 98.56 338 TYR A CA 1
ATOM 2724 C C . TYR A 1 338 ? 7.357 -7.748 0.323 1.00 98.56 338 TYR A C 1
ATOM 2726 O O . TYR A 1 338 ? 7.774 -7.075 -0.615 1.00 98.56 338 TYR A O 1
ATOM 2734 N N . VAL A 1 339 ? 6.563 -7.243 1.271 1.00 98.06 339 VAL A N 1
ATOM 2735 C CA . VAL A 1 339 ? 6.086 -5.849 1.260 1.00 98.06 339 VAL A CA 1
ATOM 2736 C C . VAL A 1 339 ? 5.911 -5.267 2.671 1.00 98.06 339 VAL A C 1
ATOM 2738 O O . VAL A 1 339 ? 5.514 -5.971 3.596 1.00 98.06 339 VAL A O 1
ATOM 2741 N N . GLU A 1 340 ? 6.207 -3.970 2.833 1.00 97.56 340 GLU A N 1
ATOM 2742 C CA . GLU A 1 340 ? 5.889 -3.182 4.039 1.00 97.56 340 GLU A CA 1
ATOM 2743 C C . GLU A 1 340 ? 4.479 -2.577 3.909 1.00 97.56 340 GLU A C 1
ATOM 2745 O O . GLU A 1 340 ? 4.161 -1.900 2.924 1.00 97.56 340 GLU A O 1
ATOM 2750 N N . VAL A 1 341 ? 3.639 -2.800 4.918 1.00 97.19 341 VAL A N 1
ATOM 2751 C CA . VAL A 1 341 ? 2.215 -2.441 4.916 1.00 97.19 341 VAL A CA 1
ATOM 2752 C C . VAL A 1 341 ? 1.786 -1.804 6.237 1.00 97.19 341 VAL A C 1
ATOM 2754 O O . VAL A 1 341 ? 2.537 -1.755 7.209 1.00 97.19 341 VAL A O 1
ATOM 2757 N N . PHE A 1 342 ? 0.545 -1.341 6.289 1.00 95.31 342 PHE A N 1
ATOM 2758 C CA . PHE A 1 342 ? -0.154 -0.926 7.496 1.00 95.31 342 PHE A CA 1
ATOM 2759 C C . PHE A 1 342 ? -1.624 -1.351 7.428 1.00 95.31 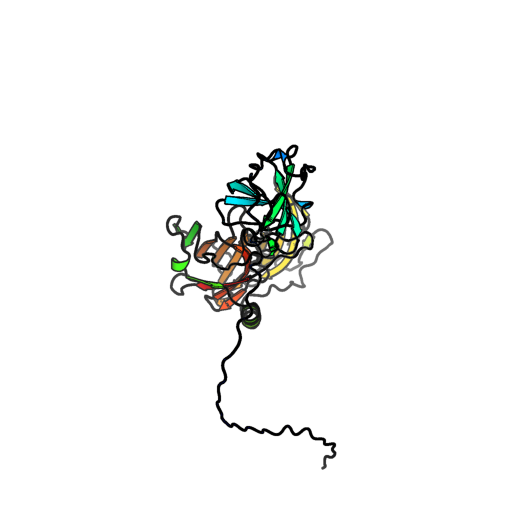342 PHE A C 1
ATOM 2761 O O . PHE A 1 342 ? -2.176 -1.593 6.352 1.00 95.31 342 PHE A O 1
ATOM 2768 N N . HIS A 1 343 ? -2.269 -1.452 8.591 1.00 94.12 343 HIS A N 1
ATOM 2769 C CA . HIS A 1 343 ? -3.695 -1.767 8.683 1.00 94.12 343 HIS A CA 1
ATOM 2770 C C . HIS A 1 343 ? -4.526 -0.762 7.870 1.00 94.12 343 HIS A C 1
ATOM 2772 O O . HIS A 1 343 ? -4.242 0.430 7.913 1.00 94.12 343 HIS A O 1
ATOM 2778 N N . ILE A 1 344 ? -5.585 -1.193 7.176 1.00 91.06 344 ILE A N 1
ATOM 2779 C CA . ILE A 1 344 ? -6.373 -0.313 6.286 1.00 91.06 344 ILE A CA 1
ATOM 2780 C C . ILE A 1 344 ? -6.882 0.976 6.961 1.00 91.06 344 ILE A C 1
ATOM 2782 O O . ILE A 1 344 ? -6.840 2.054 6.373 1.00 91.06 344 ILE A O 1
ATOM 2786 N N . ASN A 1 345 ? -7.311 0.869 8.219 1.00 88.31 345 ASN A N 1
ATOM 2787 C CA . ASN A 1 345 ? -7.777 2.003 9.026 1.00 88.31 345 ASN A CA 1
ATOM 2788 C C . ASN A 1 345 ? -6.654 2.755 9.762 1.00 88.31 345 ASN A C 1
ATOM 2790 O O . ASN A 1 345 ? -6.940 3.697 10.502 1.00 88.31 345 ASN A O 1
ATOM 2794 N N . ALA A 1 346 ? -5.390 2.344 9.609 1.00 89.62 346 ALA A N 1
ATOM 2795 C CA . ALA A 1 346 ? -4.274 3.054 10.212 1.00 89.62 346 ALA A CA 1
ATOM 2796 C C . ALA A 1 346 ? -4.067 4.398 9.518 1.00 89.62 346 ALA A C 1
ATOM 2798 O O . ALA A 1 346 ? -4.097 4.506 8.294 1.00 89.62 346 ALA A O 1
ATOM 2799 N N . ARG A 1 347 ? -3.818 5.427 10.322 1.00 86.88 347 ARG A N 1
ATOM 2800 C CA . ARG A 1 347 ? -3.539 6.788 9.861 1.00 86.88 347 ARG A CA 1
ATOM 2801 C C . ARG A 1 347 ? -2.332 7.324 10.618 1.00 86.88 347 ARG A C 1
ATOM 2803 O O . ARG A 1 347 ? -2.204 6.993 11.800 1.00 86.88 347 ARG A O 1
ATOM 2810 N N . PRO A 1 348 ? -1.468 8.129 9.984 1.00 86.38 348 PRO A N 1
ATOM 2811 C CA . PRO A 1 348 ? -0.390 8.784 10.700 1.00 86.38 348 PRO A CA 1
ATOM 2812 C C . PRO A 1 348 ? -0.954 9.729 11.769 1.00 86.38 348 PRO A C 1
ATOM 2814 O O . PRO A 1 348 ? -2.007 10.341 11.578 1.00 86.38 348 PRO A O 1
ATOM 2817 N N . SER A 1 349 ? -0.264 9.845 12.903 1.00 84.62 349 SER A N 1
ATOM 2818 C CA . SER A 1 349 ? -0.492 10.953 13.833 1.00 84.62 349 SER A CA 1
ATOM 2819 C C . SER A 1 349 ? -0.020 12.274 13.217 1.00 84.62 349 SER A C 1
ATOM 2821 O O . SER A 1 349 ? 0.671 12.279 12.197 1.00 84.62 349 SER A O 1
ATOM 2823 N N . LEU A 1 350 ? -0.315 13.399 13.873 1.00 81.12 350 LEU A N 1
ATOM 2824 C CA . LEU A 1 350 ? 0.218 14.709 13.475 1.00 81.12 350 LEU A CA 1
ATOM 2825 C C . LEU A 1 350 ? 1.762 14.740 13.418 1.00 81.12 350 LEU A C 1
ATOM 2827 O O . LEU A 1 350 ? 2.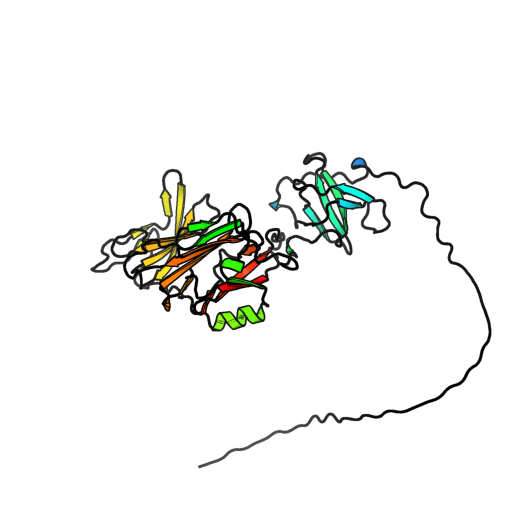346 15.478 12.634 1.00 81.12 350 LEU A O 1
ATOM 2831 N N . GLU A 1 351 ? 2.430 13.896 14.210 1.00 82.44 351 GLU A N 1
ATOM 2832 C CA . GLU A 1 351 ? 3.892 13.724 14.204 1.00 82.44 351 GLU A CA 1
ATOM 2833 C C . GLU A 1 351 ? 4.390 12.770 13.098 1.00 82.44 351 GLU A C 1
ATOM 2835 O O . GLU A 1 351 ? 5.569 12.424 13.058 1.00 82.44 351 GLU A O 1
ATOM 2840 N N . GLY A 1 352 ? 3.500 12.276 12.233 1.00 82.00 352 GLY A N 1
ATOM 2841 C CA . GLY A 1 352 ? 3.825 11.332 11.164 1.00 82.00 352 GLY A CA 1
ATOM 2842 C C . GLY A 1 352 ? 4.051 9.889 11.629 1.00 82.00 352 GLY A C 1
ATOM 2843 O O . GLY A 1 352 ? 4.478 9.051 10.837 1.00 82.00 352 GLY A O 1
ATOM 2844 N N . LYS A 1 353 ? 3.773 9.560 12.899 1.00 83.88 353 LYS A N 1
ATOM 2845 C CA . LYS A 1 353 ? 3.919 8.187 13.410 1.00 83.88 353 LYS A CA 1
ATOM 2846 C C . LYS A 1 353 ? 2.796 7.314 12.865 1.00 83.88 353 LYS A C 1
ATOM 2848 O O . LYS A 1 353 ? 1.635 7.680 12.999 1.00 83.88 353 LYS A O 1
ATOM 2853 N N . GLN A 1 354 ? 3.132 6.151 12.318 1.00 90.19 354 GLN A N 1
ATOM 2854 C CA . GLN A 1 354 ? 2.180 5.134 11.874 1.00 90.19 354 GLN A CA 1
ATOM 2855 C C . GLN A 1 354 ? 2.812 3.755 12.056 1.00 90.19 354 GLN A C 1
ATOM 2857 O O . GLN A 1 354 ? 3.933 3.526 11.599 1.00 90.19 354 GLN A O 1
ATOM 2862 N N . GLN A 1 355 ? 2.103 2.847 12.723 1.00 93.44 355 GLN A N 1
ATOM 2863 C CA . GLN A 1 355 ? 2.556 1.474 12.883 1.00 93.44 355 GLN A CA 1
ATOM 2864 C C . GLN A 1 355 ? 2.530 0.750 11.536 1.00 93.44 355 GLN A C 1
ATOM 2866 O O . GLN A 1 355 ? 1.515 0.747 10.836 1.00 93.44 355 GLN A O 1
ATOM 2871 N N . THR A 1 356 ? 3.653 0.124 11.194 1.00 95.19 356 THR A N 1
ATOM 2872 C CA . THR A 1 356 ? 3.776 -0.733 10.016 1.00 95.19 356 THR A CA 1
ATOM 2873 C C . THR A 1 356 ? 3.943 -2.191 10.416 1.00 95.19 356 THR A C 1
ATOM 2875 O O . THR A 1 356 ? 4.264 -2.513 11.565 1.00 95.19 356 THR A O 1
ATOM 2878 N N . ALA A 1 357 ? 3.685 -3.060 9.449 1.00 97.19 357 ALA A N 1
ATOM 2879 C CA . ALA A 1 357 ? 3.892 -4.495 9.495 1.00 97.19 357 ALA A CA 1
ATOM 2880 C C . ALA A 1 357 ? 4.553 -4.941 8.184 1.00 97.19 357 ALA A C 1
ATOM 2882 O O . ALA A 1 357 ? 4.629 -4.178 7.215 1.00 97.19 357 ALA A O 1
ATOM 2883 N N . TYR A 1 358 ? 5.028 -6.180 8.150 1.00 98.19 358 TYR A N 1
ATOM 2884 C CA . TYR A 1 358 ? 5.705 -6.745 6.990 1.00 98.19 358 TYR A CA 1
ATOM 2885 C C . TYR A 1 358 ? 5.003 -8.028 6.588 1.00 98.19 358 TYR A C 1
ATOM 2887 O O . TYR A 1 358 ? 4.717 -8.869 7.437 1.00 98.19 358 TYR A O 1
ATOM 2895 N N . LEU A 1 359 ? 4.723 -8.174 5.298 1.00 98.56 359 LEU A N 1
ATOM 2896 C CA . LEU A 1 359 ? 4.076 -9.360 4.759 1.00 98.56 359 LEU A CA 1
ATOM 2897 C C . LEU A 1 359 ? 5.034 -10.126 3.861 1.00 98.56 359 LEU A C 1
ATOM 2899 O O . LEU A 1 359 ? 5.805 -9.532 3.102 1.00 98.56 359 LEU A O 1
ATOM 2903 N N . LYS A 1 360 ? 4.911 -11.449 3.917 1.00 98.56 360 LYS A N 1
ATOM 2904 C CA . LYS A 1 360 ? 5.424 -12.380 2.921 1.00 98.56 360 LYS A CA 1
ATOM 2905 C C . LYS A 1 360 ? 4.239 -12.965 2.158 1.00 98.56 360 LYS A C 1
ATOM 2907 O O . LYS A 1 360 ? 3.361 -13.596 2.740 1.00 98.56 360 LYS A O 1
ATOM 2912 N N . ILE A 1 361 ? 4.232 -12.754 0.851 1.00 98.38 361 ILE A N 1
ATOM 2913 C CA . ILE A 1 361 ? 3.246 -13.255 -0.101 1.00 98.38 361 ILE A CA 1
ATOM 2914 C C . ILE A 1 361 ? 3.916 -14.387 -0.879 1.00 98.38 361 ILE A C 1
ATOM 2916 O O . ILE A 1 361 ? 4.837 -14.152 -1.658 1.00 98.38 361 ILE A O 1
ATOM 2920 N N . SER A 1 362 ? 3.471 -15.617 -0.642 1.00 97.88 362 SER A N 1
ATOM 2921 C CA . SER A 1 362 ? 3.980 -16.816 -1.315 1.00 97.88 362 SER A CA 1
ATOM 2922 C C . SER A 1 362 ? 2.965 -17.290 -2.345 1.00 97.88 362 SER A C 1
ATOM 2924 O O . SER A 1 362 ? 1.823 -17.568 -1.989 1.00 97.88 362 SER A O 1
ATOM 2926 N N . LEU A 1 363 ? 3.363 -17.393 -3.606 1.00 97.31 363 LEU A N 1
ATOM 2927 C CA . LEU A 1 363 ? 2.519 -17.829 -4.717 1.00 97.31 363 LEU A CA 1
ATOM 2928 C C . LEU A 1 363 ? 2.655 -19.336 -4.943 1.00 97.31 363 LEU A C 1
ATOM 2930 O O . LEU A 1 363 ? 3.706 -19.928 -4.690 1.00 97.31 363 LEU A O 1
ATOM 2934 N N . LYS A 1 364 ? 1.589 -19.976 -5.427 1.00 95.81 364 LYS A N 1
ATOM 2935 C CA . LYS A 1 364 ? 1.659 -21.379 -5.851 1.00 95.81 364 LYS A CA 1
ATOM 2936 C C . LYS A 1 364 ? 2.359 -21.487 -7.202 1.00 95.81 364 LYS A C 1
ATOM 2938 O O . LYS A 1 364 ? 2.122 -20.681 -8.099 1.00 95.81 364 LYS A O 1
ATOM 2943 N N . LYS A 1 365 ? 3.210 -22.504 -7.346 1.00 87.81 365 LYS A N 1
ATOM 2944 C CA . LYS A 1 365 ? 4.115 -22.643 -8.498 1.00 87.81 365 LYS A CA 1
ATOM 2945 C C . LYS A 1 365 ? 3.381 -22.955 -9.794 1.00 87.81 365 LYS A C 1
ATOM 2947 O O . LYS A 1 365 ? 3.822 -22.558 -10.861 1.00 87.81 365 LYS A O 1
ATOM 2952 N N . GLU A 1 366 ? 2.281 -23.682 -9.680 1.00 85.38 366 GLU A N 1
ATOM 2953 C CA . GLU A 1 366 ? 1.468 -24.192 -10.778 1.00 85.38 366 GLU A CA 1
ATOM 2954 C C . GLU A 1 366 ? 0.546 -23.144 -11.423 1.00 85.38 366 GLU A C 1
ATOM 2956 O O . GLU A 1 366 ? -0.182 -23.478 -12.354 1.00 85.38 366 GLU A O 1
ATOM 2961 N N . LEU A 1 367 ? 0.541 -21.900 -10.928 1.00 79.62 367 LEU A N 1
ATOM 2962 C CA . LEU A 1 367 ? -0.421 -20.882 -11.354 1.00 79.62 367 LEU A CA 1
ATOM 2963 C C . LEU A 1 367 ? 0.115 -19.861 -12.354 1.00 79.62 367 LEU A C 1
ATOM 2965 O O . LEU A 1 367 ? -0.705 -19.290 -13.070 1.00 79.62 367 LEU A O 1
ATOM 2969 N N . LEU A 1 368 ? 1.425 -19.598 -12.382 1.00 77.62 368 LEU A N 1
ATOM 2970 C CA . LEU A 1 368 ? 2.022 -18.474 -13.115 1.00 77.62 368 LEU A CA 1
ATOM 2971 C C . LEU A 1 368 ? 3.086 -18.900 -14.114 1.00 77.62 368 LEU A C 1
ATOM 2973 O O . LEU A 1 368 ? 3.940 -19.741 -13.742 1.00 77.62 368 LEU A O 1
#

pLDDT: mean 81.51, std 21.01, range [25.8, 98.56]

Radius of gyration: 30.83 Å; Cα contacts (8 Å, |Δi|>4): 748; chains: 1; bounding box: 93×52×102 Å

Secondary structure (DSSP, 8-state):
--------------------------------------------S------GGGSEE-PPPS-GGG-SEEEE---SEEEEESSS-TTS-EEEEE--TT---EEEEE-SSEEEEEEEGGG-GGGEEEEEEETTT-EEGGG--STT--TTBEEEEEETTEEESS--BGGGTEEEEEE-HHHHHHHHTT--S---B--TT-EE-SSEEEE--TT-TTEEEESEEEETTTEEEEEEEEEEEGGGTEEEEEEEETT--S-EEEEEETTT-SEEEEEES-EEEEGGGTEEEEEEE-SSSSEEEEEEEEETTEEEEEEEEEEEESSEEESGGGTT-EEEETTEEEEEEEETT----TT-----EEEEEEE-GGG-